Protein 2X26 (pdb70)

Solvent-accessible surface area: 28810 Å² total; per-residue (Å²): 94,20,160,28,0,86,0,0,22,38,93,40,11,5,0,0,5,0,0,79,51,50,106,25,0,60,137,103,43,115,150,11,147,22,35,42,58,89,29,111,35,4,68,79,0,4,120,11,3,80,126,39,59,6,14,0,0,7,3,31,22,4,23,0,0,72,20,4,3,85,56,10,66,3,0,1,3,0,11,22,40,44,61,36,128,3,22,0,0,0,0,51,86,144,22,128,8,167,71,14,48,59,0,128,56,69,93,0,0,1,61,128,14,12,35,0,6,11,2,0,21,29,1,0,141,106,37,65,16,154,32,129,48,12,105,40,36,104,49,69,14,56,86,0,102,38,15,26,113,125,59,89,8,52,0,2,0,2,63,10,31,68,17,0,41,19,58,92,136,38,38,23,63,52,21,40,34,1,73,104,13,109,39,9,8,34,1,2,0,0,33,60,101,33,0,63,166,18,1,56,13,0,63,23,0,13,52,0,0,27,85,0,3,56,30,13,195,85,80,85,157,89,0,25,60,36,0,19,129,50,16,22,31,81,50,87,10,0,26,15,5,13,90,27,42,42,103,26,56,29,119,79,9,85,84,125,22,2,32,33,1,20,98,2,0,32,15,0,95,120,65,220,27,3,108,133,122,12,86,1,129,90,30,19,4,124,51,39,125,116,160,76,211,150,166,137,187,191,144,98,74,126,137,125,112,214,180,182,90,28,152,32,0,86,0,0,28,0,47,7,6,5,2,0,6,0,0,77,55,42,99,34,0,60,144,127,30,107,154,9,108,22,17,41,31,68,25,81,6,0,63,80,0,4,117,13,2,82,126,40,58,4,11,0,0,5,0,11,20,4,9,3,0,72,20,16,5,89,54,10,65,7,2,3,2,0,12,13,33,48,41,34,106,14,18,0,0,0,0,49,89,145,12,114,8,133,77,10,41,61,0,130,51,55,90,0,0,0,40,122,18,4,19,0,6,5,0,0,17,37,1,2,203,96,34,66,21,150,53,114,44,8,87,46,32,100,49,72,2,51,82,0,102,50,11,22,133,147,53,89,6,55,0,2,0,2,10,9,1,18,14,0,28,16,56,96,146,44,52,25,52,49,21,34,25,1,75,91,10,97,34,4,11,20,1,7,2,0,25,66,91,36,0,122,184,23,10,89,24,1,48,11,0,2,52,1,0,24,98,0,1,33,28,7,109,87,76,90,152,81,0,24,62,53,0,15,178,63,4,62,33,82,50,88,10,0,24,16,15,13,98,28,36,43,94,6,61,26,122,69,14,85,80,125,20,2,45,22,1,24,109,0,2,44,51,0,83,130,62,216,43,3,99,133,148,9,66,1,127,114,31,24,55,192,110,42,22,38,14

InterPro domains:
  IPR001638 Solute-binding protein family 3/N-terminal domain of MltF [SM00062] (28-249)
  IPR010067 Aliphatic sulfonates-binding protein [TIGR01728] (29-309)
  IPR015168 SsuA/THI5-like [PF09084] (68-182)

B-factor: mean 13.75, std 7.33, range [2.0, 57.54]

Radius of gyration: 30.15 Å; Cα contacts (8 Å, |Δi|>4): 1138; chains: 2; bounding box: 68×86×75 Å

Structure (mmCIF, N/CA/C/O backbone):
data_2X26
#
_entry.id   2X26
#
_cell.length_a   40.891
_cell.length_b   96.026
_cell.length_c   142.401
_cell.angle_alpha   90.00
_cell.angle_beta   90.00
_cell.angle_gamma   90.00
#
_symmetry.space_group_name_H-M   'P 21 21 21'
#
loop_
_entity.id
_entity.type
_entity.pdbx_description
1 polymer 'PERIPLASMIC ALIPHATIC SULPHONATES-BINDING PROTEIN'
2 non-polymer GLYCEROL
3 water water
#
loop_
_atom_site.group_PDB
_atom_site.id
_atom_site.type_symbol
_atom_site.label_atom_id
_atom_site.label_alt_id
_atom_site.label_comp_id
_atom_site.label_asym_id
_atom_site.label_entity_id
_atom_site.label_seq_id
_atom_site.pdbx_PDB_ins_code
_atom_site.Cartn_x
_atom_site.Cartn_y
_atom_site.Cartn_z
_atom_site.occupancy
_atom_site.B_iso_or_equiv
_atom_site.auth_seq_id
_atom_site.auth_comp_id
_atom_site.auth_asym_id
_atom_site.auth_atom_id
_atom_site.pdbx_PDB_model_num
ATOM 1 N N . SER A 1 1 ? 37.792 120.600 5.533 1.00 15.03 25 SER A N 1
ATOM 2 C CA . SER A 1 1 ? 37.507 119.464 4.594 1.00 13.45 25 SER A CA 1
ATOM 3 C C . SER A 1 1 ? 38.696 119.178 3.639 1.00 12.10 25 SER A C 1
ATOM 4 O O . SER A 1 1 ? 39.438 120.086 3.233 1.00 13.05 25 SER A O 1
ATOM 7 N N . PRO A 1 2 ? 38.923 117.903 3.314 1.00 10.06 26 PRO A N 1
ATOM 8 C CA . PRO A 1 2 ? 40.067 117.549 2.480 1.00 9.62 26 PRO A CA 1
ATOM 9 C C . PRO A 1 2 ? 39.814 117.832 0.990 1.00 9.45 26 PRO A C 1
ATOM 10 O O . PRO A 1 2 ? 38.678 118.088 0.572 1.00 9.64 26 PRO A O 1
ATOM 14 N N . GLU A 1 3 ? 40.877 117.742 0.194 1.00 10.49 27 GLU A N 1
ATOM 15 C CA A GLU A 1 3 ? 40.785 117.948 -1.255 0.50 10.43 27 GLU A CA 1
ATOM 16 C CA B GLU A 1 3 ? 40.797 117.944 -1.260 0.50 10.16 27 GLU A CA 1
ATOM 17 C C . GLU A 1 3 ? 39.833 116.951 -1.926 1.00 10.24 27 GLU A C 1
ATOM 18 O O . GLU A 1 3 ? 39.125 117.290 -2.886 1.00 9.44 27 GLU A O 1
ATOM 29 N N . ALA A 1 4 ? 39.799 115.731 -1.402 1.00 9.11 28 ALA A N 1
ATOM 30 C CA . ALA A 1 4 ? 38.979 114.679 -1.988 1.00 8.63 28 ALA A CA 1
ATOM 31 C C . ALA A 1 4 ? 38.542 113.660 -0.944 1.00 7.93 28 ALA A C 1
ATOM 32 O O . ALA A 1 4 ? 39.210 113.449 0.091 1.00 7.52 28 ALA A O 1
ATOM 34 N N . LEU A 1 5 ? 37.397 113.058 -1.253 1.00 5.63 29 LEU A N 1
ATOM 35 C CA . LEU A 1 5 ? 36.846 111.993 -0.476 1.00 6.41 29 LEU A CA 1
ATOM 36 C C . LEU A 1 5 ? 36.371 110.975 -1.500 1.00 6.14 29 LEU A C 1
ATOM 37 O O . LEU A 1 5 ? 35.372 111.194 -2.206 1.00 6.78 29 LEU A O 1
ATOM 42 N N . ARG A 1 6 ? 37.062 109.844 -1.511 1.00 4.33 30 ARG A N 1
ATOM 43 C CA . ARG A 1 6 ? 36.734 108.695 -2.404 1.00 4.19 30 ARG A CA 1
ATOM 44 C C . ARG A 1 6 ? 36.076 107.610 -1.574 1.00 3.62 30 ARG A C 1
ATOM 45 O O . ARG A 1 6 ? 36.674 107.074 -0.644 1.00 4.55 30 ARG A O 1
ATOM 53 N N . ILE A 1 7 ? 34.829 107.320 -1.918 1.00 3.36 31 ILE A N 1
ATOM 54 C CA . ILE A 1 7 ? 33.979 106.492 -1.050 1.00 4.62 31 ILE A CA 1
ATOM 55 C C . ILE A 1 7 ? 33.745 105.125 -1.652 1.00 4.66 31 ILE A C 1
ATOM 56 O O . ILE A 1 7 ? 33.257 105.005 -2.792 1.00 6.01 31 ILE A O 1
ATOM 61 N N . GLY A 1 8 ? 34.085 104.087 -0.906 1.00 3.42 32 GLY A N 1
ATOM 62 C CA . GLY A 1 8 ? 33.717 102.709 -1.311 1.00 3.89 32 GLY A CA 1
ATOM 63 C C . GLY A 1 8 ? 32.379 102.329 -0.732 1.00 3.93 32 GLY A C 1
ATOM 64 O O . GLY A 1 8 ? 32.184 102.409 0.483 1.00 4.29 32 GLY A O 1
ATOM 65 N N . TYR A 1 9 ? 31.462 101.898 -1.580 1.00 3.20 33 TYR A N 1
ATOM 66 C CA . TYR A 1 9 ? 30.101 101.527 -1.066 1.00 3.71 33 TYR A CA 1
ATOM 67 C C . TYR A 1 9 ? 29.655 100.215 -1.725 1.00 4.35 33 TYR A C 1
ATOM 68 O O . TYR A 1 9 ? 30.227 99.811 -2.738 1.00 4.13 33 TYR A O 1
ATOM 77 N N . GLN A 1 10 ? 28.623 99.580 -1.150 1.00 3.37 34 GLN A N 1
ATOM 78 C CA . GLN A 1 10 ? 28.022 98.384 -1.734 1.00 3.61 34 GLN A CA 1
ATOM 79 C C . GLN A 1 10 ? 26.555 98.709 -1.981 1.00 4.57 34 GLN A C 1
ATOM 80 O O . GLN A 1 10 ? 26.022 99.696 -1.454 1.00 4.70 34 GLN A O 1
ATOM 86 N N . LYS A 1 11 ? 25.926 97.928 -2.821 1.00 5.47 35 LYS A N 1
ATOM 87 C CA . LYS A 1 11 ? 24.486 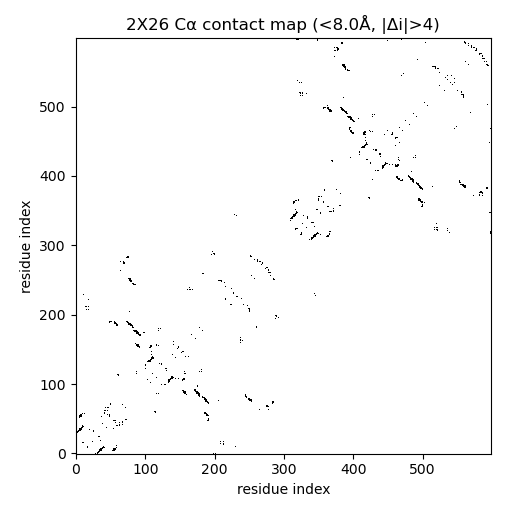98.161 -3.088 1.00 7.06 35 LYS A CA 1
ATOM 88 C C . LYS A 1 11 ? 23.632 98.278 -1.843 1.00 7.15 35 LYS A C 1
ATOM 89 O O . LYS A 1 11 ? 22.651 99.048 -1.829 1.00 8.35 35 LYS A O 1
ATOM 95 N N . GLY A 1 12 ? 23.976 97.520 -0.806 1.00 8.00 36 GLY A N 1
ATOM 96 C CA . GLY A 1 12 ? 23.249 97.516 0.472 1.00 7.93 36 GLY A CA 1
ATOM 97 C C . GLY A 1 12 ? 23.752 98.477 1.518 1.00 8.48 36 GLY A C 1
ATOM 98 O O . GLY A 1 12 ? 23.249 98.454 2.670 1.00 10.41 36 GLY A O 1
ATOM 99 N N . SER A 1 13 ? 24.685 99.373 1.141 1.00 6.58 37 SER A N 1
ATOM 100 C CA . SER A 1 13 ? 25.182 100.408 2.057 1.00 5.58 37 SER A CA 1
ATOM 101 C C . SER A 1 13 ? 24.145 101.546 1.974 1.00 5.48 37 SER A C 1
ATOM 102 O O . SER A 1 13 ? 24.353 102.519 1.260 1.00 4.75 37 SER A O 1
ATOM 105 N N . ILE A 1 14 ? 23.012 101.383 2.678 1.00 4.56 38 ILE A N 1
ATOM 106 C CA . ILE A 1 14 ? 21.836 102.259 2.436 1.00 4.50 38 ILE A CA 1
ATOM 107 C C . ILE A 1 14 ? 22.097 103.712 2.650 1.00 4.69 38 ILE A C 1
ATOM 108 O O . ILE A 1 14 ? 21.719 104.512 1.803 1.00 4.97 38 ILE A O 1
ATOM 113 N N . GLY A 1 15 ? 22.777 104.047 3.753 1.00 4.96 39 GLY A N 1
ATOM 114 C CA . GLY A 1 15 ? 23.107 105.467 4.053 1.00 5.73 39 GLY A CA 1
ATOM 115 C C . GLY A 1 15 ? 23.923 106.062 2.886 1.00 6.01 39 GLY A C 1
ATOM 116 O O . GLY A 1 15 ? 23.616 107.173 2.373 1.00 5.87 39 GLY A O 1
ATOM 117 N N . MET A 1 16 ? 24.961 105.323 2.462 1.00 5.44 40 MET A N 1
ATOM 118 C CA . MET A 1 16 ? 25.787 105.774 1.360 1.00 4.28 40 MET A CA 1
ATOM 119 C C . MET A 1 16 ? 24.992 105.924 0.063 1.00 4.23 40 MET A C 1
ATOM 120 O O . MET A 1 16 ? 25.103 106.964 -0.605 1.00 3.44 40 MET A O 1
ATOM 125 N N . VAL A 1 17 ? 24.201 104.928 -0.265 1.00 3.42 41 VAL A N 1
ATOM 126 C CA . VAL A 1 17 ? 23.486 104.909 -1.571 1.00 4.60 41 VAL A CA 1
ATOM 127 C C . VAL A 1 17 ? 22.474 106.063 -1.628 1.00 4.27 41 VAL A C 1
ATOM 128 O O . VAL A 1 17 ? 22.395 106.767 -2.656 1.00 4.72 41 VAL A O 1
ATOM 132 N N . LEU A 1 18 ? 21.718 106.262 -0.543 1.00 4.15 42 LEU A N 1
ATOM 133 C CA A LEU A 1 18 ? 20.773 107.383 -0.508 0.50 4.25 42 LEU A CA 1
ATOM 134 C CA B LEU A 1 18 ? 20.776 107.377 -0.474 0.50 4.09 42 LEU A CA 1
ATOM 135 C C . LEU A 1 18 ? 21.505 108.725 -0.495 1.00 3.99 42 LEU A C 1
ATOM 136 O O . LEU A 1 18 ? 21.101 109.635 -1.199 1.00 3.53 42 LEU A O 1
ATOM 145 N N . ALA A 1 19 ? 22.611 108.833 0.261 1.00 3.99 43 ALA A N 1
ATOM 146 C CA . ALA A 1 19 ? 23.387 110.088 0.22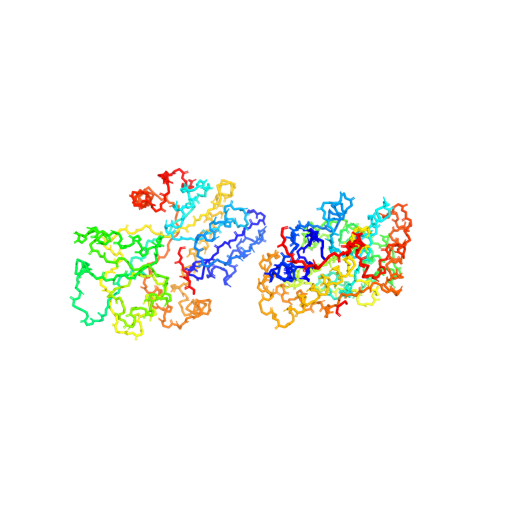2 1.00 4.38 43 ALA A CA 1
ATOM 147 C C . ALA A 1 19 ? 23.873 110.399 -1.199 1.00 5.18 43 ALA A C 1
ATOM 148 O O . ALA A 1 19 ? 23.865 111.567 -1.633 1.00 4.88 43 ALA A O 1
ATOM 150 N N . LYS A 1 20 ? 24.373 109.379 -1.868 1.00 3.97 44 LYS A N 1
ATOM 151 C CA . LYS A 1 20 ? 24.873 109.529 -3.241 1.00 3.68 44 LYS A CA 1
ATOM 152 C C . LYS A 1 20 ? 23.760 109.978 -4.190 1.00 3.99 44 LYS A C 1
ATOM 153 O O . LYS A 1 20 ? 23.905 110.959 -4.922 1.00 3.80 44 LYS A O 1
ATOM 159 N N . SER A 1 21 ? 22.620 109.310 -4.097 1.00 4.54 45 SER A N 1
ATOM 160 C CA A SER A 1 21 ? 21.500 109.591 -4.987 0.50 5.48 45 SER A CA 1
ATOM 161 C CA B SER A 1 21 ? 21.479 109.582 -4.977 0.50 5.54 45 SER A CA 1
ATOM 162 C C . SER A 1 21 ? 21.001 111.016 -4.803 1.00 5.68 45 SER A C 1
ATOM 163 O O . SER A 1 21 ? 20.636 111.708 -5.792 1.00 6.79 45 SER A O 1
ATOM 168 N N . HIS A 1 22 ? 20.970 111.474 -3.545 1.00 5.54 46 HIS A N 1
ATOM 169 C CA . HIS A 1 22 ? 20.488 112.820 -3.249 1.00 6.63 46 HIS A CA 1
ATOM 170 C C . HIS A 1 22 ? 21.552 113.890 -3.348 1.00 6.21 46 HIS A C 1
ATOM 171 O O . HIS A 1 22 ? 21.288 115.064 -3.127 1.00 7.01 46 HIS A O 1
ATOM 178 N N . GLN A 1 23 ? 22.766 113.487 -3.724 1.00 5.30 47 GLN A N 1
ATOM 179 C CA . GLN A 1 23 ? 23.897 114.402 -3.858 1.00 4.90 47 GLN A CA 1
ATOM 180 C C . GLN A 1 23 ? 24.203 115.198 -2.601 1.00 5.09 47 GLN A C 1
ATOM 181 O O . GLN A 1 23 ? 24.678 116.315 -2.662 1.00 4.54 47 GLN A O 1
ATOM 187 N N . LEU A 1 24 ? 23.927 114.617 -1.443 1.00 5.30 48 LEU A N 1
ATOM 188 C CA . LEU A 1 24 ? 24.075 115.363 -0.181 1.00 5.23 48 LEU A CA 1
ATOM 189 C C . LEU A 1 24 ? 25.506 115.800 0.109 1.00 6.57 48 LEU A C 1
ATOM 190 O O . LEU A 1 24 ? 25.716 116.936 0.531 1.00 5.13 48 LEU A O 1
ATOM 195 N N . LEU A 1 25 ? 26.486 114.933 -0.157 1.00 5.16 49 LEU A N 1
ATOM 196 C CA . LEU A 1 25 ? 27.887 115.288 0.113 1.00 5.97 49 LEU A CA 1
ATOM 197 C C . LEU A 1 25 ? 28.400 116.328 -0.858 1.00 6.49 49 LEU A C 1
ATOM 198 O O . LEU A 1 25 ? 29.127 117.227 -0.484 1.00 6.90 49 LEU A O 1
ATOM 203 N N . GLU A 1 26 ? 28.015 116.190 -2.118 1.00 6.77 50 GLU A N 1
ATOM 204 C CA . GLU A 1 26 ? 28.442 117.165 -3.109 1.00 6.90 50 GLU A CA 1
ATOM 205 C C . GLU A 1 26 ? 27.939 118.553 -2.721 1.00 8.00 50 GLU A C 1
ATOM 206 O O . GLU A 1 26 ? 28.678 119.528 -2.855 1.00 6.91 50 GLU A O 1
ATOM 212 N N . LYS A 1 27 ? 26.705 118.630 -2.235 1.00 7.74 51 LYS A N 1
ATOM 213 C CA . LYS A 1 27 ? 26.127 119.902 -1.865 1.00 9.59 51 LYS A CA 1
ATOM 214 C C . LYS A 1 27 ? 26.695 120.397 -0.535 1.00 10.62 51 LYS A C 1
ATOM 215 O O . LYS A 1 27 ? 26.954 121.599 -0.389 1.00 7.43 51 LYS A O 1
ATOM 221 N N . ARG A 1 28 ? 26.932 119.472 0.437 1.00 10.72 52 ARG A N 1
ATOM 222 C CA . ARG A 1 28 ? 27.440 119.937 1.740 1.00 11.10 52 ARG A CA 1
ATOM 223 C C . ARG A 1 28 ? 28.882 120.352 1.781 1.00 10.07 52 ARG A C 1
ATOM 224 O O . ARG A 1 28 ? 29.241 121.237 2.555 1.00 9.44 52 ARG A O 1
ATOM 232 N N . TYR A 1 29 ? 29.696 119.712 0.957 1.00 7.86 53 TYR A N 1
ATOM 233 C CA . TYR A 1 29 ? 31.111 119.943 0.876 1.00 9.47 53 TYR A CA 1
ATOM 234 C C . TYR A 1 29 ? 31.496 120.345 -0.610 1.00 9.76 53 TYR A C 1
ATOM 235 O O . TYR A 1 29 ? 32.132 119.572 -1.321 1.00 7.84 53 TYR A O 1
ATOM 244 N N . PRO A 1 30 ? 31.096 121.542 -1.048 1.00 10.65 54 PRO A N 1
ATOM 245 C CA . PRO A 1 30 ? 31.345 121.916 -2.456 1.00 10.69 54 PRO A CA 1
ATOM 246 C C . PRO A 1 30 ? 32.826 122.076 -2.786 1.00 11.48 54 PRO A C 1
ATOM 247 O O . PRO A 1 30 ? 33.204 122.183 -3.947 1.00 11.89 54 PRO A O 1
ATOM 251 N N . GLU A 1 31 ? 33.661 122.067 -1.761 1.00 12.64 55 GLU A N 1
ATOM 252 C CA . GLU A 1 31 ? 35.069 122.276 -1.906 1.00 13.79 55 GLU A CA 1
ATOM 253 C C . GLU A 1 31 ? 35.867 120.989 -1.929 1.00 13.54 55 GLU A C 1
ATOM 254 O O . GLU A 1 31 ? 37.095 121.010 -2.063 1.00 14.04 55 GLU A O 1
ATOM 260 N N . SER A 1 32 ? 35.181 119.862 -1.817 1.00 11.58 56 SER A N 1
ATOM 261 C CA . SER A 1 32 ? 35.844 118.585 -1.859 1.00 11.24 56 SER A CA 1
ATOM 262 C C . SER A 1 32 ? 35.370 117.915 -3.087 1.00 9.86 56 SER A C 1
ATOM 263 O O . SER A 1 32 ? 34.180 118.039 -3.472 1.00 12.03 56 SER A O 1
ATOM 266 N N . LYS A 1 33 ? 36.282 117.216 -3.715 1.00 9.03 57 LYS A N 1
ATOM 267 C CA A LYS A 1 33 ? 35.938 116.336 -4.816 0.50 9.59 57 LYS A CA 1
ATOM 268 C CA B LYS A 1 33 ? 35.958 116.325 -4.828 0.50 9.34 57 LYS A CA 1
ATOM 269 C C . LYS A 1 33 ? 35.419 115.014 -4.251 1.00 9.02 57 LYS A C 1
ATOM 270 O O . LYS A 1 33 ? 36.199 114.208 -3.736 1.00 8.99 57 LYS A O 1
ATOM 281 N N . ILE A 1 34 ? 34.102 114.813 -4.338 1.00 9.21 58 ILE A N 1
ATOM 282 C CA . ILE A 1 34 ? 33.474 113.613 -3.820 1.00 9.22 58 ILE A CA 1
ATOM 283 C C . ILE A 1 34 ? 33.422 112.615 -4.974 1.00 8.56 58 ILE A C 1
ATOM 284 O O . ILE A 1 34 ? 32.977 112.954 -6.088 1.00 8.15 58 ILE A O 1
ATOM 289 N N . SER A 1 35 ? 33.881 111.392 -4.739 1.00 9.64 59 SER A N 1
ATOM 290 C CA . SER A 1 35 ? 33.726 110.311 -5.734 1.00 8.37 59 SER A CA 1
ATOM 291 C C . SER A 1 35 ? 33.260 108.985 -5.093 1.00 8.49 59 SER A C 1
ATOM 292 O O . SER A 1 35 ? 33.467 108.720 -3.897 1.00 10.49 59 SER A O 1
ATOM 295 N N . TRP A 1 36 ? 32.594 108.196 -5.889 1.00 6.30 60 TRP A N 1
ATOM 296 C CA . TRP A 1 36 ? 31.859 107.033 -5.374 1.00 5.38 60 TRP A CA 1
ATOM 297 C C . TRP A 1 36 ? 32.361 105.829 -6.179 1.00 5.63 60 TRP A C 1
ATOM 298 O O . TRP A 1 36 ? 32.450 105.902 -7.400 1.00 4.63 60 TRP A O 1
ATOM 309 N N . VAL A 1 37 ? 32.709 104.747 -5.491 1.00 4.25 61 VAL A N 1
ATOM 310 C CA . VAL A 1 37 ? 33.173 103.548 -6.131 1.00 4.04 61 VAL A CA 1
ATOM 311 C C . VAL A 1 37 ? 32.385 102.387 -5.567 1.00 4.83 61 VAL A C 1
ATOM 312 O O . VAL A 1 37 ? 32.507 102.050 -4.368 1.00 4.38 61 VAL A O 1
ATOM 316 N N . GLU A 1 38 ? 31.619 101.745 -6.442 1.00 5.59 62 GLU A N 1
ATOM 317 C CA . GLU A 1 38 ? 30.821 100.599 -6.017 1.00 6.22 62 GLU A CA 1
ATOM 318 C C . GLU A 1 38 ? 31.660 99.327 -6.048 1.00 6.53 62 GLU A C 1
ATOM 319 O O . GLU A 1 38 ? 32.332 99.046 -7.049 1.00 7.51 62 GLU A O 1
ATOM 325 N N . PHE A 1 39 ? 31.634 98.588 -4.950 1.00 4.45 63 PHE A N 1
ATOM 326 C CA . PHE A 1 39 ? 32.303 97.293 -4.876 1.00 5.27 63 PHE A CA 1
ATOM 327 C C . PHE A 1 39 ? 31.315 96.124 -4.777 1.00 6.54 63 PHE A C 1
ATOM 328 O O . PHE A 1 39 ? 30.228 96.285 -4.196 1.00 8.05 63 PHE A O 1
ATOM 336 N N . PRO A 1 40 ? 31.735 94.938 -5.222 1.00 7.03 64 PRO A N 1
ATOM 337 C CA . PRO A 1 40 ? 30.796 93.798 -5.183 1.00 8.28 64 PRO A CA 1
ATOM 338 C C . PRO A 1 40 ? 30.655 93.170 -3.791 1.00 6.75 64 PRO A C 1
ATOM 339 O O . PRO A 1 40 ? 29.661 92.494 -3.552 1.00 6.32 64 PRO A O 1
ATOM 343 N N . ALA A 1 41 ? 31.615 93.437 -2.901 1.00 6.00 65 ALA A N 1
ATOM 344 C CA . ALA A 1 41 ? 31.593 92.917 -1.520 1.00 7.42 65 ALA A CA 1
ATOM 345 C C . ALA A 1 41 ? 32.637 93.643 -0.651 1.00 7.68 65 ALA A C 1
ATOM 346 O O . ALA A 1 41 ? 33.545 94.316 -1.184 1.00 7.79 65 ALA A O 1
ATOM 348 N N . GLY A 1 42 ? 32.534 93.471 0.680 1.00 8.03 66 GLY A N 1
ATOM 349 C CA . GLY A 1 42 ? 33.441 94.161 1.622 1.00 7.52 66 GLY A CA 1
ATOM 350 C C . GLY A 1 42 ? 34.945 93.870 1.395 1.00 8.45 66 GLY A C 1
ATOM 351 O O . GLY A 1 42 ? 35.798 94.806 1.488 1.00 8.04 66 GLY A O 1
ATOM 352 N N . PRO A 1 43 ? 35.315 92.585 1.183 1.00 9.58 67 PRO A N 1
ATOM 353 C CA . PRO A 1 43 ? 36.726 92.265 1.051 1.00 9.25 67 PRO A CA 1
ATOM 354 C C . PRO A 1 43 ? 37.434 93.035 -0.069 1.00 10.62 67 PRO A C 1
ATOM 355 O O . PRO A 1 43 ? 38.502 93.592 0.155 1.00 8.89 67 PRO A O 1
ATOM 359 N N . GLN A 1 44 ? 36.839 93.066 -1.255 1.00 10.98 68 GLN A N 1
ATOM 360 C CA . GLN A 1 44 ? 37.386 93.844 -2.361 1.00 10.55 68 GLN A CA 1
ATOM 361 C C . GLN A 1 44 ? 37.487 95.324 -2.001 1.00 8.25 68 GLN A C 1
ATOM 362 O O . GLN A 1 44 ? 38.494 95.993 -2.343 1.00 8.59 68 GLN A O 1
ATOM 368 N N . MET A 1 45 ? 36.491 95.857 -1.290 1.00 7.47 69 MET A N 1
ATOM 369 C CA A MET A 1 45 ? 36.538 97.270 -0.879 0.50 6.34 69 MET A CA 1
ATOM 370 C CA B MET A 1 45 ? 36.557 97.257 -0.906 0.50 6.01 69 MET A CA 1
ATOM 371 C C . MET A 1 45 ? 37.718 97.489 0.060 1.00 5.72 69 MET A C 1
ATOM 372 O O . MET A 1 45 ? 38.421 98.511 -0.015 1.00 4.23 69 MET A O 1
ATOM 381 N N . LEU A 1 46 ? 37.949 96.539 0.957 1.00 5.51 70 LEU A N 1
ATOM 382 C CA . LEU A 1 46 ? 38.978 96.783 1.975 1.00 6.61 70 LEU A CA 1
ATOM 383 C C . LEU A 1 46 ? 40.385 96.689 1.372 1.00 7.46 70 LEU A C 1
ATOM 384 O O . LEU A 1 46 ? 41.295 97.337 1.842 1.00 6.71 70 LEU A O 1
ATOM 389 N N . GLU A 1 47 ? 40.518 95.864 0.345 1.00 7.92 71 GLU A N 1
ATOM 390 C CA . GLU A 1 47 ? 41.733 95.816 -0.460 1.00 8.26 71 GLU A CA 1
ATOM 391 C C . GLU A 1 47 ? 42.044 97.204 -1.030 1.00 7.67 71 GLU A C 1
ATOM 392 O O . GLU A 1 47 ? 43.172 97.698 -0.955 1.00 6.57 71 GLU A O 1
ATOM 398 N N . ALA A 1 48 ? 41.031 97.847 -1.590 1.00 6.87 72 ALA A N 1
ATOM 399 C CA . ALA A 1 48 ? 41.188 99.185 -2.122 1.00 6.00 72 ALA A CA 1
ATOM 400 C C . ALA A 1 48 ? 41.535 100.190 -1.007 1.00 5.75 72 ALA A C 1
ATOM 401 O O . ALA A 1 48 ? 42.410 101.039 -1.178 1.00 6.28 72 ALA A O 1
ATOM 403 N N . LEU A 1 49 ? 40.861 100.075 0.132 1.00 4.27 73 LEU A N 1
ATOM 404 C CA . LEU A 1 49 ? 41.172 100.950 1.233 1.00 5.32 73 LEU A CA 1
ATOM 405 C C . LEU A 1 49 ? 42.613 100.792 1.670 1.00 5.48 73 LEU A C 1
ATOM 406 O O . LEU A 1 49 ? 43.291 101.779 2.051 1.00 6.88 73 LEU A O 1
ATOM 411 N N . ASN A 1 50 ? 43.092 99.548 1.649 1.00 4.98 74 ASN A N 1
ATOM 412 C CA . ASN A 1 50 ? 44.423 99.245 2.097 1.00 6.54 74 ASN A CA 1
ATOM 413 C C . ASN A 1 50 ? 45.572 99.638 1.146 1.00 5.53 74 ASN A C 1
ATOM 414 O O . ASN A 1 50 ? 46.700 99.786 1.585 1.00 7.38 74 ASN A O 1
ATOM 419 N N . VAL A 1 51 ? 45.272 99.745 -0.147 1.00 5.50 75 VAL A N 1
ATOM 420 C CA . VAL A 1 51 ? 46.254 100.256 -1.109 1.00 5.97 75 VAL A CA 1
ATOM 421 C C . VAL A 1 51 ? 46.094 101.755 -1.246 1.00 6.54 75 VAL A C 1
ATOM 422 O O . VAL A 1 51 ? 46.919 102.390 -1.876 1.00 6.30 75 VAL A O 1
ATOM 426 N N . GLY A 1 52 ? 45.032 102.313 -0.669 1.00 6.82 76 GLY A N 1
ATOM 427 C CA . GLY A 1 52 ? 44.859 103.767 -0.596 1.00 7.33 76 GLY A CA 1
ATOM 428 C C . GLY A 1 52 ? 44.101 104.345 -1.782 1.00 7.28 76 GLY A C 1
ATOM 429 O O . GLY A 1 52 ? 44.193 105.559 -2.010 1.00 8.18 76 GLY A O 1
ATOM 430 N N . SER A 1 53 ? 43.354 103.523 -2.526 1.00 6.39 77 SER A N 1
ATOM 431 C CA . SER A 1 53 ? 42.663 104.083 -3.696 1.00 6.79 77 SER A CA 1
ATOM 432 C C . SER A 1 53 ? 41.259 104.604 -3.337 1.00 6.95 77 SER A C 1
ATOM 433 O O . SER A 1 53 ? 40.606 105.198 -4.187 1.00 7.48 77 SER A O 1
ATOM 436 N N . ILE A 1 54 ? 40.808 104.319 -2.124 1.00 6.72 78 ILE A N 1
ATOM 437 C CA . ILE A 1 54 ? 39.592 104.983 -1.586 1.00 6.30 78 ILE A CA 1
ATOM 438 C C . ILE A 1 54 ? 39.910 105.409 -0.134 1.00 6.54 78 ILE A C 1
ATOM 439 O O . ILE A 1 54 ? 40.914 104.957 0.465 1.00 6.68 78 ILE A O 1
ATOM 444 N N . ASP A 1 55 ? 39.104 106.297 0.427 1.00 4.70 79 ASP A N 1
ATOM 445 C CA . ASP A 1 55 ? 39.396 106.840 1.737 1.00 6.33 79 ASP A CA 1
ATOM 446 C C . ASP A 1 55 ? 38.431 106.394 2.831 1.00 6.04 79 ASP A C 1
ATOM 447 O O . ASP A 1 55 ? 38.803 106.424 3.984 1.00 7.08 79 ASP A O 1
ATOM 452 N N . LEU A 1 56 ? 37.227 105.962 2.464 1.00 6.37 80 LEU A N 1
ATOM 453 C CA . LEU A 1 56 ? 36.205 105.641 3.456 1.00 4.29 80 LEU A CA 1
ATOM 454 C C . LEU A 1 56 ? 35.382 104.536 2.855 1.00 5.63 80 LEU A C 1
ATOM 455 O O . LEU A 1 56 ? 35.036 104.615 1.657 1.00 7.11 80 LEU A O 1
ATOM 460 N N . GLY A 1 57 ? 35.017 103.536 3.671 1.00 5.14 81 GLY A N 1
ATOM 461 C CA . GLY A 1 57 ? 34.223 102.424 3.157 1.00 5.65 81 GLY A CA 1
ATOM 462 C C . GLY A 1 57 ? 33.224 101.868 4.157 1.00 5.61 81 GLY A C 1
ATOM 463 O O . GLY A 1 57 ? 33.378 102.060 5.362 1.00 4.75 81 GLY A O 1
ATOM 464 N N . SER A 1 58 ? 32.163 101.253 3.621 1.00 4.93 82 SER A N 1
ATOM 465 C CA . SER A 1 58 ? 31.127 100.620 4.417 1.00 4.55 82 SER A CA 1
ATOM 466 C C . SER A 1 58 ? 31.195 99.087 4.222 1.00 5.52 82 SER A C 1
ATOM 467 O O . SER A 1 58 ? 31.242 98.594 3.083 1.00 5.36 82 SER A O 1
ATOM 470 N N . THR A 1 59 ? 31.206 98.330 5.309 1.00 5.60 83 THR A N 1
ATOM 471 C CA A THR A 1 59 ? 31.190 96.854 5.235 0.50 5.58 83 THR A CA 1
ATOM 472 C CA B THR A 1 59 ? 31.185 96.883 5.233 0.50 6.24 83 THR A CA 1
ATOM 473 C C . THR A 1 59 ? 30.525 96.327 6.501 1.00 7.37 83 THR A C 1
ATOM 474 O O . THR A 1 59 ? 30.287 97.074 7.445 1.00 7.57 83 THR A O 1
ATOM 481 N N . GLY A 1 60 ? 30.211 95.042 6.488 1.00 6.29 84 GLY A N 1
ATOM 482 C CA . GLY A 1 60 ? 29.677 94.358 7.658 1.00 8.27 84 GLY A CA 1
ATOM 483 C C . GLY A 1 60 ? 30.755 94.123 8.688 1.00 9.15 84 GLY A C 1
ATOM 484 O O . GLY A 1 60 ? 31.885 94.585 8.531 1.00 9.10 84 GLY A O 1
ATOM 485 N N . ASP A 1 61 ? 30.420 93.364 9.726 1.00 8.35 85 ASP A N 1
ATOM 486 C CA . ASP A 1 61 ? 31.378 93.130 10.807 1.00 9.03 85 ASP A CA 1
ATOM 487 C C . ASP A 1 61 ? 32.494 92.115 10.452 1.00 9.52 85 ASP A C 1
ATOM 488 O O . ASP A 1 61 ? 33.599 92.134 11.057 1.00 9.20 85 ASP A O 1
ATOM 493 N N . ILE A 1 62 ? 32.266 91.294 9.433 1.00 8.11 86 ILE A N 1
ATOM 494 C CA . ILE A 1 62 ? 33.224 90.239 9.146 1.00 8.60 86 ILE A CA 1
ATOM 495 C C . ILE A 1 62 ? 34.443 90.649 8.300 1.00 7.94 86 ILE A C 1
ATOM 496 O O . ILE A 1 62 ? 35.585 90.387 8.733 1.00 8.09 86 ILE A O 1
ATOM 501 N N . PRO A 1 63 ? 34.230 91.308 7.133 1.00 7.24 87 PRO A N 1
ATOM 502 C CA . PRO A 1 63 ? 35.406 91.623 6.304 1.00 7.00 87 PRO A CA 1
ATOM 503 C C . PRO A 1 63 ? 36.559 92.319 7.028 1.00 7.25 87 PRO A C 1
ATOM 504 O O . PRO A 1 63 ? 37.706 91.990 6.749 1.00 8.45 87 PRO A O 1
ATOM 508 N N . PRO A 1 64 ? 36.298 93.281 7.943 1.00 6.36 88 PRO A N 1
ATOM 509 C CA . PRO A 1 64 ? 37.417 93.950 8.581 1.00 7.14 88 PRO A CA 1
ATOM 510 C C . PRO A 1 64 ? 38.283 93.033 9.409 1.00 8.05 88 PRO A C 1
ATOM 511 O O . PRO A 1 64 ? 39.476 93.323 9.588 1.00 9.34 88 PRO A O 1
ATOM 515 N N . ILE A 1 65 ? 37.689 91.971 9.963 1.00 6.70 89 ILE A N 1
ATOM 516 C CA . ILE A 1 65 ? 38.487 91.042 10.783 1.00 6.51 89 ILE A CA 1
ATOM 517 C C . ILE A 1 65 ? 39.540 90.383 9.884 1.00 6.18 89 ILE A C 1
ATOM 518 O O . ILE A 1 65 ? 40.732 90.295 10.259 1.00 6.89 89 ILE A O 1
ATOM 523 N N . PHE A 1 66 ? 39.129 89.923 8.709 1.00 7.59 90 PHE A N 1
ATOM 524 C CA . PHE A 1 66 ? 40.126 89.370 7.743 1.00 8.33 90 PHE A CA 1
ATOM 525 C C . PHE A 1 66 ? 41.247 90.354 7.386 1.00 9.07 90 PHE A C 1
ATOM 526 O O . PHE A 1 66 ? 42.420 89.987 7.406 1.00 8.77 90 PHE A O 1
ATOM 534 N N . ALA A 1 67 ? 40.892 91.593 7.088 1.00 8.55 91 ALA A N 1
ATOM 535 C CA . ALA A 1 67 ? 41.922 92.583 6.699 1.00 8.10 91 ALA A CA 1
ATOM 536 C C . ALA A 1 67 ? 42.861 92.904 7.883 1.00 8.08 91 ALA A C 1
ATOM 537 O O . ALA A 1 67 ? 44.080 92.982 7.744 1.00 7.44 91 ALA A O 1
ATOM 539 N N . GLN A 1 68 ? 42.290 93.046 9.076 1.00 7.64 92 GLN A N 1
ATOM 540 C CA . GLN A 1 68 ? 43.095 93.469 10.196 1.00 7.86 92 GLN A CA 1
ATOM 541 C C . GLN A 1 68 ? 43.971 92.318 10.632 1.00 8.19 92 GLN A C 1
ATOM 542 O O . GLN A 1 68 ? 45.115 92.510 11.066 1.00 7.30 92 GLN A O 1
ATOM 548 N N . ALA A 1 69 ? 43.455 91.097 10.507 1.00 7.80 93 ALA A N 1
ATOM 549 C CA . ALA A 1 69 ? 44.236 89.940 10.922 1.00 9.18 93 ALA A CA 1
ATOM 550 C C . ALA A 1 69 ? 45.482 89.816 10.053 1.00 9.16 93 ALA A C 1
ATOM 551 O O . ALA A 1 69 ? 46.501 89.220 10.461 1.00 10.10 93 ALA A O 1
ATOM 553 N N . ALA A 1 70 ? 45.376 90.335 8.847 1.00 7.77 94 ALA A N 1
ATOM 554 C CA . ALA A 1 70 ? 46.535 90.407 7.893 1.00 7.49 94 ALA A CA 1
ATOM 555 C C . ALA A 1 70 ? 47.436 91.636 8.050 1.00 7.19 94 ALA A C 1
ATOM 556 O O . ALA A 1 70 ? 48.290 91.916 7.176 1.00 7.65 94 ALA A O 1
ATOM 558 N N . GLY A 1 71 ? 47.223 92.391 9.108 1.00 7.78 95 GLY A N 1
ATOM 559 C CA . GLY A 1 71 ? 48.071 93.545 9.365 1.00 8.75 95 GLY A CA 1
ATOM 560 C C . GLY A 1 71 ? 47.563 94.875 8.808 1.00 9.30 95 GLY A C 1
ATOM 561 O O . GLY A 1 71 ? 48.219 95.882 9.040 1.00 10.38 95 GLY A O 1
ATOM 562 N N . ALA A 1 72 ? 46.398 94.942 8.156 1.00 10.19 96 ALA A N 1
ATOM 563 C CA . ALA A 1 72 ? 45.935 96.241 7.683 1.00 10.32 96 ALA A CA 1
ATOM 564 C C . ALA A 1 72 ? 45.642 97.148 8.872 1.00 11.28 96 ALA A C 1
ATOM 565 O O . ALA A 1 72 ? 45.115 96.695 9.915 1.00 13.00 96 ALA A O 1
ATOM 567 N N . ASP A 1 73 ? 46.041 98.408 8.767 1.00 11.41 97 ASP A N 1
ATOM 568 C CA . ASP A 1 73 ? 45.883 99.338 9.899 1.00 12.55 97 ASP A CA 1
ATOM 569 C C . ASP A 1 73 ? 44.562 100.121 9.772 1.00 13.28 97 ASP A C 1
ATOM 570 O O . ASP A 1 73 ? 44.427 101.233 10.285 1.00 17.21 97 ASP A O 1
ATOM 575 N N . LEU A 1 74 ? 43.566 99.511 9.169 1.00 10.96 98 LEU A N 1
ATOM 576 C CA . LEU A 1 74 ? 42.290 100.214 8.924 1.00 8.99 98 LEU A CA 1
ATOM 577 C C . LEU A 1 74 ? 41.495 100.366 10.196 1.00 8.46 98 LEU A C 1
ATOM 578 O O . LEU A 1 74 ? 41.387 99.412 10.962 1.00 10.37 98 LEU A O 1
ATOM 583 N N . VAL A 1 75 ? 40.944 101.546 10.442 1.00 5.86 99 VAL A N 1
ATOM 584 C CA . VAL A 1 75 ? 40.315 101.834 11.733 1.00 4.60 99 VAL A CA 1
ATOM 585 C C . VAL A 1 75 ? 38.816 101.883 11.564 1.00 5.61 99 VAL A C 1
ATOM 586 O O . VAL A 1 75 ? 38.317 102.317 10.492 1.00 5.40 99 VAL A O 1
ATOM 590 N N . TYR A 1 76 ? 38.100 101.462 12.620 1.00 4.23 100 TYR A N 1
ATOM 591 C CA . TYR A 1 76 ? 36.648 101.588 12.659 1.00 4.45 100 TYR A CA 1
ATOM 592 C C . TYR A 1 76 ? 36.312 103.022 13.059 1.00 5.84 100 TYR A C 1
ATOM 593 O O . TYR A 1 76 ? 36.623 103.451 14.182 1.00 6.96 100 TYR A O 1
ATOM 602 N N . VAL A 1 77 ? 35.711 103.761 12.148 1.00 4.61 101 VAL A N 1
ATOM 603 C CA . VAL A 1 77 ? 35.344 105.137 12.420 1.00 6.19 101 VAL A CA 1
ATOM 604 C C . VAL A 1 77 ? 33.884 105.285 12.898 1.00 6.23 101 VAL A C 1
ATOM 605 O O . VAL A 1 77 ? 33.549 106.295 13.520 1.00 8.08 101 VAL A O 1
ATOM 609 N N . GLY A 1 78 ? 33.026 104.311 12.603 1.00 6.71 102 GLY A N 1
ATOM 610 C CA . GLY A 1 78 ? 31.600 104.428 12.951 1.00 5.85 102 GLY A CA 1
ATOM 611 C C . GLY A 1 78 ? 30.952 103.070 12.910 1.00 5.75 102 GLY A C 1
ATOM 612 O O . GLY A 1 78 ? 31.388 102.185 12.177 1.00 5.24 102 GLY A O 1
ATOM 613 N N . VAL A 1 79 ? 29.850 102.925 13.637 1.00 5.75 103 VAL A N 1
ATOM 614 C CA . VAL A 1 79 ? 29.097 101.639 13.631 1.00 5.95 103 VAL A CA 1
ATOM 615 C C . VAL A 1 79 ? 27.585 101.923 13.552 1.00 7.22 103 VAL A C 1
ATOM 616 O O . VAL A 1 79 ? 27.072 102.941 14.065 1.00 7.24 103 VAL A O 1
ATOM 620 N N . GLU A 1 80 ? 26.884 101.058 12.834 1.00 6.82 104 GLU A N 1
ATOM 621 C CA . GLU A 1 80 ? 25.398 101.096 12.722 1.00 8.88 104 GLU A CA 1
ATOM 622 C C . GLU A 1 80 ? 24.844 99.908 13.507 1.00 9.57 104 GLU A C 1
ATOM 623 O O . GLU A 1 80 ? 25.543 98.895 13.663 1.00 8.49 104 GLU A O 1
ATOM 629 N N . PRO A 1 81 ? 23.563 99.971 13.908 1.00 8.58 105 PRO A N 1
ATOM 630 C CA . PRO A 1 81 ? 23.011 98.857 14.706 1.00 8.84 105 PRO A CA 1
ATOM 631 C C . PRO A 1 81 ? 22.954 97.577 13.905 1.00 9.20 105 PRO A C 1
ATOM 632 O O . PRO A 1 81 ? 22.849 97.625 12.708 1.00 9.36 105 PRO A O 1
ATOM 636 N N . PRO A 1 82 ? 22.988 96.440 14.579 1.00 10.55 106 PRO A N 1
ATOM 637 C CA . PRO A 1 82 ? 22.803 95.191 13.882 1.00 10.63 106 PRO A CA 1
ATOM 638 C C . PRO A 1 82 ? 21.375 95.048 13.303 1.00 9.27 106 PRO A C 1
ATOM 639 O O . PRO A 1 82 ? 20.459 95.733 13.748 1.00 8.56 106 PRO A O 1
ATOM 643 N N . LYS A 1 83 ? 21.243 94.146 12.332 1.00 8.07 107 LYS A N 1
ATOM 644 C CA . LYS A 1 83 ? 19.949 93.896 11.682 1.00 7.87 107 LYS A CA 1
ATOM 645 C C . LYS A 1 83 ? 19.597 92.445 11.902 1.00 6.80 107 LYS A C 1
ATOM 646 O O . LYS A 1 83 ? 19.662 91.650 10.965 1.00 6.92 107 LYS A O 1
ATOM 652 N N . PRO A 1 84 ? 19.161 92.091 13.125 1.00 6.30 108 PRO A N 1
ATOM 653 C CA . PRO A 1 84 ? 18.941 90.634 13.375 1.00 7.16 108 PRO A CA 1
ATOM 654 C C . PRO A 1 84 ? 17.834 90.001 12.543 1.00 6.59 108 PRO A C 1
ATOM 655 O O . PRO A 1 84 ? 17.939 88.819 12.217 1.00 7.16 108 PRO A O 1
ATOM 659 N N . LYS A 1 85 ? 16.854 90.799 12.131 1.00 5.34 109 LYS A N 1
ATOM 660 C CA . LYS A 1 85 ? 15.727 90.319 11.325 1.00 6.02 109 LYS A CA 1
ATOM 661 C C . LYS A 1 85 ? 16.045 90.163 9.841 1.00 7.13 109 LYS A C 1
ATOM 662 O O . LYS A 1 85 ? 15.229 89.645 9.098 1.00 7.68 109 LYS A O 1
ATOM 668 N N . ALA A 1 86 ? 17.247 90.593 9.453 1.00 5.63 110 ALA A N 1
ATOM 669 C CA . ALA A 1 86 ? 17.703 90.581 8.077 1.00 7.42 110 ALA A CA 1
ATOM 670 C C . ALA A 1 86 ? 18.704 89.437 7.801 1.00 7.68 110 ALA A C 1
ATOM 671 O O . ALA A 1 86 ? 19.142 89.236 6.678 1.00 7.97 110 ALA A O 1
ATOM 673 N N . GLU A 1 87 ? 19.102 88.696 8.830 1.00 7.46 111 GLU A N 1
ATOM 674 C CA . GLU A 1 87 ? 20.126 87.644 8.677 1.00 8.27 111 GLU A CA 1
ATOM 675 C C . GLU A 1 87 ? 19.476 86.337 9.181 1.00 7.55 111 GLU A C 1
ATOM 676 O O . GLU A 1 87 ? 19.140 86.249 10.324 1.00 5.51 111 GLU A O 1
ATOM 682 N N . VAL A 1 88 ? 19.286 85.339 8.313 1.00 6.01 112 VAL A N 1
ATOM 683 C CA . VAL A 1 88 ? 18.415 84.179 8.623 1.00 4.74 112 VAL A CA 1
ATOM 684 C C . VAL A 1 88 ? 18.934 82.796 8.223 1.00 3.71 112 VAL A C 1
ATOM 685 O O . VAL A 1 88 ? 19.818 82.673 7.370 1.00 4.13 112 VAL A O 1
ATOM 689 N N . ILE A 1 89 ? 18.376 81.756 8.856 1.00 3.67 113 ILE A N 1
ATOM 690 C CA . ILE A 1 89 ? 18.422 80.398 8.333 1.00 4.36 113 ILE A CA 1
ATOM 691 C C . ILE A 1 89 ? 17.020 80.048 7.825 1.00 4.41 113 ILE A C 1
ATOM 692 O O . ILE A 1 89 ? 16.031 80.142 8.594 1.00 5.67 113 ILE A O 1
ATOM 697 N N . LEU A 1 90 ? 16.930 79.705 6.545 1.00 4.44 114 LEU A N 1
ATOM 698 C CA . LEU A 1 90 ? 15.668 79.347 5.933 1.00 4.47 114 LEU A CA 1
ATOM 699 C C . LEU A 1 90 ? 15.537 77.872 5.749 1.00 5.02 114 LEU A C 1
ATOM 700 O O . LEU A 1 90 ? 16.496 77.193 5.377 1.00 6.22 114 LEU A O 1
ATOM 705 N N . VAL A 1 91 ? 14.319 77.392 5.938 1.00 5.09 115 VAL A N 1
ATOM 706 C CA . VAL A 1 91 ? 13.975 76.011 5.573 1.00 5.01 115 VAL A CA 1
ATOM 707 C C . VAL A 1 91 ? 12.708 76.086 4.795 1.00 6.42 115 VAL A C 1
ATOM 708 O O . VAL A 1 91 ? 12.093 77.146 4.764 1.00 7.20 115 VAL A O 1
ATOM 712 N N . ALA A 1 92 ? 12.298 74.981 4.167 1.00 6.66 116 ALA A N 1
ATOM 713 C CA . ALA A 1 92 ? 10.991 74.958 3.484 1.00 8.01 116 ALA A CA 1
ATOM 714 C C . ALA A 1 92 ? 9.867 75.050 4.513 1.00 9.22 116 ALA A C 1
ATOM 715 O O . ALA A 1 92 ? 10.022 74.498 5.618 1.00 9.88 116 ALA A O 1
ATOM 717 N N . GLU A 1 93 ? 8.747 75.731 4.207 1.00 10.39 117 GLU A N 1
ATOM 718 C CA A GLU A 1 93 ? 7.638 75.904 5.181 0.50 11.26 117 GLU A CA 1
ATOM 719 C CA B GLU A 1 93 ? 7.665 75.918 5.217 0.50 11.17 117 GLU A CA 1
ATOM 720 C C . GLU A 1 93 ? 7.257 74.656 5.980 1.00 11.55 117 GLU A C 1
ATOM 721 O O . GLU A 1 93 ? 7.179 74.684 7.242 1.00 11.81 117 GLU A O 1
ATOM 732 N N . ASN A 1 94 ? 6.971 73.572 5.247 1.00 10.40 118 ASN A N 1
ATOM 733 C CA . ASN A 1 94 ? 6.465 72.355 5.840 1.00 10.28 118 ASN A CA 1
ATOM 734 C C . ASN A 1 94 ? 7.574 71.361 6.194 1.00 9.28 118 ASN A C 1
ATOM 735 O O . ASN A 1 94 ? 7.312 70.192 6.484 1.00 9.17 118 ASN A O 1
ATOM 740 N N . SER A 1 95 ? 8.809 71.864 6.227 1.00 9.38 119 SER A N 1
ATOM 741 C CA . SER A 1 95 ? 9.937 71.065 6.688 1.00 9.71 119 SER A CA 1
ATOM 742 C C . SER A 1 95 ? 9.656 70.535 8.097 1.00 9.67 119 SER A C 1
ATOM 743 O O . SER A 1 95 ? 9.165 71.291 8.937 1.00 9.66 119 SER A O 1
ATOM 746 N N . PRO A 1 96 ? 10.002 69.261 8.365 1.00 9.94 120 PRO A N 1
ATOM 747 C CA . PRO A 1 96 ? 9.960 68.727 9.738 1.00 9.65 120 PRO A CA 1
ATOM 748 C C . PRO A 1 96 ? 10.997 69.366 10.649 1.00 10.38 120 PRO A C 1
ATOM 749 O O . PRO A 1 96 ? 10.925 69.188 11.862 1.00 11.14 120 PRO A O 1
ATOM 753 N N . ILE A 1 97 ? 11.958 70.104 10.090 1.00 10.08 121 ILE A N 1
ATOM 754 C CA . ILE A 1 97 ? 12.917 70.885 10.906 1.00 8.78 121 ILE A CA 1
ATOM 755 C C . ILE A 1 97 ? 12.212 72.102 11.546 1.00 10.18 121 ILE A C 1
ATOM 756 O O . ILE A 1 97 ? 11.789 73.049 10.844 1.00 9.61 121 ILE A O 1
ATOM 761 N N . LYS A 1 98 ? 12.095 72.082 12.883 1.00 10.01 122 LYS A N 1
ATOM 762 C CA A LYS A 1 98 ? 11.349 73.123 13.584 0.50 10.56 122 LYS A CA 1
ATOM 763 C CA B LYS A 1 98 ? 11.350 73.100 13.603 0.50 10.36 122 LYS A CA 1
ATOM 764 C C . LYS A 1 98 ? 12.250 73.996 14.443 1.00 10.51 122 LYS A C 1
ATOM 765 O O . LYS A 1 98 ? 11.883 75.129 14.772 1.00 10.18 122 LYS A O 1
ATOM 776 N N . THR A 1 99 ? 13.440 73.489 14.781 1.00 9.85 123 THR A N 1
ATOM 777 C CA . THR A 1 99 ? 14.391 74.247 15.606 1.00 9.47 123 THR A CA 1
ATOM 778 C C . THR A 1 99 ? 15.783 74.121 15.032 1.00 7.36 123 THR A C 1
ATOM 779 O O . THR A 1 99 ? 16.042 73.253 14.216 1.00 7.09 123 THR A O 1
ATOM 783 N N . VAL A 1 100 ? 16.714 74.945 15.490 1.00 6.60 124 VAL A N 1
ATOM 784 C CA . VAL A 1 100 ? 18.100 74.814 14.996 1.00 6.89 124 VAL A CA 1
ATOM 785 C C . VAL A 1 100 ? 18.714 73.450 15.355 1.00 6.71 124 VAL A C 1
ATOM 786 O O . VAL A 1 100 ? 19.483 72.858 14.610 1.00 7.37 124 VAL A O 1
ATOM 790 N N . ALA A 1 101 ? 18.361 72.971 16.527 1.00 6.88 125 ALA A N 1
ATOM 791 C CA . ALA A 1 101 ? 18.750 71.628 16.933 1.00 6.15 125 ALA A CA 1
ATOM 792 C C . ALA A 1 101 ? 18.356 70.577 15.903 1.00 6.82 125 ALA A C 1
ATOM 793 O O . ALA A 1 101 ? 19.078 69.598 15.727 1.00 6.83 125 ALA A O 1
ATOM 795 N N . ASP A 1 102 ? 17.234 70.777 15.218 1.00 7.02 126 ASP A N 1
ATOM 796 C CA . ASP A 1 102 ? 16.797 69.790 14.242 1.00 7.95 126 ASP A CA 1
ATOM 797 C C . ASP A 1 102 ? 17.691 69.726 13.006 1.00 8.20 126 ASP A C 1
ATOM 798 O O . ASP A 1 102 ? 17.584 68.785 12.220 1.00 6.46 126 ASP A O 1
ATOM 803 N N . LEU A 1 103 ? 18.589 70.694 12.844 1.00 8.04 127 LEU A N 1
ATOM 804 C CA . LEU A 1 103 ? 19.550 70.628 11.734 1.00 7.75 127 LEU A CA 1
ATOM 805 C C . LEU A 1 103 ? 20.615 69.545 11.873 1.00 8.48 127 LEU A C 1
ATOM 806 O O . LEU A 1 103 ? 21.292 69.243 10.911 1.00 7.33 127 LEU A O 1
ATOM 811 N N . LYS A 1 104 ? 20.794 68.994 13.071 1.00 7.24 128 LYS A N 1
ATOM 812 C CA . LYS A 1 104 ? 21.785 67.914 13.275 1.00 8.07 128 LYS A CA 1
ATOM 813 C C . LYS A 1 104 ? 21.711 66.892 12.145 1.00 8.70 128 LYS A C 1
ATOM 814 O O . LYS A 1 104 ? 20.641 66.380 11.865 1.00 9.65 128 LYS A O 1
ATOM 820 N N . GLY A 1 105 ? 22.841 66.614 11.500 1.00 8.38 129 GLY A N 1
ATOM 821 C CA . GLY A 1 105 ? 22.886 65.579 10.466 1.00 9.14 129 GLY A CA 1
ATOM 822 C C . GLY A 1 105 ? 22.471 66.037 9.070 1.00 10.06 129 GLY A C 1
ATOM 823 O O . GLY A 1 105 ? 22.586 65.271 8.103 1.00 9.59 129 GLY A O 1
ATOM 824 N N . HIS A 1 106 ? 21.989 67.269 8.950 1.00 8.95 130 HIS A N 1
ATOM 825 C CA . HIS A 1 106 ? 21.476 67.783 7.661 1.00 9.66 130 HIS A CA 1
ATOM 826 C C . HIS A 1 106 ? 22.454 68.666 6.901 1.00 9.78 130 HIS A C 1
ATOM 827 O O . HIS A 1 106 ? 23.470 69.106 7.456 1.00 9.03 130 HIS A O 1
ATOM 834 N N . LYS A 1 107 ? 22.148 68.923 5.614 1.00 7.98 131 LYS A N 1
ATOM 835 C CA . LYS A 1 107 ? 22.992 69.757 4.768 1.00 7.96 131 LYS A CA 1
ATOM 836 C C . LYS A 1 107 ? 22.534 71.218 4.853 1.00 8.26 131 LYS A C 1
ATOM 837 O O . LYS A 1 107 ? 21.356 71.526 4.643 1.00 8.33 131 LYS A O 1
ATOM 843 N N . VAL A 1 108 ? 23.470 72.102 5.179 1.00 7.64 132 VAL A N 1
ATOM 844 C CA . VAL A 1 108 ? 23.140 73.506 5.266 1.00 6.78 132 VAL A CA 1
ATOM 845 C C . VAL A 1 108 ? 24.031 74.301 4.305 1.00 6.97 132 VAL A C 1
ATOM 846 O O . VAL A 1 108 ? 25.266 74.278 4.454 1.00 7.55 132 VAL A O 1
ATOM 850 N N . ALA A 1 109 ? 23.431 75.066 3.385 1.00 5.70 133 ALA A N 1
ATOM 851 C CA . ALA A 1 109 ? 24.207 75.868 2.458 1.00 6.20 133 ALA A CA 1
ATOM 852 C C . ALA A 1 109 ? 24.442 77.261 3.033 1.00 6.22 133 ALA A C 1
ATOM 853 O O . ALA A 1 109 ? 23.536 77.819 3.656 1.00 6.01 133 ALA A O 1
ATOM 855 N N . PHE A 1 110 ? 25.634 77.809 2.792 1.00 5.65 134 PHE A N 1
ATOM 856 C CA . PHE A 1 110 ? 25.995 79.213 3.133 1.00 5.41 134 PHE A CA 1
ATOM 857 C C . PHE A 1 110 ? 27.358 79.531 2.541 1.00 4.49 134 PHE A C 1
ATOM 858 O O . PHE A 1 110 ? 28.110 78.605 2.230 1.00 4.93 134 PHE A O 1
ATOM 866 N N . GLN A 1 111 ? 27.731 80.811 2.496 1.00 4.75 135 GLN A N 1
ATOM 867 C CA . GLN A 1 111 ? 29.036 81.213 1.968 1.00 4.19 135 GLN A CA 1
ATOM 868 C C . GLN A 1 111 ? 30.125 81.142 3.035 1.00 4.68 135 GLN A C 1
ATOM 869 O O . GLN A 1 111 ? 29.988 81.704 4.123 1.00 3.57 135 GLN A O 1
ATOM 875 N N . LYS A 1 112 ? 31.218 80.429 2.741 1.00 5.33 136 LYS A N 1
ATOM 876 C CA . LYS A 1 112 ? 32.291 80.298 3.729 1.00 4.63 136 LYS A CA 1
ATOM 877 C C . LYS A 1 112 ? 32.833 81.680 4.081 1.00 4.11 136 LYS A C 1
ATOM 878 O O . LYS A 1 112 ? 33.079 82.513 3.189 1.00 3.46 136 LYS A O 1
ATOM 884 N N . GLY A 1 113 ? 33.025 81.920 5.380 1.00 2.54 137 GLY A N 1
ATOM 885 C CA . GLY A 1 113 ? 33.681 83.138 5.817 1.00 4.37 137 GLY A CA 1
ATOM 886 C C . GLY A 1 113 ? 32.759 84.334 5.880 1.00 4.78 137 GLY A C 1
ATOM 887 O O . GLY A 1 113 ? 33.198 85.413 6.262 1.00 6.16 137 GLY A O 1
ATOM 888 N N . SER A 1 114 ? 31.489 84.143 5.517 1.00 4.67 138 SER A N 1
ATOM 889 C CA . SER A 1 114 ? 30.517 85.264 5.425 1.00 4.24 138 SER A CA 1
ATOM 890 C C . SER A 1 114 ? 29.782 85.534 6.763 1.00 4.48 138 SER A C 1
ATOM 891 O O . SER A 1 114 ? 29.936 84.796 7.751 1.00 3.36 138 SER A O 1
ATOM 894 N N . SER A 1 115 ? 28.936 86.554 6.770 1.00 3.93 139 SER A N 1
ATOM 895 C CA . SER A 1 115 ? 28.060 86.817 7.936 1.00 4.29 139 SER A CA 1
ATOM 896 C C . SER A 1 115 ? 27.168 85.584 8.233 1.00 3.83 139 SER A C 1
ATOM 897 O O . SER A 1 115 ? 26.816 85.348 9.398 1.00 4.78 139 SER A O 1
ATOM 900 N N . SER A 1 116 ? 26.774 84.815 7.200 1.00 3.88 140 SER A N 1
ATOM 901 C CA . SER A 1 116 ? 25.969 83.600 7.430 1.00 4.27 140 SER A CA 1
ATOM 902 C C . SER A 1 116 ? 26.776 82.474 8.132 1.00 4.28 140 SER A C 1
ATOM 903 O O . SER A 1 116 ? 26.208 81.723 8.923 1.00 3.41 140 SER A O 1
ATOM 906 N N . HIS A 1 117 ? 28.082 82.365 7.815 1.00 3.26 141 HIS A N 1
ATOM 907 C CA . HIS A 1 117 ? 28.982 81.395 8.486 1.00 3.72 141 HIS A CA 1
ATOM 908 C C . HIS A 1 117 ? 29.005 81.775 9.977 1.00 3.53 141 HIS A C 1
ATOM 909 O O . HIS A 1 117 ? 28.910 80.889 10.839 1.00 3.94 141 HIS A O 1
ATOM 916 N N . ASN A 1 118 ? 29.081 83.074 10.293 1.00 3.79 142 ASN A N 1
ATOM 917 C CA . ASN A 1 118 ? 29.140 83.514 11.685 1.00 4.96 142 ASN A CA 1
ATOM 918 C C . ASN A 1 118 ? 27.806 83.180 12.366 1.00 4.74 142 ASN A C 1
ATOM 919 O O . ASN A 1 118 ? 27.784 82.630 13.479 1.00 3.60 142 ASN A O 1
ATOM 924 N N . LEU A 1 119 ? 26.696 83.490 11.690 1.00 5.61 143 LEU A N 1
ATOM 925 C CA . LEU A 1 119 ? 25.356 83.266 12.282 1.00 6.58 143 LEU A CA 1
ATOM 926 C C . LEU A 1 119 ? 25.208 81.790 12.559 1.00 6.62 143 LEU A C 1
ATOM 927 O O . LEU A 1 119 ? 24.763 81.401 13.637 1.00 5.72 143 LEU A O 1
ATOM 932 N N . LEU A 1 120 ? 25.633 80.970 11.605 1.00 5.67 144 LEU A N 1
ATOM 933 C CA . LEU A 1 120 ? 25.441 79.525 11.722 1.00 6.31 144 LEU A CA 1
ATOM 934 C C . LEU A 1 120 ? 26.280 78.920 12.825 1.00 7.07 144 LEU A C 1
ATOM 935 O O . LEU A 1 120 ? 25.750 78.100 13.602 1.00 6.20 144 LEU A O 1
ATOM 940 N N . LEU A 1 121 ? 27.566 79.292 12.927 1.00 7.41 145 LEU A N 1
ATOM 941 C CA . LEU A 1 121 ? 28.401 78.828 14.070 1.00 6.40 145 LEU A CA 1
ATOM 942 C C . LEU A 1 121 ? 27.734 79.165 15.403 1.00 6.49 145 LEU A C 1
ATOM 943 O O . LEU A 1 121 ? 27.679 78.313 16.289 1.00 6.61 145 LEU A O 1
ATOM 948 N N . ARG A 1 122 ? 27.236 80.406 15.537 1.00 6.60 146 ARG A N 1
ATOM 949 C CA . ARG A 1 122 ? 26.604 80.845 16.791 1.00 6.90 146 ARG A CA 1
ATOM 950 C C . ARG A 1 122 ? 25.264 80.199 17.087 1.00 5.69 146 ARG A C 1
ATOM 951 O O . ARG A 1 122 ? 25.008 79.810 18.233 1.00 6.07 146 ARG A O 1
ATOM 959 N N . ALA A 1 123 ? 24.430 80.060 16.057 1.00 5.03 147 ALA A N 1
ATOM 960 C CA . ALA A 1 123 ? 23.142 79.380 16.202 1.00 4.56 147 ALA A CA 1
ATOM 961 C C . ALA A 1 123 ? 23.337 77.915 16.604 1.00 4.78 147 ALA A C 1
ATOM 962 O O . ALA A 1 123 ? 22.621 77.398 17.486 1.00 2.98 147 ALA A O 1
ATOM 964 N N . LEU A 1 124 ? 24.257 77.229 15.913 1.00 4.26 148 LEU A N 1
ATOM 965 C CA . LEU A 1 124 ? 24.508 75.825 16.224 1.00 5.59 148 LEU A CA 1
ATOM 966 C C . LEU A 1 124 ? 25.022 75.685 17.643 1.00 5.20 148 LEU A C 1
ATOM 967 O O . LEU A 1 124 ? 24.609 74.770 18.387 1.00 6.75 148 LEU A O 1
ATOM 972 N N . ARG A 1 125 ? 25.902 76.603 18.041 1.00 6.14 149 ARG A N 1
ATOM 973 C CA . ARG A 1 125 ? 26.487 76.556 19.388 1.00 6.71 149 ARG A CA 1
ATOM 974 C C . ARG A 1 125 ? 25.416 76.664 20.477 1.00 6.94 149 ARG A C 1
ATOM 975 O O . ARG A 1 125 ? 25.500 75.953 21.496 1.00 5.99 149 ARG A O 1
ATOM 983 N N . GLN A 1 126 ? 24.424 77.517 20.257 1.00 6.97 150 GLN A N 1
ATOM 984 C CA . GLN A 1 126 ? 23.297 77.617 21.199 1.00 7.24 150 GLN A CA 1
ATOM 985 C C . GLN A 1 126 ? 22.600 76.286 21.386 1.00 7.37 150 GLN A C 1
ATOM 986 O O . GLN A 1 126 ? 22.184 75.968 22.504 1.00 6.04 150 GLN A O 1
ATOM 992 N N . ALA A 1 127 ? 22.440 75.536 20.277 1.00 7.57 151 ALA A N 1
ATOM 993 C CA . ALA A 1 127 ? 21.716 74.274 20.270 1.00 8.10 151 ALA A CA 1
ATOM 994 C C . ALA A 1 127 ? 22.645 73.090 20.613 1.00 8.01 151 ALA A C 1
ATOM 995 O O . ALA A 1 127 ? 22.272 71.894 20.511 1.00 9.48 151 ALA A O 1
ATOM 997 N N . GLY A 1 128 ? 23.855 73.418 21.060 1.00 7.64 152 GLY A N 1
ATOM 998 C CA . GLY A 1 128 ? 24.821 72.420 21.540 1.00 7.09 152 GLY A CA 1
ATOM 999 C C . GLY A 1 128 ? 25.414 71.638 20.386 1.00 7.52 152 GLY A C 1
ATOM 1000 O O . GLY A 1 128 ? 25.674 70.441 20.544 1.00 6.26 152 GLY A O 1
ATOM 1001 N N . LEU A 1 129 ? 25.623 72.306 19.242 1.00 8.62 153 LEU A N 1
ATOM 1002 C CA . LEU A 1 129 ? 26.160 71.657 18.042 1.00 9.32 153 LEU A CA 1
ATOM 1003 C C . LEU A 1 129 ? 27.393 72.356 17.492 1.00 9.99 153 LEU A C 1
ATOM 1004 O O . LEU A 1 129 ? 27.622 73.540 17.774 1.00 9.93 153 LEU A O 1
ATOM 1009 N N . LYS A 1 130 ? 28.192 71.615 16.720 1.00 10.36 154 LYS A N 1
ATOM 1010 C CA . LYS A 1 130 ? 29.334 72.196 16.018 1.00 10.17 154 LYS A CA 1
ATOM 1011 C C . LYS A 1 130 ? 29.208 71.901 14.504 1.00 9.03 154 LYS A C 1
ATOM 1012 O O . LYS A 1 130 ? 28.306 71.170 14.096 1.00 9.05 154 LYS A O 1
ATOM 1018 N N . PHE A 1 131 ? 30.104 72.444 13.678 1.00 8.10 155 PHE A N 1
ATOM 1019 C CA . PHE A 1 131 ? 30.061 72.154 12.234 1.00 7.96 155 PHE A CA 1
ATOM 1020 C C . PHE A 1 131 ? 30.250 70.679 11.916 1.00 8.64 155 PHE A C 1
ATOM 1021 O O . PHE A 1 131 ? 29.896 70.222 10.819 1.00 8.54 155 PHE A O 1
ATOM 1029 N N . THR A 1 132 ? 30.843 69.941 12.853 1.00 8.02 156 THR A N 1
ATOM 1030 C CA . THR A 1 132 ? 31.055 68.503 12.636 1.00 9.42 156 THR A CA 1
ATOM 1031 C C . THR A 1 132 ? 29.751 67.753 12.886 1.00 10.09 156 THR A C 1
ATOM 1032 O O . THR A 1 132 ? 29.678 66.552 12.670 1.00 10.70 156 THR A O 1
ATOM 1036 N N . ASP A 1 133 ? 28.713 68.475 13.328 1.00 10.70 157 ASP A N 1
ATOM 1037 C CA . ASP A 1 133 ? 27.422 67.852 13.659 1.00 10.49 157 ASP A CA 1
ATOM 1038 C C . ASP A 1 133 ? 26.420 68.021 12.501 1.00 10.11 157 ASP A C 1
ATOM 1039 O O . ASP A 1 133 ? 25.342 67.441 12.534 1.00 9.71 157 ASP A O 1
ATOM 1044 N N . ILE A 1 134 ? 26.778 68.830 11.499 1.00 9.34 158 ILE A N 1
ATOM 1045 C CA . ILE A 1 134 ? 25.998 68.937 10.248 1.00 9.20 158 ILE A CA 1
ATOM 1046 C C . ILE A 1 134 ? 26.911 68.688 9.036 1.00 8.73 158 ILE A C 1
ATOM 1047 O O . ILE A 1 134 ? 28.086 68.341 9.196 1.00 8.36 158 ILE A O 1
ATOM 1052 N N . GLN A 1 135 ? 26.371 68.876 7.842 1.00 7.48 159 GLN A N 1
ATOM 1053 C CA A GLN A 1 135 ? 27.162 68.833 6.616 0.50 8.60 159 GLN A CA 1
ATOM 1054 C CA B GLN A 1 135 ? 27.195 68.847 6.636 0.50 8.65 159 GLN A CA 1
ATOM 1055 C C . GLN A 1 135 ? 27.269 70.240 6.001 1.00 8.39 159 GLN A C 1
ATOM 1056 O O . GLN A 1 135 ? 26.383 70.643 5.225 1.00 8.59 159 GLN A O 1
ATOM 1067 N N . PRO A 1 136 ? 28.331 71.009 6.360 1.00 9.20 160 PRO A N 1
ATOM 1068 C CA . PRO A 1 136 ? 28.393 72.396 5.872 1.00 9.34 160 PRO A CA 1
ATOM 1069 C C . PRO A 1 136 ? 28.634 72.374 4.419 1.00 8.48 160 PRO A C 1
ATOM 1070 O O . PRO A 1 136 ? 29.491 71.590 3.939 1.00 9.21 160 PRO A O 1
ATOM 1074 N N . THR A 1 137 ? 27.880 73.196 3.696 1.00 8.57 161 THR A N 1
ATOM 1075 C CA . THR A 1 137 ? 27.859 73.114 2.250 1.00 7.44 161 THR A CA 1
ATOM 1076 C C . THR A 1 137 ? 28.206 74.509 1.720 1.00 8.14 161 THR A C 1
ATOM 1077 O O . THR A 1 137 ? 27.342 75.397 1.694 1.00 6.98 161 THR A O 1
ATOM 1081 N N . TYR A 1 138 ? 29.477 74.688 1.366 1.00 6.57 162 TYR A N 1
ATOM 1082 C CA . TYR A 1 138 ? 30.017 76.036 1.158 1.00 6.63 162 TYR A CA 1
ATOM 1083 C C . TYR A 1 138 ? 29.691 76.519 -0.244 1.00 7.35 162 TYR A C 1
ATOM 1084 O O . TYR A 1 138 ? 30.223 75.987 -1.205 1.00 8.47 162 TYR A O 1
ATOM 1093 N N . LEU A 1 139 ? 28.791 77.506 -0.360 1.00 6.74 163 LEU A N 1
ATOM 1094 C CA . LEU A 1 139 ? 28.307 77.953 -1.678 1.00 7.01 163 LEU A CA 1
ATOM 1095 C C . LEU A 1 139 ? 28.020 79.441 -1.674 1.00 6.83 163 LEU A C 1
ATOM 1096 O O . LEU A 1 139 ? 27.475 79.939 -0.720 1.00 5.54 163 LEU A O 1
ATOM 1101 N N . THR A 1 140 ? 28.264 80.118 -2.795 1.00 8.06 164 THR A N 1
ATOM 1102 C CA . THR A 1 140 ? 27.899 81.537 -2.875 1.00 9.20 164 THR A CA 1
ATOM 1103 C C . THR A 1 140 ? 26.379 81.644 -3.092 1.00 7.83 164 THR A C 1
ATOM 1104 O O . THR A 1 140 ? 25.735 80.631 -3.344 1.00 8.52 164 THR A O 1
ATOM 1108 N N . PRO A 1 141 ? 25.785 82.827 -2.905 1.00 7.80 165 PRO A N 1
ATOM 1109 C CA . PRO A 1 141 ? 24.332 82.870 -2.825 1.00 7.45 165 PRO A CA 1
ATOM 1110 C C . PRO A 1 141 ? 23.627 82.317 -4.073 1.00 7.93 165 PRO A C 1
ATOM 1111 O O . PRO A 1 141 ? 22.667 81.572 -3.902 1.00 7.98 165 PRO A O 1
ATOM 1115 N N . ALA A 1 142 ? 24.104 82.627 -5.289 1.00 8.17 166 ALA A N 1
ATOM 1116 C CA . ALA A 1 142 ? 23.425 82.108 -6.495 1.00 9.26 166 ALA A CA 1
ATOM 1117 C C . ALA A 1 142 ? 23.441 80.590 -6.538 1.00 9.27 166 ALA A C 1
ATOM 1118 O O . ALA A 1 142 ? 22.415 79.976 -6.848 1.00 8.97 166 ALA A O 1
ATOM 1120 N N . ASP A 1 143 ? 24.598 79.994 -6.213 1.00 9.27 167 ASP A N 1
ATOM 1121 C CA . ASP A 1 143 ? 24.726 78.530 -6.194 1.00 8.93 167 ASP A CA 1
ATOM 1122 C C . ASP A 1 143 ? 23.906 77.887 -5.073 1.00 8.49 167 ASP A C 1
ATOM 1123 O O . ASP A 1 143 ? 23.356 76.770 -5.239 1.00 9.28 167 ASP A O 1
ATOM 1128 N N . ALA A 1 144 ? 23.856 78.566 -3.905 1.00 6.48 168 ALA A N 1
ATOM 1129 C CA . ALA A 1 144 ? 23.093 78.081 -2.797 1.00 6.08 168 ALA A CA 1
ATOM 1130 C C . ALA A 1 144 ? 21.582 78.144 -3.045 1.00 5.75 168 ALA A C 1
ATOM 1131 O O . ALA A 1 144 ? 20.861 77.225 -2.642 1.00 6.54 168 ALA A O 1
ATOM 1133 N N . ARG A 1 145 ? 21.122 79.237 -3.656 1.00 7.12 169 ARG A N 1
ATOM 1134 C CA . ARG A 1 145 ? 19.706 79.455 -3.980 1.00 6.79 169 ARG A CA 1
ATOM 1135 C C . ARG A 1 145 ? 19.201 78.293 -4.840 1.00 6.82 169 ARG A C 1
ATOM 1136 O O . ARG A 1 145 ? 18.131 77.710 -4.559 1.00 6.20 169 ARG A O 1
ATOM 1144 N N . ALA A 1 146 ? 20.001 77.909 -5.834 1.00 6.52 170 ALA A N 1
ATOM 1145 C CA . ALA A 1 146 ? 19.637 76.797 -6.715 1.00 7.16 170 ALA A CA 1
ATOM 1146 C C . ALA A 1 146 ? 19.546 75.478 -5.967 1.00 8.25 170 ALA A C 1
ATOM 1147 O O . ALA A 1 146 ? 18.574 74.738 -6.124 1.00 8.24 170 ALA A O 1
ATOM 1149 N N . ALA A 1 147 ? 20.568 75.177 -5.161 1.00 7.89 171 ALA A N 1
ATOM 1150 C CA . ALA A 1 147 ? 20.616 73.936 -4.438 1.00 7.58 171 ALA A CA 1
ATOM 1151 C C . ALA A 1 147 ? 19.417 73.781 -3.507 1.00 7.76 171 ALA A C 1
ATOM 1152 O O . ALA A 1 147 ? 18.839 72.691 -3.409 1.00 7.06 171 ALA A O 1
ATOM 1154 N N . PHE A 1 148 ? 19.057 74.874 -2.836 1.00 8.07 172 PHE A N 1
ATOM 1155 C CA . PHE A 1 148 ? 17.931 74.918 -1.904 1.00 8.14 172 PHE A CA 1
ATOM 1156 C C . PHE A 1 148 ? 16.612 74.681 -2.668 1.00 8.79 172 PHE A C 1
ATOM 1157 O O . PHE A 1 148 ? 15.791 73.858 -2.240 1.00 8.37 172 PHE A O 1
ATOM 1165 N N . GLN A 1 149 ? 16.437 75.356 -3.809 1.00 8.51 173 GLN A N 1
ATOM 1166 C CA A GLN A 1 149 ? 15.229 75.154 -4.641 0.50 9.40 173 GLN A CA 1
ATOM 1167 C CA B GLN A 1 149 ? 15.245 75.172 -4.669 0.50 9.20 173 GLN A CA 1
ATOM 1168 C C . GLN A 1 149 ? 15.100 73.730 -5.171 1.00 9.66 173 GLN A C 1
ATOM 1169 O O . GLN A 1 149 ? 13.985 73.206 -5.323 1.00 9.94 173 GLN A O 1
ATOM 1180 N N . GLN A 1 150 ? 16.231 73.086 -5.416 1.00 9.41 174 GLN A N 1
ATOM 1181 C CA . GLN A 1 150 ? 16.251 71.723 -5.963 1.00 9.32 174 GLN A CA 1
ATOM 1182 C C . GLN A 1 150 ? 16.238 70.603 -4.898 1.00 9.36 174 GLN A C 1
ATOM 1183 O O . GLN A 1 150 ? 16.366 69.393 -5.235 1.00 8.41 174 GLN A O 1
ATOM 1189 N N . GLY A 1 151 ? 16.095 71.030 -3.638 1.00 8.56 175 GLY A N 1
ATOM 1190 C CA . GLY A 1 151 ? 16.028 70.138 -2.458 1.00 10.53 175 GLY A CA 1
ATOM 1191 C C . GLY A 1 151 ? 17.342 69.426 -2.213 1.00 9.75 175 GLY A C 1
ATOM 1192 O O . GLY A 1 151 ? 17.349 68.356 -1.621 1.00 10.28 175 GLY A O 1
ATOM 1193 N N . ASN A 1 152 ? 18.449 70.029 -2.673 1.00 8.23 176 ASN A N 1
ATOM 1194 C CA . ASN A 1 152 ? 19.774 69.446 -2.478 1.00 7.36 176 ASN A CA 1
ATOM 1195 C C . ASN A 1 152 ? 20.419 69.792 -1.124 1.00 6.54 176 ASN A C 1
ATOM 1196 O O . ASN A 1 152 ? 21.272 69.046 -0.618 1.00 7.37 176 ASN A O 1
ATOM 1201 N N . VAL A 1 153 ? 19.910 70.841 -0.459 1.00 5.55 177 VAL A N 1
ATOM 1202 C CA . VAL A 1 153 ? 20.240 71.094 0.942 1.00 6.08 177 VAL A CA 1
ATOM 1203 C C . VAL A 1 153 ? 18.931 71.301 1.703 1.00 6.40 177 VAL A C 1
ATOM 1204 O O . VAL A 1 153 ? 17.885 71.564 1.092 1.00 7.30 177 VAL A O 1
ATOM 1208 N N . ASP A 1 154 ? 18.971 71.152 3.014 1.00 6.43 178 ASP A N 1
ATOM 1209 C CA . ASP A 1 154 ? 17.741 71.314 3.784 1.00 8.59 178 ASP A CA 1
ATOM 1210 C C . ASP A 1 154 ? 17.516 72.690 4.344 1.00 7.57 178 ASP A C 1
ATOM 1211 O O . ASP A 1 154 ? 16.406 73.018 4.745 1.00 10.07 178 ASP A O 1
ATOM 1216 N N . ALA A 1 155 ? 18.574 73.487 4.397 1.00 6.71 179 ALA A N 1
ATOM 1217 C CA . ALA A 1 155 ? 18.488 74.818 4.960 1.00 5.03 179 ALA A CA 1
ATOM 1218 C C . ALA A 1 155 ? 19.515 75.713 4.272 1.00 4.69 179 ALA A C 1
ATOM 1219 O O . ALA A 1 155 ? 20.533 75.210 3.778 1.00 5.15 179 ALA A O 1
ATOM 1221 N N . TRP A 1 156 ? 19.247 77.020 4.258 1.00 3.14 180 TRP A N 1
ATOM 1222 C CA . TRP A 1 156 ? 20.091 78.011 3.597 1.00 3.81 180 TRP A CA 1
ATOM 1223 C C . TRP A 1 156 ? 20.256 79.187 4.564 1.00 3.34 180 TRP A C 1
ATOM 1224 O O . TRP A 1 156 ? 19.278 79.841 4.984 1.00 5.57 180 TRP A O 1
ATOM 1235 N N . ALA A 1 157 ? 21.491 79.427 4.958 1.00 3.37 181 ALA A N 1
ATOM 1236 C CA . ALA A 1 157 ? 21.759 80.571 5.836 1.00 3.14 181 ALA A CA 1
ATOM 1237 C C . ALA A 1 157 ? 22.219 81.694 4.930 1.00 4.14 181 ALA A C 1
ATOM 1238 O O . ALA A 1 157 ? 23.171 81.527 4.153 1.00 4.50 181 ALA A O 1
ATOM 1240 N N . ILE A 1 158 ? 21.490 82.810 4.968 1.00 3.27 182 ILE A N 1
ATOM 1241 C CA . ILE A 1 158 ? 21.666 83.903 3.998 1.00 4.07 182 ILE A CA 1
ATOM 1242 C C . ILE A 1 158 ? 21.194 85.248 4.533 1.00 3.37 182 ILE A C 1
ATOM 1243 O O . ILE A 1 158 ? 20.439 85.319 5.513 1.00 3.77 182 ILE A O 1
ATOM 1248 N N . TRP A 1 159 ? 21.692 86.330 3.913 1.00 2.41 183 TRP A N 1
ATOM 1249 C CA . TRP A 1 159 ? 21.348 87.693 4.272 1.00 2.36 183 TRP A CA 1
ATOM 1250 C C . TRP A 1 159 ? 20.349 88.327 3.287 1.00 3.26 183 TRP A C 1
ATOM 1251 O O . TRP A 1 159 ? 20.057 87.776 2.218 1.00 2.19 183 TRP A O 1
ATOM 1262 N N . ASP A 1 160 ? 19.800 89.464 3.680 1.00 3.35 184 ASP A N 1
ATOM 1263 C CA . ASP A 1 160 ? 18.936 90.258 2.788 1.00 3.40 184 ASP A CA 1
ATOM 1264 C C . ASP A 1 160 ? 19.819 90.977 1.758 1.00 3.69 184 ASP A C 1
ATOM 1265 O O . ASP A 1 160 ? 20.907 91.491 2.099 1.00 3.69 184 ASP A O 1
ATOM 1270 N N . PRO A 1 161 ? 19.328 91.140 0.530 1.00 2.91 185 PRO A N 1
ATOM 1271 C CA . PRO A 1 161 ? 17.930 90.929 0.076 1.00 3.10 185 PRO A CA 1
ATOM 1272 C C . PRO A 1 161 ? 17.596 89.535 -0.485 1.00 3.01 185 PRO A C 1
ATOM 1273 O O . PRO A 1 161 ? 16.454 89.304 -0.898 1.00 2.89 185 PRO A O 1
ATOM 1277 N N . TYR A 1 162 ? 18.549 88.609 -0.485 1.00 2.79 186 TYR A N 1
ATOM 1278 C CA . TYR A 1 162 ? 18.263 87.252 -0.937 1.00 2.84 186 TYR A CA 1
ATOM 1279 C C . TYR A 1 162 ? 17.136 86.654 -0.102 1.00 2.53 186 TYR A C 1
ATOM 1280 O O . TYR A 1 162 ? 16.291 85.929 -0.621 1.00 3.08 186 TYR A O 1
ATOM 1289 N N . TYR A 1 163 ? 17.207 86.927 1.196 1.00 2.10 187 TYR A N 1
ATOM 1290 C CA . TYR A 1 163 ? 16.233 86.436 2.144 1.00 3.53 187 TYR A CA 1
ATOM 1291 C C . TYR A 1 163 ? 14.851 86.926 1.689 1.00 3.26 187 TYR A C 1
ATOM 1292 O O . TYR A 1 163 ? 13.955 86.092 1.480 1.00 3.05 187 TYR A O 1
ATOM 1301 N N . SER A 1 164 ? 14.702 88.230 1.487 1.00 2.00 188 SER A N 1
ATOM 1302 C CA . SER A 1 164 ? 13.388 88.777 1.170 1.00 2.82 188 SER A CA 1
ATOM 1303 C C . SER A 1 164 ? 12.938 88.242 -0.174 1.00 3.15 188 SER A C 1
ATOM 1304 O O . SER A 1 164 ? 11.744 87.957 -0.355 1.00 2.89 188 SER A O 1
ATOM 1307 N N . ALA A 1 165 ? 13.874 88.087 -1.111 1.00 3.01 189 ALA A N 1
ATOM 1308 C CA . ALA A 1 165 ? 13.482 87.571 -2.438 1.00 4.02 189 ALA A CA 1
ATOM 1309 C C . ALA A 1 165 ? 12.922 86.139 -2.338 1.00 4.25 189 ALA A C 1
ATOM 1310 O O . ALA A 1 165 ? 11.904 85.820 -2.985 1.00 5.72 189 ALA A O 1
ATOM 1312 N N . ALA A 1 166 ? 13.580 85.288 -1.539 1.00 4.20 190 ALA A N 1
ATOM 1313 C CA . ALA A 1 166 ? 13.159 83.896 -1.342 1.00 4.67 190 ALA A CA 1
ATOM 1314 C C . ALA A 1 166 ? 11.819 83.861 -0.613 1.00 4.89 190 ALA A C 1
ATOM 1315 O O . ALA A 1 166 ? 10.923 83.064 -0.947 1.00 4.85 190 ALA A O 1
ATOM 1317 N N . LEU A 1 167 ? 11.690 84.705 0.395 1.00 3.46 191 LEU A N 1
ATOM 1318 C CA . LEU A 1 167 ? 10.478 84.771 1.187 1.00 4.65 191 LEU A CA 1
ATOM 1319 C C . LEU A 1 167 ? 9.239 85.068 0.341 1.00 5.38 191 LEU A C 1
ATOM 1320 O O . LEU A 1 167 ? 8.188 84.420 0.514 1.00 4.94 191 LEU A O 1
ATOM 1325 N N . LEU A 1 168 ? 9.367 86.020 -0.573 1.00 5.23 192 LEU A N 1
ATOM 1326 C CA . LEU A 1 168 ? 8.210 86.470 -1.351 1.00 6.66 192 LEU A CA 1
ATOM 1327 C C . LEU A 1 168 ? 7.815 85.497 -2.438 1.00 7.86 192 LEU A C 1
ATOM 1328 O O . LEU A 1 168 ? 6.658 85.528 -2.888 1.00 6.93 192 LEU A O 1
ATOM 1333 N N . GLN A 1 169 ? 8.758 84.642 -2.837 1.00 8.74 193 GLN A N 1
ATOM 1334 C CA A GLN A 1 169 ? 8.508 83.566 -3.809 0.50 10.20 193 GLN A CA 1
ATOM 1335 C CA B GLN A 1 169 ? 8.440 83.620 -3.818 0.50 10.18 193 GLN A CA 1
ATOM 1336 C C . GLN A 1 169 ? 7.665 82.478 -3.166 1.00 10.24 193 GLN A C 1
ATOM 1337 O O . GLN A 1 169 ? 7.037 81.658 -3.857 1.00 10.40 193 GLN A O 1
ATOM 1348 N N . GLY A 1 170 ? 7.670 82.464 -1.834 1.00 10.06 194 GLY A N 1
ATOM 1349 C CA . GLY A 1 170 ? 6.831 81.579 -1.063 1.00 10.35 194 GLY A CA 1
ATOM 1350 C C . GLY A 1 170 ? 7.477 80.231 -0.811 1.00 9.75 194 GLY A C 1
ATOM 1351 O O . GLY A 1 170 ? 8.498 79.896 -1.397 1.00 9.45 194 GLY A O 1
ATOM 1352 N N . GLY A 1 171 ? 6.881 79.479 0.094 1.00 9.74 195 GLY A N 1
ATOM 1353 C CA . GLY A 1 171 ? 7.339 78.121 0.333 1.00 10.89 195 GLY A CA 1
ATOM 1354 C C . GLY A 1 171 ? 8.406 77.999 1.392 1.00 10.28 195 GLY A C 1
ATOM 1355 O O . GLY A 1 171 ? 8.729 76.878 1.801 1.00 11.58 195 GLY A O 1
ATOM 1356 N N . VAL A 1 172 ? 8.927 79.138 1.859 1.00 9.68 196 VAL A N 1
ATOM 1357 C CA . VAL A 1 172 ? 10.005 79.122 2.857 1.00 8.95 196 VAL A CA 1
ATOM 1358 C C . VAL A 1 172 ? 9.640 79.788 4.170 1.00 8.39 196 VAL A C 1
ATOM 1359 O O . VAL A 1 172 ? 8.709 80.602 4.262 1.00 8.25 196 VAL A O 1
ATOM 1363 N N . ARG A 1 173 ? 10.407 79.437 5.192 1.00 7.43 197 ARG A N 1
ATOM 1364 C CA . ARG A 1 173 ? 10.156 79.849 6.551 1.00 7.17 197 ARG A CA 1
ATOM 1365 C C . ARG A 1 173 ? 11.508 80.135 7.231 1.00 6.20 197 ARG A C 1
ATOM 1366 O O . ARG A 1 173 ? 12.539 79.451 7.005 1.00 6.03 197 ARG A O 1
ATOM 1374 N N . VAL A 1 174 ? 11.523 81.194 8.002 1.00 4.31 198 VAL A N 1
ATOM 1375 C CA . VAL A 1 174 ? 12.700 81.502 8.830 1.00 4.26 198 VAL A CA 1
ATOM 1376 C C . VAL A 1 174 ? 12.749 80.509 10.012 1.00 4.41 198 VAL A C 1
ATOM 1377 O O . VAL A 1 174 ? 11.861 80.515 10.870 1.00 6.08 198 VAL A O 1
ATOM 1381 N N . LEU A 1 175 ? 13.768 79.655 10.049 1.00 4.13 199 LEU A N 1
ATOM 1382 C CA . LEU A 1 175 ? 14.001 78.768 11.200 1.00 4.01 199 LEU A CA 1
ATOM 1383 C C . LEU A 1 175 ? 14.615 79.539 12.366 1.00 3.57 199 LEU A C 1
ATOM 1384 O O . LEU A 1 175 ? 14.335 79.263 13.542 1.00 4.32 199 LEU A O 1
ATOM 1389 N N . LYS A 1 176 ? 15.467 80.499 12.040 1.00 4.60 200 LYS A N 1
ATOM 1390 C CA . LYS A 1 176 ? 16.237 81.213 13.062 1.00 4.19 200 LYS A CA 1
ATOM 1391 C C . LYS A 1 176 ? 16.695 82.525 12.462 1.00 5.20 200 LYS A C 1
ATOM 1392 O O . LYS A 1 176 ? 17.135 82.531 11.342 1.00 3.76 200 LYS A O 1
ATOM 1398 N N . ASP A 1 177 ? 16.556 83.631 13.196 1.00 4.07 201 ASP A N 1
ATOM 1399 C CA . ASP A 1 177 ? 17.213 84.881 12.748 1.00 5.75 201 ASP A CA 1
ATOM 1400 C C . ASP A 1 177 ? 18.238 85.298 13.796 1.00 7.44 201 ASP A C 1
ATOM 1401 O O . ASP A 1 177 ? 18.519 84.542 14.744 1.00 7.26 201 ASP A O 1
ATOM 1406 N N . GLY A 1 178 ? 18.799 86.489 13.650 1.00 7.52 202 GLY A N 1
ATOM 1407 C CA . GLY A 1 178 ? 19.931 86.850 14.515 1.00 10.05 202 GLY A CA 1
ATOM 1408 C C . GLY A 1 178 ? 19.547 87.420 15.858 1.00 11.07 202 GLY A C 1
ATOM 1409 O O . GLY A 1 178 ? 20.430 87.924 16.604 1.00 10.05 202 GLY A O 1
ATOM 1410 N N . THR A 1 179 ? 18.256 87.348 16.182 1.00 12.86 203 THR A N 1
ATOM 1411 C CA . THR A 1 179 ? 17.675 88.134 17.269 1.00 16.31 203 THR A CA 1
ATOM 1412 C C . THR A 1 179 ? 18.301 87.906 18.627 1.00 18.67 203 THR A C 1
ATOM 1413 O O . THR A 1 179 ? 18.610 88.863 19.364 1.00 18.58 203 THR A O 1
ATOM 1417 N N . ASP A 1 180 ? 18.474 86.656 18.998 1.00 20.26 204 ASP A N 1
ATOM 1418 C CA A ASP A 1 180 ? 18.975 86.386 20.326 0.50 21.64 204 ASP A CA 1
ATOM 1419 C CA B ASP A 1 180 ? 19.006 86.407 20.332 0.50 21.64 204 ASP A CA 1
ATOM 1420 C C . ASP A 1 180 ? 20.479 86.024 20.226 1.00 22.23 204 ASP A C 1
ATOM 1421 O O . ASP A 1 180 ? 21.063 85.461 21.160 1.00 23.36 204 ASP A O 1
ATOM 1430 N N . LEU A 1 181 ? 21.087 86.381 19.076 1.00 22.01 205 LEU A N 1
ATOM 1431 C CA . LEU A 1 181 ? 22.488 86.067 18.783 1.00 20.00 205 LEU A CA 1
ATOM 1432 C C . LEU A 1 181 ? 23.467 87.203 19.044 1.00 20.13 205 LEU A C 1
ATOM 1433 O O . LEU A 1 181 ? 24.635 87.093 18.642 1.00 20.31 205 LEU A O 1
ATOM 1438 N N . ASN A 1 182 ? 22.985 88.249 19.737 1.00 19.10 206 ASN A N 1
ATOM 1439 C CA A ASN A 1 182 ? 23.776 89.447 20.112 0.50 19.02 206 ASN A CA 1
ATOM 1440 C CA B ASN A 1 182 ? 23.802 89.414 20.142 0.50 18.52 206 ASN A CA 1
ATOM 1441 C C . ASN A 1 182 ? 24.764 89.841 19.026 1.00 18.27 206 ASN A C 1
ATOM 1442 O O . ASN A 1 182 ? 25.988 89.747 19.167 1.00 17.83 206 ASN A O 1
ATOM 1451 N N . GLN A 1 183 ? 24.201 90.295 17.920 1.00 16.60 207 GLN A N 1
ATOM 1452 C CA . GLN A 1 183 ? 24.993 90.762 16.821 1.00 14.02 207 GLN A CA 1
ATOM 1453 C C . GLN A 1 183 ? 25.673 92.132 17.041 1.00 13.01 207 GLN A C 1
ATOM 1454 O O . GLN A 1 183 ? 25.305 92.919 17.904 1.00 11.72 207 GLN A O 1
ATOM 1460 N N . THR A 1 184 ? 26.681 92.426 16.226 1.00 9.39 208 THR A N 1
ATOM 1461 C CA . THR A 1 184 ? 27.559 93.591 16.462 1.00 8.12 208 THR A CA 1
ATOM 1462 C C . THR A 1 184 ? 27.152 94.896 15.754 1.00 7.62 208 THR A C 1
ATOM 1463 O O . THR A 1 184 ? 27.181 95.989 16.343 1.00 9.86 208 THR A O 1
ATOM 1467 N N . GLY A 1 185 ? 26.783 94.774 14.489 1.00 6.65 209 GLY A N 1
ATOM 1468 C CA . GLY A 1 185 ? 26.441 95.969 13.706 1.00 5.45 209 GLY A CA 1
ATOM 1469 C C . GLY A 1 185 ? 27.309 96.020 12.434 1.00 5.71 209 GLY A C 1
ATOM 1470 O O . GLY A 1 185 ? 28.116 95.134 12.215 1.00 6.45 209 GLY A O 1
ATOM 1471 N N . SER A 1 186 ? 27.102 97.022 11.577 1.00 5.78 210 SER A N 1
ATOM 1472 C CA A SER A 1 186 ? 27.982 97.157 10.403 0.50 5.00 210 SER A CA 1
ATOM 1473 C CA B SER A 1 186 ? 27.938 97.178 10.369 0.50 6.59 210 SER A CA 1
ATOM 1474 C C . SER A 1 186 ? 28.831 98.377 10.593 1.00 5.74 210 SER A C 1
ATOM 1475 O O . SER A 1 186 ? 28.552 99.237 11.456 1.00 7.45 210 SER A O 1
ATOM 1480 N N . PHE A 1 187 ? 29.892 98.470 9.816 1.00 5.82 211 PHE A N 1
ATOM 1481 C CA . PHE A 1 187 ? 30.926 99.479 10.118 1.00 6.00 211 PHE A CA 1
ATOM 1482 C C . PHE A 1 187 ? 31.294 100.412 8.983 1.00 6.52 211 PHE A C 1
ATOM 1483 O O . PHE A 1 187 ? 31.028 100.126 7.797 1.00 6.32 211 PHE A O 1
ATOM 1491 N N . TYR A 1 188 ? 31.861 101.558 9.363 1.00 5.63 212 TYR A N 1
ATOM 1492 C CA . TYR A 1 188 ? 32.517 102.454 8.419 1.00 4.67 212 TYR A CA 1
ATOM 1493 C C . TYR A 1 188 ? 33.969 102.410 8.805 1.00 4.95 212 TYR A C 1
ATOM 1494 O O . TYR A 1 188 ? 34.272 102.451 9.994 1.00 3.79 212 TYR A O 1
ATOM 1503 N N . LEU A 1 189 ? 34.832 102.240 7.795 1.00 4.22 213 LEU A N 1
ATOM 1504 C CA . LEU A 1 189 ? 36.275 102.193 8.010 1.00 5.59 213 LEU A CA 1
ATOM 1505 C C . LEU A 1 189 ? 37.033 103.216 7.177 1.00 5.36 213 LEU A C 1
ATOM 1506 O O . LEU A 1 189 ? 36.604 103.614 6.081 1.00 4.97 213 LEU A O 1
ATOM 1511 N N . ALA A 1 190 ? 38.191 103.622 7.699 1.00 5.31 214 ALA A N 1
ATOM 1512 C CA . ALA A 1 190 ? 39.105 104.498 6.977 1.00 4.67 214 ALA A CA 1
ATOM 1513 C C . ALA A 1 190 ? 40.517 104.136 7.322 1.00 5.85 214 ALA A C 1
ATOM 1514 O O . ALA A 1 190 ? 40.735 103.457 8.284 1.00 5.31 214 ALA A O 1
ATOM 1516 N N . ALA A 1 191 ? 41.489 104.620 6.543 1.00 6.67 215 ALA A N 1
ATOM 1517 C CA . ALA A 1 191 ? 42.873 104.566 6.993 1.00 7.57 215 ALA A CA 1
ATOM 1518 C C . ALA A 1 191 ? 43.102 105.531 8.159 1.00 8.50 215 ALA A C 1
ATOM 1519 O O . ALA A 1 191 ? 42.520 106.635 8.210 1.00 7.59 215 ALA A O 1
ATOM 1521 N N . ARG A 1 192 ? 43.916 105.102 9.131 1.00 7.71 216 ARG A N 1
ATOM 1522 C CA . ARG A 1 192 ? 44.106 105.931 10.301 1.00 8.50 216 ARG A CA 1
ATOM 1523 C C . ARG A 1 192 ? 44.603 107.357 10.015 1.00 7.80 216 ARG A C 1
ATOM 1524 O O . ARG A 1 192 ? 44.095 108.318 10.598 1.00 6.68 216 ARG A O 1
ATOM 1532 N N . PRO A 1 193 ? 45.548 107.527 9.084 1.00 7.80 217 PRO A N 1
ATOM 1533 C CA . PRO A 1 193 ? 46.034 108.888 8.882 1.00 7.97 217 PRO A CA 1
ATOM 1534 C C . PRO A 1 193 ? 44.946 109.787 8.324 1.00 7.97 217 PRO A C 1
ATOM 1535 O O . PRO A 1 193 ? 44.892 110.979 8.680 1.00 8.78 217 PRO A O 1
ATOM 1539 N N . TYR A 1 194 ? 44.051 109.239 7.492 1.00 7.43 218 TYR A N 1
ATOM 1540 C CA . TYR A 1 194 ? 42.980 110.060 6.918 1.00 7.24 218 TYR A CA 1
ATOM 1541 C C . TYR A 1 194 ? 41.977 110.445 7.975 1.00 6.76 218 TYR A C 1
ATOM 1542 O O . TYR A 1 194 ? 41.488 111.560 7.956 1.00 6.49 218 TYR A O 1
ATOM 1551 N N . ALA A 1 195 ? 41.666 109.512 8.871 1.00 6.59 219 ALA A N 1
ATOM 1552 C CA . ALA A 1 195 ? 40.711 109.790 9.935 1.00 8.19 219 ALA A CA 1
ATOM 1553 C C .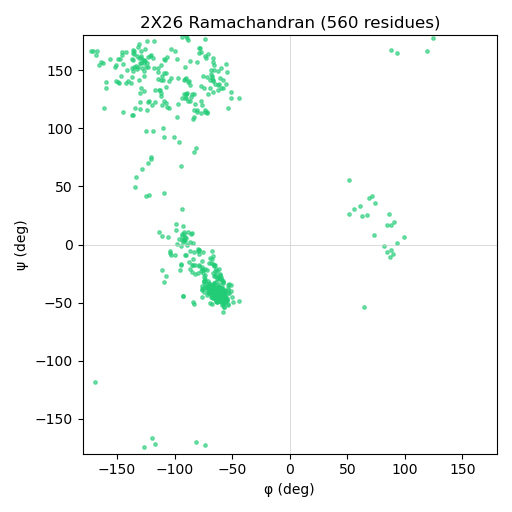 ALA A 1 195 ? 41.310 110.859 10.889 1.00 9.19 219 ALA A C 1
ATOM 1554 O O . ALA A 1 195 ? 40.588 111.779 11.304 1.00 8.49 219 ALA A O 1
ATOM 1556 N N . GLU A 1 196 ? 42.603 110.718 11.215 1.00 10.24 220 GLU A N 1
ATOM 1557 C CA A GLU A 1 196 ? 43.235 111.651 12.154 0.50 11.14 220 GLU A CA 1
ATOM 1558 C CA B GLU A 1 196 ? 43.353 111.637 12.125 0.50 11.16 220 GLU A CA 1
ATOM 1559 C C . GLU A 1 196 ? 43.392 113.059 11.582 1.00 11.38 220 GLU A C 1
ATOM 1560 O O . GLU A 1 196 ? 43.225 114.051 12.319 1.00 12.70 220 GLU A O 1
ATOM 1571 N N . LYS A 1 197 ? 43.667 113.147 10.284 1.00 11.03 221 LYS A N 1
ATOM 1572 C CA . LYS A 1 197 ? 43.822 114.406 9.579 1.00 10.33 221 LYS A CA 1
ATOM 1573 C C . LYS A 1 197 ? 42.484 115.085 9.343 1.00 9.97 221 LYS A C 1
ATOM 1574 O O . LYS A 1 197 ? 42.428 116.316 9.241 1.00 9.25 221 LYS A O 1
ATOM 1580 N N . ASN A 1 198 ? 41.417 114.287 9.183 1.00 7.59 222 ASN A N 1
ATOM 1581 C CA . ASN A 1 198 ? 40.132 114.838 8.744 1.00 7.36 222 ASN A CA 1
ATOM 1582 C C . ASN A 1 198 ? 38.983 114.511 9.705 1.00 7.59 222 ASN A C 1
ATOM 1583 O O . ASN A 1 198 ? 37.858 114.244 9.281 1.00 7.54 222 ASN A O 1
ATOM 1588 N N . GLY A 1 199 ? 39.259 114.610 11.001 1.00 8.11 223 GLY A N 1
ATOM 1589 C CA . GLY A 1 199 ? 38.303 114.156 12.035 1.00 7.38 223 GLY A CA 1
ATOM 1590 C C . GLY A 1 199 ? 36.935 114.793 11.978 1.00 8.44 223 GLY A C 1
ATOM 1591 O O . GLY A 1 199 ? 35.928 114.083 11.986 1.00 8.75 223 GLY A O 1
ATOM 1592 N N . ALA A 1 200 ? 36.887 116.126 11.991 1.00 9.42 224 ALA A N 1
ATOM 1593 C CA . ALA A 1 200 ? 35.612 116.856 11.951 1.00 9.35 224 ALA A CA 1
ATOM 1594 C C . ALA A 1 200 ? 34.846 116.504 10.690 1.00 9.08 224 ALA A C 1
ATOM 1595 O O . ALA A 1 200 ? 33.650 116.252 10.770 1.00 9.38 224 ALA A O 1
ATOM 1597 N N . PHE A 1 201 ? 35.563 116.448 9.558 1.00 7.99 225 PHE A N 1
ATOM 1598 C CA . PHE A 1 201 ? 34.997 116.131 8.239 1.00 8.55 225 PHE A CA 1
ATOM 1599 C C . PHE A 1 201 ? 34.328 114.777 8.228 1.00 8.24 225 PHE A C 1
ATOM 1600 O O . PHE A 1 201 ? 33.187 114.651 7.791 1.00 8.36 225 PHE A O 1
ATOM 1608 N N . ILE A 1 202 ? 35.020 113.768 8.742 1.00 7.64 226 ILE A N 1
ATOM 1609 C CA . ILE A 1 202 ? 34.494 112.408 8.747 1.00 8.02 226 ILE A CA 1
ATOM 1610 C C . ILE A 1 202 ? 33.217 112.337 9.600 1.00 7.35 226 ILE A C 1
ATOM 1611 O O . ILE A 1 202 ? 32.234 111.669 9.257 1.00 7.08 226 ILE A O 1
ATOM 1616 N N . GLN A 1 203 ? 33.233 113.053 10.711 1.00 7.42 227 GLN A N 1
ATOM 1617 C CA . GLN A 1 203 ? 32.072 113.015 11.572 1.00 7.50 227 GLN A CA 1
ATOM 1618 C C . GLN A 1 203 ? 30.850 113.578 10.859 1.00 6.59 227 GLN A C 1
ATOM 1619 O O . GLN A 1 203 ? 29.738 113.018 10.978 1.00 7.48 227 GLN A O 1
ATOM 1625 N N . GLY A 1 204 ? 31.075 114.615 10.071 1.00 6.89 228 GLY A N 1
ATOM 1626 C CA . GLY A 1 204 ? 30.007 115.286 9.358 1.00 6.90 228 GLY A CA 1
ATOM 1627 C C . GLY A 1 204 ? 29.565 114.385 8.227 1.00 7.20 228 GLY A C 1
ATOM 1628 O O . GLY A 1 204 ? 28.357 114.331 7.906 1.00 8.22 228 GLY A O 1
ATOM 1629 N N . VAL A 1 205 ? 30.535 113.690 7.618 1.00 6.49 229 VAL A N 1
ATOM 1630 C CA . VAL A 1 205 ? 30.190 112.776 6.503 1.00 6.03 229 VAL A CA 1
ATOM 1631 C C . VAL A 1 205 ? 29.285 111.657 7.034 1.00 6.77 229 VAL A C 1
ATOM 1632 O O . VAL A 1 205 ? 28.223 111.313 6.440 1.00 5.54 229 VAL A O 1
ATOM 1636 N N . LEU A 1 206 ? 29.708 111.038 8.126 1.00 5.23 230 LEU A N 1
ATOM 1637 C CA . LEU A 1 206 ? 28.929 109.942 8.711 1.00 4.99 230 LEU A CA 1
ATOM 1638 C C . LEU A 1 206 ? 27.541 110.430 9.139 1.00 5.24 230 LEU A C 1
ATOM 1639 O O . LEU A 1 206 ? 26.544 109.734 8.897 1.00 5.27 230 LEU A O 1
ATOM 1644 N N . ALA A 1 207 ? 27.474 111.629 9.675 1.00 5.77 231 ALA A N 1
ATOM 1645 C CA . ALA A 1 207 ? 26.202 112.186 10.115 1.00 4.38 231 ALA A CA 1
ATOM 1646 C C . ALA A 1 207 ? 25.279 112.363 8.918 1.00 5.35 231 ALA A C 1
ATOM 1647 O O . ALA A 1 207 ? 24.063 112.075 9.021 1.00 5.73 231 ALA A O 1
ATOM 1649 N N . THR A 1 208 ? 25.869 112.755 7.765 1.00 6.10 232 THR A N 1
ATOM 1650 C CA . THR A 1 208 ? 25.157 112.855 6.496 1.00 5.27 232 THR A CA 1
ATOM 1651 C C . THR A 1 208 ? 24.618 111.492 6.036 1.00 4.63 232 THR A C 1
ATOM 1652 O O . THR A 1 208 ? 23.487 111.409 5.589 1.00 4.71 232 THR A O 1
ATOM 1656 N N . PHE A 1 209 ? 25.411 110.421 6.144 1.00 4.13 233 PHE A N 1
ATOM 1657 C CA . PHE A 1 209 ? 24.891 109.080 5.772 1.00 4.80 233 PHE A CA 1
ATOM 1658 C C . PHE A 1 209 ? 23.739 108.681 6.677 1.00 5.28 233 PHE A C 1
ATOM 1659 O O . PHE A 1 209 ? 22.799 108.015 6.249 1.00 4.68 233 PHE A O 1
ATOM 1667 N N . SER A 1 210 ? 23.838 109.033 7.946 1.00 5.09 234 SER A N 1
ATOM 1668 C CA . SER A 1 210 ? 22.723 108.678 8.872 1.00 6.64 234 SER A CA 1
ATOM 1669 C C . SER A 1 210 ? 21.436 109.469 8.504 1.00 7.73 234 SER A C 1
ATOM 1670 O O . SER A 1 210 ? 20.330 108.900 8.564 1.00 8.94 234 SER A O 1
ATOM 1673 N N . GLU A 1 211 ? 21.560 110.746 8.149 1.00 8.43 235 GLU A N 1
ATOM 1674 C CA . GLU A 1 211 ? 20.404 111.541 7.659 1.00 8.22 235 GLU A CA 1
ATOM 1675 C C . GLU A 1 211 ? 19.824 110.915 6.385 1.00 8.22 235 GLU A C 1
ATOM 1676 O O . GLU A 1 211 ? 18.607 110.875 6.171 1.00 8.31 235 GLU A O 1
ATOM 1682 N N . ALA A 1 212 ? 20.717 110.466 5.519 1.00 5.67 236 ALA A N 1
ATOM 1683 C CA . ALA A 1 212 ? 20.302 109.867 4.269 1.00 5.79 236 ALA A CA 1
ATOM 1684 C C . ALA A 1 212 ? 19.581 108.547 4.510 1.00 5.53 236 ALA A C 1
ATOM 1685 O O . ALA A 1 212 ? 18.545 108.288 3.869 1.00 6.22 236 ALA A O 1
ATOM 1687 N N . ASP A 1 213 ? 20.057 107.733 5.460 1.00 4.94 237 ASP A N 1
ATOM 1688 C CA . ASP A 1 213 ? 19.389 106.467 5.775 1.00 5.81 237 ASP A CA 1
ATOM 1689 C C . ASP A 1 213 ? 17.959 106.757 6.270 1.00 6.09 237 ASP A C 1
ATOM 1690 O O . ASP A 1 213 ? 17.027 106.050 5.876 1.00 6.33 237 ASP A O 1
ATOM 1695 N N . ALA A 1 214 ? 17.787 107.840 7.014 1.00 5.73 238 ALA A N 1
ATOM 1696 C CA . ALA A 1 214 ? 16.453 108.196 7.559 1.00 6.42 238 ALA A CA 1
ATOM 1697 C C . ALA A 1 214 ? 15.403 108.513 6.467 1.00 6.92 238 ALA A C 1
ATOM 1698 O O . ALA A 1 214 ? 14.169 108.441 6.713 1.00 6.10 238 ALA A O 1
ATOM 1700 N N . LEU A 1 215 ? 15.886 108.889 5.281 1.00 6.48 239 LEU A N 1
ATOM 1701 C CA . LEU A 1 215 ? 14.986 109.089 4.139 1.00 6.09 239 LEU A CA 1
ATOM 1702 C C . LEU A 1 215 ? 14.233 107.828 3.816 1.00 6.74 239 LEU A C 1
ATOM 1703 O O . LEU A 1 215 ? 13.146 107.918 3.246 1.00 5.83 239 LEU A O 1
ATOM 1708 N N . THR A 1 216 ? 14.798 106.642 4.119 1.00 6.51 240 THR A N 1
ATOM 1709 C CA . THR A 1 216 ? 14.068 105.400 3.860 1.00 9.04 240 THR A CA 1
ATOM 1710 C C . THR A 1 216 ? 12.798 105.322 4.708 1.00 10.63 240 THR A C 1
ATOM 1711 O O . THR A 1 216 ? 11.882 104.570 4.363 1.00 10.40 240 THR A O 1
ATOM 1715 N N . ARG A 1 217 ? 12.728 106.081 5.810 1.00 11.60 241 ARG A N 1
ATOM 1716 C CA A ARG A 1 217 ? 11.485 106.151 6.595 0.50 12.14 241 ARG A CA 1
ATOM 1717 C CA B ARG A 1 217 ? 11.481 106.131 6.575 0.50 11.88 241 ARG A CA 1
ATOM 1718 C C . ARG A 1 217 ? 10.652 107.373 6.228 1.00 12.07 241 ARG A C 1
ATOM 1719 O O . ARG A 1 217 ? 9.420 107.286 6.068 1.00 12.42 241 ARG A O 1
ATOM 1734 N N . SER A 1 218 ? 11.291 108.532 6.084 1.00 10.42 242 SER A N 1
ATOM 1735 C CA . SER A 1 218 ? 10.501 109.772 5.865 1.00 9.72 242 SER A CA 1
ATOM 1736 C C . SER A 1 218 ? 10.029 109.921 4.422 1.00 8.99 242 SER A C 1
ATOM 1737 O O . SER A 1 218 ? 9.016 110.556 4.172 1.00 8.90 242 SER A O 1
ATOM 1740 N N . GLN A 1 219 ? 10.746 109.284 3.500 1.00 8.11 243 GLN A N 1
ATOM 1741 C CA A GLN A 1 219 ? 10.406 109.298 2.079 0.50 8.28 243 GLN A CA 1
ATOM 1742 C CA B GLN A 1 219 ? 10.404 109.293 2.088 0.50 8.12 243 GLN A CA 1
ATOM 1743 C C . GLN A 1 219 ? 10.460 107.843 1.590 1.00 7.72 243 GLN A C 1
ATOM 1744 O O . GLN A 1 219 ? 11.221 107.477 0.665 1.00 7.37 243 GLN A O 1
ATOM 1755 N N . ARG A 1 220 ? 9.641 106.992 2.206 1.00 6.31 244 ARG A N 1
ATOM 1756 C CA . ARG A 1 220 ? 9.698 105.546 1.897 1.00 5.67 244 ARG A CA 1
ATOM 1757 C C . ARG A 1 220 ? 9.361 105.233 0.433 1.00 5.81 244 ARG A C 1
ATOM 1758 O O . ARG A 1 220 ? 10.034 104.438 -0.199 1.00 4.76 244 ARG A O 1
ATOM 1766 N N . GLU A 1 221 ? 8.311 105.845 -0.120 1.00 3.63 245 GLU A N 1
ATOM 1767 C CA . GLU A 1 221 ? 7.966 105.565 -1.507 1.00 5.08 245 GLU A CA 1
ATOM 1768 C C . GLU A 1 221 ? 9.119 105.866 -2.479 1.00 5.52 245 GLU A C 1
ATOM 1769 O O . GLU A 1 221 ? 9.451 105.036 -3.347 1.00 5.30 245 GLU A O 1
ATOM 1775 N N . GLN A 1 222 ? 9.704 107.050 -2.318 1.00 5.13 246 GLN A N 1
ATOM 1776 C CA . GLN A 1 222 ? 10.791 107.499 -3.191 1.00 6.22 246 GLN A CA 1
ATOM 1777 C C . GLN A 1 222 ? 12.005 106.604 -2.984 1.00 5.90 246 GLN A C 1
ATOM 1778 O O . GLN A 1 222 ? 12.676 106.219 -3.963 1.00 4.43 246 GLN A O 1
ATOM 1784 N N . SER A 1 223 ? 12.271 106.254 -1.726 1.00 3.96 247 SER A N 1
ATOM 1785 C CA . SER A 1 223 ? 13.479 105.466 -1.424 1.00 4.05 247 SER A CA 1
ATOM 1786 C C . SER A 1 223 ? 13.318 104.008 -1.967 1.00 4.64 247 SER A C 1
ATOM 1787 O O . SER A 1 223 ? 14.262 103.381 -2.478 1.00 5.04 247 SER A O 1
ATOM 1790 N N . ILE A 1 224 ? 12.093 103.488 -1.929 1.00 3.63 248 ILE A N 1
ATOM 1791 C CA . ILE A 1 224 ? 11.869 102.142 -2.459 1.00 5.64 248 ILE A CA 1
ATOM 1792 C C . ILE A 1 224 ? 12.100 102.135 -3.972 1.00 6.38 248 ILE A C 1
ATOM 1793 O O . ILE A 1 224 ? 12.750 101.208 -4.510 1.00 6.99 248 ILE A O 1
ATOM 1798 N N . ALA A 1 225 ? 11.625 103.168 -4.650 1.00 6.41 249 ALA A N 1
ATOM 1799 C CA . ALA A 1 225 ? 11.818 103.265 -6.083 1.00 7.45 249 ALA A CA 1
ATOM 1800 C C . ALA A 1 225 ? 13.317 103.353 -6.429 1.00 9.03 249 ALA A C 1
ATOM 1801 O O . ALA A 1 225 ? 13.819 102.644 -7.333 1.00 9.52 249 ALA A O 1
ATOM 1803 N N . LEU A 1 226 ? 14.047 104.171 -5.663 1.00 7.17 250 LEU A N 1
ATOM 1804 C CA . LEU A 1 226 ? 15.493 104.318 -5.855 1.00 9.33 250 LEU A CA 1
ATOM 1805 C C . LEU A 1 226 ? 16.225 102.998 -5.701 1.00 8.97 250 LEU A C 1
ATOM 1806 O O . LEU A 1 226 ? 16.976 102.592 -6.589 1.00 10.90 250 LEU A O 1
ATOM 1811 N N . LEU A 1 227 ? 15.991 102.298 -4.591 1.00 8.96 251 LEU A N 1
ATOM 1812 C CA . LEU A 1 227 ? 16.741 101.087 -4.270 1.00 8.39 251 LEU A CA 1
ATOM 1813 C C . LEU A 1 227 ? 16.280 99.918 -5.163 1.00 8.77 251 LEU A C 1
ATOM 1814 O O . LEU A 1 227 ? 17.082 99.040 -5.496 1.00 8.38 251 LEU A O 1
ATOM 1819 N N . ALA A 1 228 ? 15.017 99.927 -5.636 1.00 8.26 252 ALA A N 1
ATOM 1820 C CA . ALA A 1 228 ? 14.597 98.896 -6.575 1.00 8.30 252 ALA A CA 1
ATOM 1821 C C . ALA A 1 228 ? 15.458 99.050 -7.827 1.00 8.51 252 ALA A C 1
ATOM 1822 O O . ALA A 1 228 ? 15.897 98.053 -8.391 1.00 8.41 252 ALA A O 1
ATOM 1824 N N . LYS A 1 229 ? 15.699 100.292 -8.251 1.00 8.87 253 LYS A N 1
ATOM 1825 C CA . LYS A 1 229 ? 16.496 100.560 -9.445 1.00 10.50 253 LYS A CA 1
ATOM 1826 C C . LYS A 1 229 ? 17.964 100.164 -9.253 1.00 10.97 253 LYS A C 1
ATOM 1827 O O . LYS A 1 229 ? 18.523 99.457 -10.085 1.00 11.22 253 LYS A O 1
ATOM 1833 N N . THR A 1 230 ? 18.559 100.634 -8.160 1.00 11.27 254 THR A N 1
ATOM 1834 C CA . THR A 1 230 ? 20.027 100.472 -7.894 1.00 12.73 254 THR A CA 1
ATOM 1835 C C . THR A 1 230 ? 20.348 99.011 -7.571 1.00 12.45 254 THR A C 1
ATOM 1836 O O . THR A 1 230 ? 21.370 98.444 -8.029 1.00 12.46 254 THR A O 1
ATOM 1840 N N . MET A 1 231 ? 19.457 98.339 -6.856 1.00 12.35 255 MET A N 1
ATOM 1841 C CA . MET A 1 231 ? 19.685 96.942 -6.563 1.00 13.47 255 MET A CA 1
ATOM 1842 C C . MET A 1 231 ? 19.246 96.025 -7.662 1.00 13.86 255 MET A C 1
ATOM 1843 O O . MET A 1 231 ? 19.650 94.870 -7.674 1.00 14.61 255 MET A O 1
ATOM 1848 N N . GLY A 1 232 ? 18.393 96.529 -8.566 1.00 11.85 256 GLY A N 1
ATOM 1849 C CA . GLY A 1 232 ? 17.817 95.711 -9.613 1.00 12.52 256 GLY A CA 1
ATOM 1850 C C . GLY A 1 232 ? 16.833 94.673 -9.122 1.00 12.24 256 GLY A C 1
ATOM 1851 O O . GLY A 1 232 ? 16.834 93.524 -9.606 1.00 13.35 256 GLY A O 1
ATOM 1852 N N . LEU A 1 233 ? 15.993 95.038 -8.145 1.00 9.19 257 LEU A N 1
ATOM 1853 C CA . LEU A 1 233 ? 15.046 94.091 -7.541 1.00 9.87 257 LEU A CA 1
ATOM 1854 C C . LEU A 1 233 ? 13.622 94.633 -7.588 1.00 10.01 257 LEU A C 1
ATOM 1855 O O . LEU A 1 233 ? 13.457 95.858 -7.615 1.00 8.05 257 LEU A O 1
ATOM 1860 N N . PRO A 1 234 ? 12.586 93.753 -7.536 1.00 10.87 258 PRO A N 1
ATOM 1861 C CA . PRO A 1 234 ? 11.208 94.266 -7.495 1.00 9.22 258 PRO A CA 1
ATOM 1862 C C . PRO A 1 234 ? 10.924 95.138 -6.277 1.00 9.31 258 PRO A C 1
ATOM 1863 O O . PRO A 1 234 ? 11.448 94.873 -5.180 1.00 7.78 258 PRO A O 1
ATOM 1867 N N . ALA A 1 235 ? 10.123 96.182 -6.469 1.00 8.29 259 ALA A N 1
ATOM 1868 C CA . ALA A 1 235 ? 9.658 97.015 -5.345 1.00 8.65 259 ALA A CA 1
ATOM 1869 C C . ALA A 1 235 ? 9.181 96.243 -4.104 1.00 8.40 259 ALA A C 1
ATOM 1870 O O . ALA A 1 235 ? 9.583 96.599 -2.994 1.00 9.89 259 ALA A O 1
ATOM 1872 N N . PRO A 1 236 ? 8.293 95.209 -4.258 1.00 8.40 260 PRO A N 1
ATOM 1873 C CA . PRO A 1 236 ? 7.934 94.500 -3.004 1.00 7.21 260 PRO A CA 1
ATOM 1874 C C . PRO A 1 236 ? 9.101 93.834 -2.281 1.00 7.62 260 PRO A C 1
ATOM 1875 O O . PRO A 1 236 ? 9.049 93.667 -1.044 1.00 8.87 260 PRO A O 1
ATOM 1879 N N . VAL A 1 237 ? 10.125 93.395 -3.003 1.00 7.50 261 VAL A N 1
ATOM 1880 C CA . VAL A 1 237 ? 11.330 92.840 -2.350 1.00 7.20 261 VAL A CA 1
ATOM 1881 C C . VAL A 1 237 ? 12.053 93.908 -1.516 1.00 8.08 261 VAL A C 1
ATOM 1882 O O . VAL A 1 237 ? 12.457 93.663 -0.359 1.00 7.07 261 VAL A O 1
ATOM 1886 N N . ILE A 1 238 ? 12.152 95.121 -2.079 1.00 6.60 262 ILE A N 1
ATOM 1887 C CA . ILE A 1 238 ? 12.769 96.292 -1.394 1.00 7.24 262 ILE A CA 1
ATOM 1888 C C . ILE A 1 238 ? 11.927 96.672 -0.170 1.00 5.59 262 ILE A C 1
ATOM 1889 O O . ILE A 1 238 ? 12.503 97.037 0.880 1.00 4.99 262 ILE A O 1
ATOM 1894 N N . ALA A 1 239 ? 10.603 96.636 -0.311 1.00 5.34 263 ALA A N 1
ATOM 1895 C CA . ALA A 1 239 ? 9.722 96.959 0.823 1.00 5.21 263 ALA A CA 1
ATOM 1896 C C . ALA A 1 239 ? 10.012 96.030 2.024 1.00 6.44 263 ALA A C 1
ATOM 1897 O O . ALA A 1 239 ? 10.161 96.493 3.156 1.00 7.47 263 ALA A O 1
ATOM 1899 N N . SER A 1 240 ? 10.048 94.715 1.756 1.00 6.71 264 SER A N 1
ATOM 1900 C CA . SER A 1 240 ? 10.382 93.680 2.750 1.00 6.73 264 SER A CA 1
ATOM 1901 C C . SER A 1 240 ? 11.777 93.932 3.311 1.00 5.65 264 SER A C 1
ATOM 1902 O O . SER A 1 240 ? 11.988 93.891 4.535 1.00 6.72 264 SER A O 1
ATOM 1905 N N . TYR A 1 241 ? 12.734 94.198 2.423 1.00 5.14 265 TYR A N 1
ATOM 1906 C CA . TYR A 1 241 ? 14.087 94.500 2.837 1.00 5.35 265 TYR A CA 1
ATOM 1907 C C . TYR A 1 241 ? 14.174 95.664 3.849 1.00 6.81 265 TYR A C 1
ATOM 1908 O O . TYR A 1 241 ? 14.845 95.540 4.909 1.00 7.43 265 TYR A O 1
ATOM 1917 N N . LEU A 1 242 ? 13.485 96.770 3.568 1.00 6.06 266 LEU A N 1
ATOM 1918 C CA . LEU A 1 242 ? 13.490 97.920 4.501 1.00 5.13 266 LEU A CA 1
ATOM 1919 C C . LEU A 1 242 ? 12.777 97.582 5.806 1.00 5.94 266 LEU A C 1
ATOM 1920 O O . LEU A 1 242 ? 13.216 98.012 6.899 1.00 7.55 266 LEU A O 1
ATOM 1925 N N . ASP A 1 243 ? 11.713 96.773 5.725 1.00 5.78 267 ASP A N 1
ATOM 1926 C CA . ASP A 1 243 ? 10.978 96.368 6.916 1.00 5.85 267 ASP A CA 1
ATOM 1927 C C . ASP A 1 243 ? 11.821 95.476 7.893 1.00 7.32 267 ASP A C 1
ATOM 1928 O O . ASP A 1 243 ? 11.442 95.318 9.053 1.00 9.18 267 ASP A O 1
ATOM 1933 N N . HIS A 1 244 ? 12.914 94.882 7.429 1.00 5.03 268 HIS A N 1
ATOM 1934 C CA . HIS A 1 244 ? 13.746 94.059 8.320 1.00 6.48 268 HIS A CA 1
ATOM 1935 C C . HIS A 1 244 ? 14.860 94.873 8.977 1.00 6.92 268 HIS A C 1
ATOM 1936 O O . HIS A 1 244 ? 15.698 94.295 9.670 1.00 8.48 268 HIS A O 1
ATOM 1943 N N . ARG A 1 245 ? 14.889 96.192 8.747 1.00 6.72 269 ARG A N 1
ATOM 1944 C CA . ARG A 1 245 ? 15.970 97.039 9.297 1.00 8.03 269 ARG A CA 1
ATOM 1945 C C . ARG A 1 245 ? 15.487 97.858 10.460 1.00 8.65 269 ARG A C 1
ATOM 1946 O O . ARG A 1 245 ? 14.318 98.336 10.456 1.00 9.04 269 ARG A O 1
ATOM 1954 N N . PRO A 1 246 ? 16.328 97.992 11.484 1.00 9.71 270 PRO A N 1
ATOM 1955 C CA . PRO A 1 246 ? 15.956 98.890 12.568 1.00 10.29 270 PRO A CA 1
ATOM 1956 C C . PRO A 1 246 ? 16.218 100.346 12.147 1.00 9.37 270 PRO A C 1
ATOM 1957 O O . PRO A 1 246 ? 16.875 100.584 11.131 1.00 7.42 270 PRO A O 1
ATOM 1961 N N . PRO A 1 247 ? 15.732 101.332 12.930 1.00 9.83 271 PRO A N 1
ATOM 1962 C CA . PRO A 1 247 ? 16.163 102.699 12.611 1.00 10.77 271 PRO A CA 1
ATOM 1963 C C . PRO A 1 247 ? 17.694 102.787 12.679 1.00 10.73 271 PRO A C 1
ATOM 1964 O O . PRO A 1 247 ? 18.308 102.216 13.598 1.00 10.86 271 PRO A O 1
ATOM 1968 N N . THR A 1 248 ? 18.314 103.425 11.695 1.00 12.19 272 THR A N 1
ATOM 1969 C CA . THR A 1 248 ? 19.756 103.454 11.640 1.00 14.79 272 THR A CA 1
ATOM 1970 C C . THR A 1 248 ? 20.280 104.629 12.425 1.00 14.44 272 THR A C 1
ATOM 1971 O O . THR A 1 248 ? 19.666 105.708 12.434 1.00 16.50 272 THR A O 1
ATOM 1975 N N . THR A 1 249 ? 21.368 104.401 13.150 1.00 12.92 273 THR A N 1
ATOM 1976 C CA . THR A 1 249 ? 22.154 105.466 13.739 1.00 13.05 273 THR A CA 1
ATOM 1977 C C . THR A 1 249 ? 23.587 105.162 13.278 1.00 10.72 273 THR A C 1
ATOM 1978 O O . THR A 1 249 ? 23.903 104.037 12.989 1.00 9.29 273 THR A O 1
ATOM 1982 N N . ILE A 1 250 ? 24.418 106.176 13.144 1.00 9.98 274 ILE A N 1
ATOM 1983 C CA . ILE A 1 250 ? 25.865 105.949 13.001 1.00 8.68 274 ILE A CA 1
ATOM 1984 C C . ILE A 1 250 ? 26.558 106.650 14.184 1.00 7.73 274 ILE A C 1
ATOM 1985 O O . ILE A 1 250 ? 26.382 107.869 14.406 1.00 8.10 274 ILE A O 1
ATOM 1990 N N . LYS A 1 251 ? 27.265 105.854 14.972 1.00 7.27 275 LYS A N 1
ATOM 1991 C CA . LYS A 1 251 ? 27.876 106.320 16.208 1.00 7.53 275 LYS A CA 1
ATOM 1992 C C . LYS A 1 251 ? 29.343 105.943 16.304 1.00 8.29 275 LYS A C 1
ATOM 1993 O O . LYS A 1 251 ? 29.804 104.988 15.698 1.00 5.71 275 LYS A O 1
ATOM 1999 N N . PRO A 1 252 ? 30.104 106.703 17.113 1.00 8.15 276 PRO A N 1
ATOM 2000 C CA . PRO A 1 252 ? 31.430 106.204 17.457 1.00 8.49 276 PRO A CA 1
ATOM 2001 C C . PRO A 1 252 ? 31.293 104.816 18.039 1.00 9.09 276 PRO A C 1
ATOM 2002 O O . PRO A 1 252 ? 30.261 104.498 18.653 1.00 8.47 276 PRO A O 1
ATOM 2006 N N . VAL A 1 253 ? 32.299 103.983 17.807 1.00 9.04 277 VAL A N 1
ATOM 2007 C CA . VAL A 1 253 ? 32.332 102.632 18.298 1.00 9.55 277 VAL A CA 1
ATOM 2008 C C . VAL A 1 253 ? 32.612 102.631 19.795 1.00 10.92 277 VAL A C 1
ATOM 2009 O O . VAL A 1 253 ? 33.685 103.045 20.233 1.00 9.95 277 VAL A O 1
ATOM 2013 N N . ASN A 1 254 ? 31.650 102.167 20.581 1.00 10.66 278 ASN A N 1
ATOM 2014 C CA . ASN A 1 254 ? 31.803 102.151 22.045 1.00 12.60 278 ASN A CA 1
ATOM 2015 C C . ASN A 1 254 ? 32.464 100.863 22.569 1.00 12.28 278 ASN A C 1
ATOM 2016 O O . ASN A 1 254 ? 32.761 99.950 21.787 1.00 11.36 278 ASN A O 1
ATOM 2021 N N . ALA A 1 255 ? 32.710 100.803 23.875 1.00 11.50 279 ALA A N 1
ATOM 2022 C CA . ALA A 1 255 ? 33.373 99.649 24.510 1.00 12.21 279 ALA A CA 1
ATOM 2023 C C . ALA A 1 255 ? 32.616 98.336 24.333 1.00 12.20 279 ALA A C 1
ATOM 2024 O O . ALA A 1 255 ? 33.236 97.274 24.160 1.00 12.39 279 ALA A O 1
ATOM 2026 N N . GLU A 1 256 ? 31.287 98.421 24.412 1.00 11.43 280 GLU A N 1
ATOM 2027 C CA A GLU A 1 256 ? 30.408 97.260 24.255 0.50 11.85 280 GLU A CA 1
ATOM 2028 C CA B GLU A 1 256 ? 30.393 97.278 24.258 0.50 11.68 280 GLU A CA 1
ATOM 2029 C C . GLU A 1 256 ? 30.518 96.665 22.840 1.00 11.73 280 GLU A C 1
ATOM 2030 O O . GLU A 1 256 ? 30.663 95.437 22.652 1.00 10.68 280 GLU A O 1
ATOM 2041 N N . VAL A 1 257 ? 30.462 97.528 21.849 1.00 10.65 281 VAL A N 1
ATOM 2042 C CA . VAL A 1 257 ? 30.522 97.046 20.453 1.00 9.99 281 VAL A CA 1
ATOM 2043 C C . VAL A 1 257 ? 31.918 96.454 20.218 1.00 9.71 281 VAL A C 1
ATOM 2044 O O . VAL A 1 257 ? 32.088 95.397 19.589 1.00 7.77 281 VAL A O 1
ATOM 2048 N N . ALA A 1 258 ? 32.939 97.134 20.749 1.00 9.67 282 ALA A N 1
ATOM 2049 C CA . ALA A 1 258 ? 34.298 96.634 20.580 1.00 10.43 282 ALA A CA 1
ATOM 2050 C C . ALA A 1 258 ? 34.429 95.223 21.104 1.00 10.59 282 ALA A C 1
ATOM 2051 O O . ALA A 1 258 ? 35.090 94.407 20.473 1.00 10.41 282 ALA A O 1
ATOM 2053 N N . ALA A 1 259 ? 33.875 94.978 22.301 1.00 10.55 283 ALA A N 1
ATOM 2054 C CA . ALA A 1 259 ? 33.919 93.670 22.923 1.00 10.05 283 ALA A CA 1
ATOM 2055 C C . ALA A 1 259 ? 33.193 92.642 22.083 1.00 10.11 283 ALA A C 1
ATOM 2056 O O . ALA A 1 259 ? 33.650 91.485 21.995 1.00 8.86 283 ALA A O 1
ATOM 2058 N N . LEU A 1 260 ? 32.047 93.019 21.492 1.00 9.76 284 LEU A N 1
ATOM 2059 C CA . LEU A 1 260 ? 31.329 92.039 20.610 1.00 9.18 284 LEU A CA 1
ATOM 2060 C C . LEU A 1 260 ? 32.158 91.732 19.384 1.00 9.54 284 LEU A C 1
ATOM 2061 O O . LEU A 1 260 ? 32.221 90.579 18.937 1.00 8.92 284 LEU A O 1
ATOM 2066 N N . GLN A 1 261 ? 32.790 92.768 18.825 1.00 8.50 285 GLN A N 1
ATOM 2067 C CA . GLN A 1 261 ? 33.614 92.549 17.603 1.00 9.57 285 GLN A CA 1
ATOM 2068 C C . GLN A 1 261 ? 34.821 91.693 17.993 1.00 10.27 285 GLN A C 1
ATOM 2069 O O . GLN A 1 261 ? 35.256 90.832 17.204 1.00 8.69 285 GLN A O 1
ATOM 2075 N N . GLN A 1 262 ? 35.342 91.894 19.214 1.00 9.72 286 GLN A N 1
ATOM 2076 C CA . GLN A 1 262 ? 36.508 91.080 19.645 1.00 9.84 286 GLN A CA 1
ATOM 2077 C C . GLN A 1 262 ? 36.114 89.616 19.740 1.00 10.21 286 GLN A C 1
ATOM 2078 O O . GLN A 1 262 ? 36.887 88.733 19.293 1.00 9.17 286 GLN A O 1
ATOM 2084 N N . GLN A 1 263 ? 34.917 89.354 20.291 1.00 9.42 287 GLN A N 1
ATOM 2085 C CA A GLN A 1 263 ? 34.396 87.988 20.407 0.50 10.02 287 GLN A CA 1
ATOM 2086 C CA B GLN A 1 263 ? 34.440 87.975 20.400 0.50 10.13 287 GLN A CA 1
ATOM 2087 C C . GLN A 1 263 ? 34.379 87.310 19.022 1.00 9.62 287 GLN A C 1
ATOM 2088 O O . GLN A 1 263 ? 34.804 86.151 18.855 1.00 9.58 287 GLN A O 1
ATOM 2099 N N . THR A 1 264 ? 33.862 88.022 18.018 1.00 9.45 288 THR A N 1
ATOM 2100 C CA . THR A 1 264 ? 33.783 87.444 16.672 1.00 8.89 288 THR A CA 1
ATOM 2101 C C . THR A 1 264 ? 35.187 87.198 16.084 1.00 9.53 288 THR A C 1
ATOM 2102 O O . THR A 1 264 ? 35.454 86.172 15.419 1.00 8.48 288 THR A O 1
ATOM 2106 N N . ALA A 1 265 ? 36.091 88.148 16.310 1.00 9.11 289 ALA A N 1
ATOM 2107 C CA . ALA A 1 265 ? 37.475 87.949 15.846 1.00 9.36 289 ALA A CA 1
ATOM 2108 C C . ALA A 1 265 ? 38.069 86.713 16.502 1.00 10.75 289 ALA A C 1
ATOM 2109 O O . ALA A 1 265 ? 38.693 85.888 15.821 1.00 9.88 289 ALA A O 1
ATOM 2111 N N . ASP A 1 266 ? 37.818 86.549 17.801 1.00 10.86 290 ASP A N 1
ATOM 2112 C CA . ASP A 1 266 ? 38.298 85.340 18.486 1.00 13.04 290 ASP A CA 1
ATOM 2113 C C . ASP A 1 266 ? 37.695 84.073 17.902 1.00 11.95 290 ASP A C 1
ATOM 2114 O O . ASP A 1 266 ? 38.435 83.119 17.620 1.00 11.58 290 ASP A O 1
ATOM 2119 N N . LEU A 1 267 ? 36.379 84.072 17.681 1.00 11.15 291 LEU A N 1
ATOM 2120 C CA . LEU A 1 267 ? 35.694 82.931 17.068 1.00 11.10 291 LEU A CA 1
ATOM 2121 C C . LEU A 1 267 ? 36.306 82.562 15.707 1.00 11.53 291 LEU A C 1
ATOM 2122 O O . LEU A 1 267 ? 36.574 81.380 15.419 1.00 13.41 291 LEU A O 1
ATOM 2127 N N . PHE A 1 268 ? 36.525 83.571 14.867 1.00 10.75 292 PHE A N 1
ATOM 2128 C CA . PHE A 1 268 ? 37.130 83.342 13.566 1.00 10.44 292 PHE A CA 1
ATOM 2129 C C . PHE A 1 268 ? 38.564 82.809 13.655 1.00 10.74 292 PHE A C 1
ATOM 2130 O O . PHE A 1 268 ? 38.900 81.852 12.950 1.00 11.84 292 PHE A O 1
ATOM 2138 N N . TYR A 1 269 ? 39.377 83.356 14.566 1.00 10.23 293 TYR A N 1
ATOM 2139 C CA . TYR A 1 269 ? 40.733 82.827 14.765 1.00 10.67 293 TYR A CA 1
ATOM 2140 C C . TYR A 1 269 ? 40.683 81.380 15.284 1.00 12.29 293 TYR A C 1
ATOM 2141 O O . TYR A 1 269 ? 41.503 80.527 14.875 1.00 12.12 293 TYR A O 1
ATOM 2150 N N . GLU A 1 270 ? 39.775 81.124 16.232 1.00 12.33 294 GLU A N 1
ATOM 2151 C CA . GLU A 1 270 ? 39.668 79.780 16.862 1.00 15.72 294 GLU A CA 1
ATOM 2152 C C . GLU A 1 270 ? 39.308 78.726 15.836 1.00 16.12 294 GLU A C 1
ATOM 2153 O O . GLU A 1 270 ? 39.704 77.566 15.955 1.00 16.30 294 GLU A O 1
ATOM 2159 N N . ASN A 1 271 ? 38.600 79.142 14.802 1.00 15.75 295 ASN A N 1
ATOM 2160 C CA . ASN A 1 271 ? 38.205 78.216 13.745 1.00 16.36 295 ASN A CA 1
ATOM 2161 C C . ASN A 1 271 ? 39.120 78.295 12.535 1.00 14.90 295 ASN A C 1
ATOM 2162 O O . ASN A 1 271 ? 38.763 77.832 11.458 1.00 15.27 295 ASN A O 1
ATOM 2167 N N . ARG A 1 272 ? 40.302 78.871 12.740 1.00 13.75 296 ARG A N 1
ATOM 2168 C CA . ARG A 1 272 ? 41.331 79.043 11.685 1.00 14.48 296 ARG A CA 1
ATOM 2169 C C . ARG A 1 272 ? 40.830 79.713 10.381 1.00 13.59 296 ARG A C 1
ATOM 2170 O O . ARG A 1 272 ? 41.407 79.529 9.288 1.00 13.03 296 ARG A O 1
ATOM 2178 N N . LEU A 1 273 ? 39.778 80.531 10.512 1.00 12.09 297 LEU A N 1
ATOM 2179 C CA . LEU A 1 273 ? 39.286 81.351 9.401 1.00 12.16 297 LEU A CA 1
ATOM 2180 C C . LEU A 1 273 ? 40.210 82.542 9.131 1.00 13.34 297 LEU A C 1
ATOM 2181 O O . LEU A 1 273 ? 40.317 82.991 7.993 1.00 14.35 297 LEU A O 1
ATOM 2186 N N . VAL A 1 274 ? 40.845 83.080 10.175 1.00 12.19 298 VAL A N 1
ATOM 2187 C CA . VAL A 1 274 ? 41.930 84.050 10.007 1.00 13.15 298 VAL A CA 1
ATOM 2188 C C . VAL A 1 274 ? 43.152 83.528 10.718 1.00 13.52 298 VAL A C 1
ATOM 2189 O O . VAL A 1 274 ? 43.014 82.748 11.665 1.00 13.89 298 VAL A O 1
ATOM 2193 N N . PRO A 1 275 ? 44.363 83.973 10.298 1.00 14.20 299 PRO A N 1
ATOM 2194 C CA . PRO A 1 275 ? 45.582 83.361 10.798 1.00 14.37 299 PRO A CA 1
ATOM 2195 C C . PRO A 1 275 ? 46.058 83.912 12.145 1.00 14.96 299 PRO A C 1
ATOM 2196 O O . PRO A 1 275 ? 46.974 83.332 12.757 1.00 15.98 299 PRO A O 1
ATOM 2200 N N . LYS A 1 276 ? 45.484 85.036 12.577 1.00 15.84 300 LYS A N 1
ATOM 2201 C CA . LYS A 1 276 ? 45.969 85.768 13.760 1.00 17.75 300 LYS A CA 1
ATOM 2202 C C . LYS A 1 276 ? 44.829 86.223 14.643 1.00 17.03 300 LYS A C 1
ATOM 2203 O O . LYS A 1 276 ? 43.734 86.506 14.170 1.00 16.77 300 LYS A O 1
ATOM 2209 N N . LYS A 1 277 ? 45.094 86.293 15.941 1.00 18.22 301 LYS A N 1
ATOM 2210 C CA . LYS A 1 277 ? 44.197 86.982 16.855 1.00 19.98 301 LYS A CA 1
ATOM 2211 C C . LYS A 1 277 ? 44.386 88.465 16.546 1.00 20.13 301 LYS A C 1
ATOM 2212 O O . LYS A 1 277 ? 45.470 88.881 16.135 1.00 21.66 301 LYS A O 1
ATOM 2218 N N . VAL A 1 278 ? 43.338 89.257 16.625 1.00 19.21 302 VAL A N 1
ATOM 2219 C CA . VAL A 1 278 ? 43.489 90.691 16.353 1.00 19.52 302 VAL A CA 1
ATOM 2220 C C . VAL A 1 278 ? 43.201 91.445 17.664 1.00 18.33 302 VAL A C 1
ATOM 2221 O O . VAL A 1 278 ? 42.445 90.964 18.493 1.00 19.49 302 VAL A O 1
ATOM 2225 N N . ASP A 1 279 ? 43.791 92.614 17.844 1.00 16.80 303 ASP A N 1
ATOM 2226 C CA . ASP A 1 279 ? 43.427 93.465 18.964 1.00 15.13 303 ASP A CA 1
ATOM 2227 C C . ASP A 1 279 ? 42.399 94.481 18.438 1.00 12.53 303 ASP A C 1
ATOM 2228 O O . ASP A 1 279 ? 42.783 95.564 17.987 1.00 11.48 303 ASP A O 1
ATOM 2233 N N . ILE A 1 280 ? 41.104 94.152 18.471 1.00 10.94 304 ILE A N 1
ATOM 2234 C CA . ILE A 1 280 ? 40.122 95.032 17.831 1.00 10.34 304 ILE A CA 1
ATOM 2235 C C . ILE A 1 280 ? 40.151 96.455 18.405 1.00 11.10 304 ILE A C 1
ATOM 2236 O O . ILE A 1 280 ? 40.013 97.429 17.650 1.00 10.82 304 ILE A O 1
ATOM 2241 N N . ARG A 1 281 ? 40.342 96.571 19.725 1.00 9.16 305 ARG A N 1
ATOM 2242 C CA . ARG A 1 281 ? 40.321 97.885 20.331 1.00 10.69 305 ARG A CA 1
ATOM 2243 C C . ARG A 1 281 ? 41.408 98.823 19.804 1.00 11.21 305 ARG A C 1
ATOM 2244 O O . ARG A 1 281 ? 41.183 100.016 19.766 1.00 12.69 305 ARG A O 1
ATOM 2252 N N . GLN A 1 282 ? 42.548 98.284 19.370 1.00 11.47 306 GLN A N 1
ATOM 2253 C CA . GLN A 1 282 ? 43.641 99.097 18.798 1.00 11.91 306 GLN A CA 1
ATOM 2254 C C . GLN A 1 282 ? 43.208 99.765 17.470 1.00 12.32 306 GLN A C 1
ATOM 2255 O O . GLN A 1 282 ? 43.769 100.804 17.068 1.00 12.04 306 GLN A O 1
ATOM 2261 N N . ARG A 1 283 ? 42.198 99.171 16.815 1.00 10.55 307 ARG A N 1
ATOM 2262 C CA . ARG A 1 283 ? 41.696 99.630 15.524 1.00 10.44 307 ARG A CA 1
ATOM 2263 C C . ARG A 1 283 ? 40.469 100.536 15.646 1.00 9.69 307 ARG A C 1
ATOM 2264 O O . ARG A 1 283 ? 39.897 100.897 14.628 1.00 9.50 307 ARG A O 1
ATOM 2272 N N . ILE A 1 284 ? 40.054 100.880 16.871 1.00 9.37 308 ILE A N 1
ATOM 2273 C CA . ILE A 1 284 ? 38.915 101.767 17.071 1.00 10.15 308 ILE A CA 1
ATOM 2274 C C . ILE A 1 284 ? 39.383 103.231 17.033 1.00 10.93 308 ILE A C 1
ATOM 2275 O O . ILE A 1 284 ? 40.321 103.599 17.743 1.00 9.13 308 ILE A O 1
ATOM 2280 N N . TRP A 1 285 ? 38.797 104.031 16.136 1.00 10.53 309 TRP A N 1
ATOM 2281 C CA . TRP A 1 285 ? 39.105 105.453 16.068 1.00 11.48 309 TRP A CA 1
ATOM 2282 C C . TRP A 1 285 ? 38.297 106.194 17.116 1.00 13.50 309 TRP A C 1
ATOM 2283 O O . TRP A 1 285 ? 37.049 106.072 17.162 1.00 12.96 309 TRP A O 1
ATOM 2294 N N . GLN A 1 286 ? 39.024 106.873 18.012 1.00 14.77 310 GLN A N 1
ATOM 2295 C CA A GLN A 1 286 ? 38.413 107.828 18.935 0.50 16.29 310 GLN A CA 1
ATOM 2296 C CA B GLN A 1 286 ? 38.421 107.849 18.946 0.50 16.56 310 GLN A CA 1
ATOM 2297 C C . GLN A 1 286 ? 38.198 109.140 18.174 1.00 17.77 310 GLN A C 1
ATOM 2298 O O . GLN A 1 286 ? 39.163 109.750 17.677 1.00 16.83 310 GLN A O 1
ATOM 2309 N N . PRO A 1 287 ? 36.932 109.572 18.054 1.00 21.64 311 PRO A N 1
ATOM 2310 C CA . PRO A 1 287 ? 36.675 110.724 17.217 1.00 22.94 311 PRO A CA 1
ATOM 2311 C C . PRO A 1 287 ? 37.413 111.967 17.744 1.00 26.85 311 PRO A C 1
ATOM 2312 O O . PRO A 1 287 ? 37.485 112.185 18.969 1.00 26.38 311 PRO A O 1
ATOM 2316 N N . THR A 1 288 ? 37.984 112.720 16.811 1.00 28.13 312 THR A N 1
ATOM 2317 C CA . THR A 1 288 ? 38.703 113.950 17.101 1.00 30.20 312 THR A CA 1
ATOM 2318 C C . THR A 1 288 ? 38.245 114.959 16.096 1.00 31.55 312 THR A C 1
ATOM 2319 O O . THR A 1 288 ? 37.611 114.627 15.078 1.00 28.91 312 THR A O 1
ATOM 2323 N N . GLN A 1 289 ? 38.569 116.216 16.368 1.00 32.79 313 GLN A N 1
ATOM 2324 C CA . GLN A 1 289 ? 38.322 117.289 15.431 1.00 35.73 313 GLN A CA 1
ATOM 2325 C C . GLN A 1 289 ? 39.566 118.174 15.352 1.00 37.40 313 GLN A C 1
ATOM 2326 O O . GLN A 1 289 ? 39.459 119.397 15.460 1.00 37.80 313 GLN A O 1
ATOM 2332 N N . LEU A 1 290 ? 40.722 117.530 15.156 1.00 39.92 314 LEU A N 1
ATOM 2333 C CA . LEU A 1 290 ? 42.021 118.218 15.046 1.00 42.08 314 LEU A CA 1
ATOM 2334 C C . LEU A 1 290 ? 42.019 119.315 13.986 1.00 42.55 314 LEU A C 1
ATOM 2335 O O . LEU A 1 290 ? 41.804 119.044 12.806 1.00 43.39 314 LEU A O 1
ATOM 2340 N N . GLU A 1 291 ? 42.230 120.558 14.425 1.00 43.09 315 GLU A N 1
ATOM 2341 C CA . GLU A 1 291 ? 42.478 121.702 13.524 1.00 43.23 315 GLU A CA 1
ATOM 2342 C C . GLU A 1 291 ? 43.866 121.606 12.879 1.00 41.20 315 GLU A C 1
ATOM 2343 O O . GLU A 1 291 ? 44.878 121.371 13.561 1.00 40.94 315 GLU A O 1
ATOM 2349 N N . GLY A 1 292 ? 43.907 121.747 11.555 1.00 39.38 316 GLY A N 1
ATOM 2350 C CA . GLY A 1 292 ? 45.168 121.691 10.827 1.00 37.25 316 GLY A CA 1
ATOM 2351 C C . GLY A 1 292 ? 46.056 122.847 11.291 1.00 35.75 316 GLY A C 1
ATOM 2352 O O . GLY A 1 292 ? 45.549 123.897 11.681 1.00 35.58 316 GLY A O 1
ATOM 2353 N N . LYS A 1 293 ? 47.367 122.654 11.257 1.00 33.70 317 LYS A N 1
ATOM 2354 C CA . LYS A 1 293 ? 48.279 123.688 11.758 1.00 32.62 317 LYS A CA 1
ATOM 2355 C C . LYS A 1 293 ? 48.680 124.605 10.608 1.00 29.65 317 LYS A C 1
ATOM 2356 O O . LYS A 1 293 ? 48.833 124.139 9.455 1.00 29.19 317 LYS A O 1
ATOM 2362 N N . GLN A 1 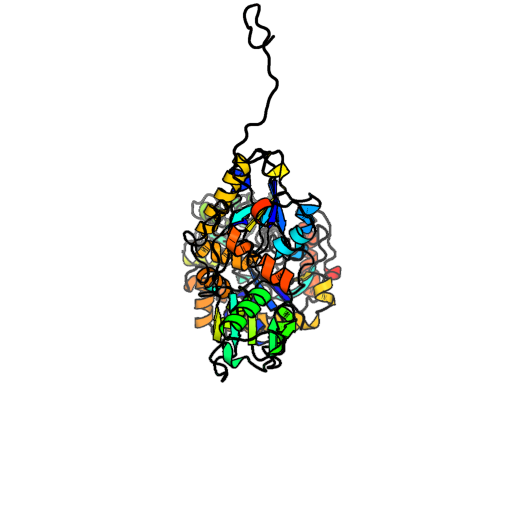294 ? 48.791 125.902 10.892 1.00 26.15 318 GLN A N 1
ATOM 2363 C CA . GLN A 1 294 ? 49.259 126.831 9.868 1.00 24.03 318 GLN A CA 1
ATOM 2364 C C . GLN A 1 294 ? 50.370 127.706 10.468 1.00 22.86 318 GLN A C 1
ATOM 2365 O O . GLN A 1 294 ? 50.295 128.097 11.644 1.00 22.76 318 GLN A O 1
ATOM 2371 N N . LEU A 1 295 ? 51.378 127.988 9.646 1.00 20.90 319 LEU A N 1
ATOM 2372 C CA . LEU A 1 295 ? 52.493 128.857 10.018 1.00 21.24 319 LEU A CA 1
ATOM 2373 C C . LEU A 1 295 ? 52.157 130.244 9.443 1.00 20.04 319 LEU A C 1
ATOM 2374 O O . LEU A 1 295 ? 52.108 130.433 8.220 1.00 18.52 319 LEU A O 1
ATOM 2379 N N . GLU A 1 296 ? 51.856 131.169 10.330 1.00 19.56 320 GLU A N 1
ATOM 2380 C CA . GLU A 1 296 ? 51.414 132.492 9.910 1.00 19.78 320 GLU A CA 1
ATOM 2381 C C . GLU A 1 296 ? 52.074 133.569 10.758 1.00 18.14 320 GLU A C 1
ATOM 2382 O O . GLU A 1 296 ? 52.176 133.459 12.025 1.00 17.60 320 GLU A O 1
ATOM 2388 N N . PHE A 1 297 ? 52.470 134.640 10.074 1.00 15.67 321 PHE A N 1
ATOM 2389 C CA . PHE A 1 297 ? 53.187 135.758 10.700 1.00 16.33 321 PHE A CA 1
ATOM 2390 C C . PHE A 1 297 ? 52.698 137.052 10.086 1.00 16.44 321 PHE A C 1
ATOM 2391 O O . PHE A 1 297 ? 52.051 137.032 9.035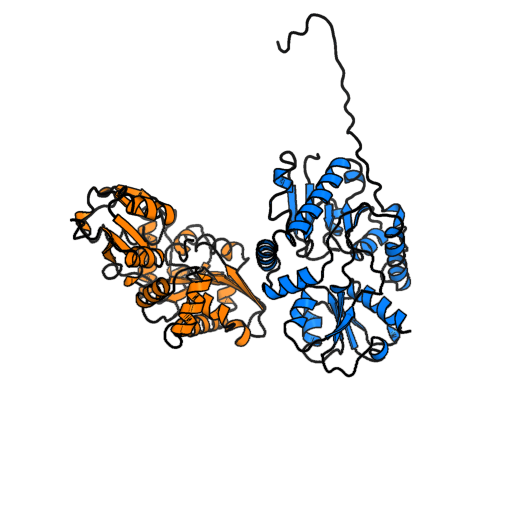 1.00 15.64 321 PHE A O 1
ATOM 2399 N N . ARG A 1 298 ? 53.005 138.166 10.724 1.00 17.39 322 ARG A N 1
ATOM 2400 C CA . ARG A 1 298 ? 52.639 139.477 10.231 1.00 19.75 322 ARG A CA 1
ATOM 2401 C C . ARG A 1 298 ? 53.796 140.437 10.482 1.00 21.35 322 ARG A C 1
ATOM 2402 O O . ARG A 1 298 ? 54.420 140.372 11.506 1.00 20.68 322 ARG A O 1
ATOM 2410 N N . VAL A 1 299 ? 54.052 141.325 9.532 1.00 20.64 323 VAL A N 1
ATOM 2411 C CA . VAL A 1 299 ? 55.083 142.330 9.677 1.00 23.90 323 VAL A CA 1
ATOM 2412 C C . VAL A 1 299 ? 54.313 143.629 9.816 1.00 26.26 323 VAL A C 1
ATOM 2413 O O . VAL A 1 299 ? 53.833 144.195 8.820 1.00 29.02 323 VAL A O 1
ATOM 2417 N N . PRO A 1 300 ? 54.149 144.114 11.032 1.00 27.63 324 PRO A N 1
ATOM 2418 C CA . PRO A 1 300 ? 53.480 145.407 11.098 1.00 29.31 324 PRO A CA 1
ATOM 2419 C C . PRO A 1 300 ? 54.523 146.501 10.788 1.00 31.88 324 PRO A C 1
ATOM 2420 O O . PRO A 1 300 ? 55.737 146.282 10.914 1.00 32.72 324 PRO A O 1
ATOM 2424 N N . GLY A 1 301 ? 54.071 147.657 10.353 1.00 32.86 325 GLY A N 1
ATOM 2425 C CA . GLY A 1 301 ? 54.985 148.776 10.237 1.00 34.70 325 GLY A CA 1
ATOM 2426 C C . GLY A 1 301 ? 54.151 149.996 9.975 1.00 34.93 325 GLY A C 1
ATOM 2427 O O . GLY A 1 301 ? 53.303 150.395 10.795 1.00 35.79 325 GLY A O 1
ATOM 2428 N N . ASN A 1 302 ? 54.400 150.592 8.820 1.00 35.11 326 ASN A N 1
ATOM 2429 C CA A ASN A 1 302 ? 53.622 151.718 8.347 0.50 34.43 326 ASN A CA 1
ATOM 2430 C CA B ASN A 1 302 ? 53.619 151.728 8.388 0.50 34.72 326 ASN A CA 1
ATOM 2431 C C . ASN A 1 302 ? 52.161 151.315 8.201 1.00 33.68 326 ASN A C 1
ATOM 2432 O O . ASN A 1 302 ? 51.844 150.113 8.199 1.00 35.67 326 ASN A O 1
ATOM 2441 N N . GLU A 1 303 ? 51.281 152.310 8.083 1.00 31.12 327 GLU A N 1
ATOM 2442 C CA A GLU A 1 303 ? 49.861 152.089 7.872 0.50 29.37 327 GLU A CA 1
ATOM 2443 C CA B GLU A 1 303 ? 49.866 152.148 7.779 0.50 28.15 327 GLU A CA 1
ATOM 2444 C C . GLU A 1 303 ? 49.595 150.949 6.868 1.00 27.73 327 GLU A C 1
ATOM 2445 O O . GLU A 1 303 ? 50.264 150.800 5.842 1.00 26.91 327 GLU A O 1
ATOM 2456 N N . ASN A 1 304 ? 48.597 150.127 7.192 1.00 25.69 328 ASN A N 1
ATOM 2457 C CA . ASN A 1 304 ? 48.275 149.003 6.310 1.00 23.30 328 ASN A CA 1
ATOM 2458 C C . ASN A 1 304 ? 47.376 149.574 5.218 1.00 21.74 328 ASN A C 1
ATOM 2459 O O . ASN A 1 304 ? 46.419 150.270 5.514 1.00 22.10 328 ASN A O 1
ATOM 2464 N N . LEU A 1 305 ? 47.717 149.304 3.963 1.00 19.03 329 LEU A N 1
ATOM 2465 C CA . LEU A 1 305 ? 47.134 149.989 2.827 1.00 16.38 329 LEU A CA 1
ATOM 2466 C C . LEU A 1 305 ? 46.137 149.053 2.110 1.00 15.00 329 LEU A C 1
ATOM 2467 O O . LEU A 1 305 ? 45.590 149.407 1.051 1.00 14.44 329 LEU A O 1
ATOM 2472 N N . TYR A 1 306 ? 45.911 147.897 2.746 1.00 13.96 330 TYR A N 1
ATOM 2473 C CA . TYR A 1 306 ? 45.122 146.765 2.178 1.00 13.95 330 TYR A CA 1
ATOM 2474 C C . TYR A 1 306 ? 45.739 146.134 0.955 1.00 13.40 330 TYR A C 1
ATOM 2475 O O . TYR A 1 306 ? 45.908 144.906 0.896 1.00 11.74 330 TYR A O 1
ATOM 2484 N N . PHE A 1 307 ? 46.041 146.939 -0.057 1.00 13.34 331 PHE A N 1
ATOM 2485 C CA . PHE A 1 307 ? 46.694 146.359 -1.239 1.00 13.74 331 PHE A CA 1
ATOM 2486 C C . PHE A 1 307 ? 47.361 147.462 -2.059 1.00 16.07 331 PHE A C 1
ATOM 2487 O O . PHE A 1 307 ? 46.673 148.355 -2.592 1.00 16.34 331 PHE A O 1
ATOM 2495 N N . GLN A 1 308 ? 48.684 147.370 -2.179 1.00 16.14 332 GLN A N 1
ATOM 2496 C CA . GLN A 1 308 ? 49.417 148.138 -3.224 1.00 18.13 332 GLN A CA 1
ATOM 2497 C C . GLN A 1 308 ? 50.461 147.263 -3.979 1.00 16.99 332 GLN A C 1
ATOM 2498 O O . GLN A 1 308 ? 51.060 146.401 -3.273 1.00 17.56 332 GLN A O 1
ATOM 2504 N N . SER B 1 1 ? 17.433 79.967 -22.322 1.00 23.11 25 SER B N 1
ATOM 2505 C CA . SER B 1 1 ? 17.263 81.438 -22.012 1.00 22.74 25 SER B CA 1
ATOM 2506 C C . SER B 1 1 ? 18.434 81.956 -21.158 1.00 22.21 25 SER B C 1
ATOM 2507 O O . SER B 1 1 ? 18.896 81.230 -20.282 1.00 22.26 25 SER B O 1
ATOM 2510 N N . PRO B 1 2 ? 18.916 83.203 -21.407 1.00 21.42 26 PRO B N 1
ATOM 2511 C CA . PRO B 1 2 ? 20.112 83.698 -20.706 1.00 20.65 26 PRO B CA 1
ATOM 2512 C C . PRO B 1 2 ? 19.900 84.080 -19.233 1.00 20.27 26 PRO B C 1
ATOM 2513 O O . PRO B 1 2 ? 18.790 84.024 -18.715 1.00 19.66 26 PRO B O 1
ATOM 2517 N N . GLU B 1 3 ? 20.988 84.457 -18.576 1.00 20.12 27 GLU B N 1
ATOM 2518 C CA . GLU B 1 3 ? 21.011 84.632 -17.124 1.00 19.55 27 GLU B CA 1
ATOM 2519 C C . GLU B 1 3 ? 20.161 85.816 -16.661 1.00 18.10 27 GLU B C 1
ATOM 2520 O O . GLU B 1 3 ? 19.447 85.714 -15.669 1.00 16.30 27 GLU B O 1
ATOM 2526 N N . ALA B 1 4 ? 20.277 86.941 -17.373 1.00 17.38 28 ALA B N 1
ATOM 2527 C CA . ALA B 1 4 ? 19.482 88.144 -17.104 1.00 15.85 28 ALA B CA 1
ATOM 2528 C C . ALA B 1 4 ? 18.965 88.788 -18.386 1.00 15.09 28 ALA B C 1
ATOM 2529 O O . ALA B 1 4 ? 19.558 88.645 -19.475 1.00 14.49 28 ALA B O 1
ATOM 2531 N N . LEU B 1 5 ? 17.830 89.461 -18.223 1.00 13.17 29 LEU B N 1
ATOM 2532 C CA . LEU B 1 5 ? 17.262 90.326 -19.216 1.00 12.25 29 LEU B CA 1
ATOM 2533 C C . LEU B 1 5 ? 16.794 91.599 -18.474 1.00 11.84 29 LEU B C 1
ATOM 2534 O O . LEU B 1 5 ? 15.843 91.550 -17.661 1.00 11.37 29 LEU B O 1
ATOM 2539 N N . ARG B 1 6 ? 17.472 92.708 -18.749 1.00 10.91 30 ARG B N 1
ATOM 2540 C CA . ARG B 1 6 ? 17.190 94.012 -18.140 1.00 10.17 30 ARG B CA 1
ATOM 2541 C C . ARG B 1 6 ? 16.511 94.841 -19.235 1.00 10.44 30 ARG B C 1
ATOM 2542 O O . ARG B 1 6 ? 17.077 95.050 -20.310 1.00 11.07 30 ARG B O 1
ATOM 2550 N N . ILE B 1 7 ? 15.269 95.239 -18.970 1.00 10.27 31 ILE B N 1
ATOM 2551 C CA . ILE B 1 7 ? 14.425 95.866 -19.991 1.00 8.93 31 ILE B CA 1
ATOM 2552 C C . ILE B 1 7 ? 14.195 97.324 -19.655 1.00 8.37 31 ILE B C 1
ATOM 2553 O O . ILE B 1 7 ? 13.744 97.652 -18.555 1.00 8.99 31 ILE B O 1
ATOM 2558 N N . GLY B 1 8 ? 14.466 98.201 -20.615 1.00 7.94 32 GLY B N 1
ATOM 2559 C CA . GLY B 1 8 ? 14.118 99.598 -20.496 1.00 8.78 32 GLY B CA 1
ATOM 2560 C C . GLY B 1 8 ? 12.768 99.825 -21.137 1.00 9.09 32 GLY B C 1
ATOM 2561 O O . GLY B 1 8 ? 12.555 99.461 -22.264 1.00 10.60 32 GLY B O 1
ATOM 2562 N N . TYR B 1 9 ? 11.859 100.401 -20.392 1.00 9.83 33 TYR B N 1
ATOM 2563 C CA . TYR B 1 9 ? 10.525 100.727 -20.925 1.00 9.75 33 TYR B CA 1
ATOM 2564 C C . TYR B 1 9 ? 10.143 102.178 -20.656 1.00 10.23 33 TYR B C 1
ATOM 2565 O O . TYR B 1 9 ? 10.768 102.867 -19.850 1.00 9.95 33 TYR B O 1
ATOM 2574 N N . GLN B 1 10 ? 9.090 102.624 -21.341 1.00 8.28 34 GLN B N 1
ATOM 2575 C CA . GLN B 1 10 ? 8.537 103.972 -21.112 1.00 10.06 34 GLN B CA 1
ATOM 2576 C C . GLN B 1 10 ? 7.079 103.713 -20.755 1.00 9.79 34 GLN B C 1
ATOM 2577 O O . GLN B 1 10 ? 6.511 102.652 -21.075 1.00 10.77 34 GLN B O 1
ATOM 2583 N N . LYS B 1 11 ? 6.455 104.699 -20.144 1.00 11.74 35 LYS B N 1
ATOM 2584 C CA . LYS B 1 11 ? 5.073 104.561 -19.688 1.00 13.61 35 LYS B CA 1
ATOM 2585 C C . LYS B 1 11 ? 4.120 104.208 -20.821 1.00 14.12 35 LYS B C 1
ATOM 2586 O O . LYS B 1 11 ? 3.183 103.492 -20.577 1.00 15.53 35 LYS B O 1
ATOM 2592 N N . GLY B 1 12 ? 4.376 104.685 -22.045 1.00 13.98 36 GLY B N 1
ATOM 2593 C CA . GLY B 1 12 ? 3.567 104.361 -23.241 1.00 14.93 36 GLY B CA 1
ATOM 2594 C C . GLY B 1 12 ? 4.046 103.160 -24.030 1.00 14.77 36 GLY B C 1
ATOM 2595 O O . GLY B 1 12 ? 3.599 102.925 -25.175 1.00 17.08 36 GLY B O 1
ATOM 2596 N N . SER B 1 13 ? 4.984 102.382 -23.475 1.00 12.22 37 SER B N 1
ATOM 2597 C CA . SER B 1 13 ? 5.433 101.147 -24.154 1.00 11.15 37 SER B CA 1
ATOM 2598 C C . SER B 1 13 ? 4.384 100.077 -23.814 1.00 11.55 37 SER B C 1
ATOM 2599 O O . SER B 1 13 ? 4.568 99.298 -22.883 1.00 10.91 37 SER B O 1
ATOM 2602 N N . ILE B 1 14 ? 3.274 100.056 -24.566 1.00 10.99 38 ILE B N 1
ATOM 2603 C CA . ILE B 1 14 ? 2.083 99.307 -24.141 1.00 11.41 38 ILE B CA 1
ATOM 2604 C C . ILE B 1 14 ? 2.348 97.813 -23.926 1.00 10.92 38 ILE B C 1
ATOM 2605 O O . ILE B 1 14 ? 2.008 97.249 -22.861 1.00 10.71 38 ILE B O 1
ATOM 2610 N N . GLY B 1 15 ? 2.955 97.171 -24.913 1.00 10.42 39 GLY B N 1
ATOM 2611 C CA . GLY B 1 15 ? 3.259 95.748 -24.848 1.00 9.84 39 GLY B CA 1
ATOM 2612 C C . GLY B 1 15 ? 4.165 95.434 -23.673 1.00 11.39 39 GLY B C 1
ATOM 2613 O O . GLY B 1 15 ? 3.934 94.482 -22.928 1.00 9.76 39 GLY B O 1
ATOM 2614 N N . MET B 1 16 ? 5.189 96.263 -23.446 1.00 10.46 40 MET B N 1
ATOM 2615 C CA . MET B 1 16 ? 6.056 96.042 -22.294 1.00 10.16 40 MET B CA 1
ATOM 2616 C C . MET B 1 16 ? 5.338 96.247 -20.949 1.00 8.77 40 MET B C 1
ATOM 2617 O O . MET B 1 16 ? 5.513 95.442 -20.042 1.00 8.81 40 MET B O 1
ATOM 2622 N N . VAL B 1 17 ? 4.551 97.316 -20.832 1.00 8.97 41 VAL B N 1
ATOM 2623 C CA . VAL B 1 17 ? 3.882 97.661 -19.552 1.00 9.14 41 VAL B CA 1
ATOM 2624 C C . VAL B 1 17 ? 2.908 96.530 -19.180 1.00 7.51 41 VAL B C 1
ATOM 2625 O O . VAL B 1 17 ? 2.846 96.063 -18.037 1.00 9.28 41 VAL B O 1
ATOM 2629 N N . LEU B 1 18 ? 2.138 96.078 -20.174 1.00 8.31 42 LEU B N 1
ATOM 2630 C CA . LEU B 1 18 ? 1.183 94.985 -19.903 1.00 8.78 42 LEU B CA 1
ATOM 2631 C C . LEU B 1 18 ? 1.916 93.659 -19.634 1.00 8.78 42 LEU B C 1
ATOM 2632 O O . LEU B 1 18 ? 1.495 92.883 -18.773 1.00 8.74 42 LEU B O 1
ATOM 2637 N N . ALA B 1 19 ? 3.014 93.405 -20.344 1.00 8.21 43 ALA B N 1
ATOM 2638 C CA . ALA B 1 19 ? 3.797 92.174 -20.064 1.00 8.83 43 ALA B CA 1
ATOM 2639 C C . ALA B 1 19 ? 4.365 92.234 -18.649 1.00 8.81 43 ALA B C 1
ATOM 2640 O O . ALA B 1 19 ? 4.361 91.248 -17.960 1.00 7.91 43 ALA B O 1
ATOM 2642 N N . LYS B 1 20 ? 4.864 93.405 -18.244 1.00 8.20 44 LYS B N 1
ATOM 2643 C CA . LYS B 1 20 ? 5.351 93.610 -16.890 1.00 8.40 44 LYS B CA 1
ATOM 2644 C C . LYS B 1 20 ? 4.254 93.386 -15.844 1.00 8.78 44 LYS B C 1
ATOM 2645 O O . LYS B 1 20 ? 4.477 92.644 -14.879 1.00 8.00 44 LYS B O 1
ATOM 2651 N N . SER B 1 21 ? 3.086 93.997 -16.047 1.00 9.06 45 SER B N 1
ATOM 2652 C CA . SER B 1 21 ? 1.971 93.915 -15.079 1.00 10.14 45 SER B CA 1
ATOM 2653 C C . SER B 1 21 ? 1.554 92.451 -14.859 1.00 10.83 45 SER B C 1
ATOM 2654 O O . SER B 1 21 ? 1.333 91.960 -13.716 1.00 10.21 45 SER B O 1
ATOM 2657 N N . HIS B 1 22 ? 1.479 91.726 -15.969 1.00 10.56 46 HIS B N 1
ATOM 2658 C CA . HIS B 1 22 ? 0.973 90.362 -15.951 1.00 11.08 46 HIS B CA 1
ATOM 2659 C C . HIS B 1 22 ? 2.066 89.318 -15.710 1.00 11.11 46 HIS B C 1
ATOM 2660 O O . HIS B 1 22 ? 1.767 88.119 -15.689 1.00 11.05 46 HIS B O 1
ATOM 2667 N N . GLN B 1 23 ? 3.320 89.768 -15.559 1.00 10.21 47 GLN B N 1
ATOM 2668 C CA . GLN B 1 23 ? 4.495 88.923 -15.256 1.00 11.05 47 GLN B CA 1
ATOM 2669 C C . GLN B 1 23 ? 4.750 87.884 -16.328 1.00 10.64 47 GLN B C 1
ATOM 2670 O O . GLN B 1 23 ? 5.202 86.790 -16.029 1.00 10.41 47 GLN B O 1
ATOM 2676 N N . LEU B 1 24 ? 4.449 88.216 -17.585 1.00 10.72 48 LEU B N 1
ATOM 2677 C CA . LEU B 1 24 ? 4.443 87.196 -18.619 1.00 9.96 48 LEU B CA 1
ATOM 2678 C C . LEU B 1 24 ? 5.831 86.651 -18.844 1.00 10.77 48 LEU B C 1
ATOM 2679 O O . LEU B 1 24 ? 5.994 85.447 -18.988 1.00 11.50 48 LEU B O 1
ATOM 2684 N N . LEU B 1 25 ? 6.849 87.513 -18.825 1.00 11.26 49 LEU B N 1
ATOM 2685 C CA . LEU B 1 25 ? 8.204 87.036 -19.048 1.00 11.46 49 LEU B CA 1
ATOM 2686 C C . LEU B 1 25 ? 8.762 86.234 -17.894 1.00 12.77 49 LEU B C 1
ATOM 2687 O O . LEU B 1 25 ? 9.532 85.278 -18.105 1.00 13.06 49 LEU B O 1
ATOM 2692 N N . GLU B 1 26 ? 8.394 86.634 -16.684 1.00 12.68 50 GLU B N 1
ATOM 2693 C CA . GLU B 1 26 ? 8.828 85.952 -15.470 1.00 14.41 50 GLU B CA 1
ATOM 2694 C C . GLU B 1 26 ? 8.226 84.519 -15.444 1.00 15.07 50 GLU B C 1
ATOM 2695 O O . GLU B 1 26 ? 8.880 83.568 -15.018 1.00 16.25 50 GLU B O 1
ATOM 2701 N N . LYS B 1 27 ? 6.986 84.396 -15.924 1.00 15.66 51 LYS B N 1
ATOM 2702 C CA . L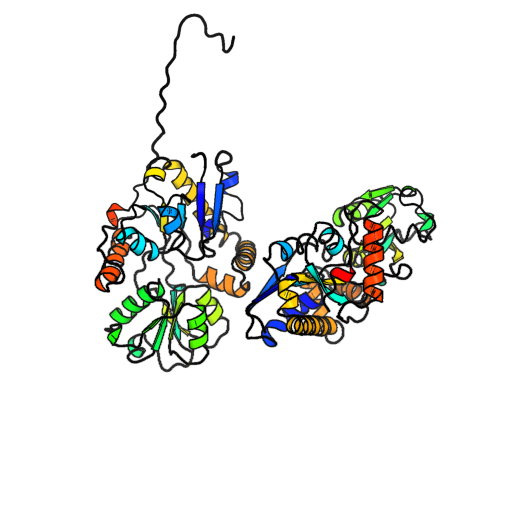YS B 1 27 ? 6.280 83.109 -16.035 1.00 16.13 51 LYS B CA 1
ATOM 2703 C C . LYS B 1 27 ? 6.774 82.241 -17.209 1.00 15.80 51 LYS B C 1
ATOM 2704 O O . LYS B 1 27 ? 6.797 81.009 -17.076 1.00 15.63 51 LYS B O 1
ATOM 2710 N N . ARG B 1 28 ? 7.102 82.867 -18.352 1.00 13.80 52 ARG B N 1
ATOM 2711 C CA . ARG B 1 28 ? 7.580 82.146 -19.556 1.00 13.41 52 ARG B CA 1
ATOM 2712 C C . ARG B 1 28 ? 9.006 81.630 -19.378 1.00 13.13 52 ARG B C 1
ATOM 2713 O O . ARG B 1 28 ? 9.328 80.544 -19.875 1.00 12.45 52 ARG B O 1
ATOM 2721 N N . TYR B 1 29 ? 9.834 82.434 -18.698 1.00 12.92 53 TYR B N 1
ATOM 2722 C CA . TYR B 1 29 ? 11.275 82.276 -18.609 1.00 13.48 53 TYR B CA 1
ATOM 2723 C C . TYR B 1 29 ? 11.727 82.290 -17.143 1.00 13.84 53 TYR B C 1
ATOM 2724 O O . TYR B 1 29 ? 12.451 83.171 -16.704 1.00 12.71 53 TYR B O 1
ATOM 2733 N N . PRO B 1 30 ? 11.302 81.274 -16.371 1.00 14.16 54 PRO B N 1
ATOM 2734 C CA . PRO B 1 30 ? 11.609 81.322 -14.945 1.00 15.20 54 PRO B CA 1
ATOM 2735 C C . PRO B 1 30 ? 13.108 81.191 -14.646 1.00 16.06 54 PRO B C 1
ATOM 2736 O O . PRO B 1 30 ? 13.547 81.520 -13.539 1.00 17.03 54 PRO B O 1
ATOM 2740 N N . GLU B 1 31 ? 13.892 80.723 -15.610 1.00 16.89 55 GLU B N 1
ATOM 2741 C CA . GLU B 1 31 ? 15.330 80.601 -15.385 1.00 17.66 55 GLU B CA 1
ATOM 2742 C C . GLU B 1 31 ? 16.199 81.812 -15.773 1.00 17.30 55 GLU B C 1
ATOM 2743 O O . GLU B 1 31 ? 17.412 81.747 -15.682 1.00 16.72 55 GLU B O 1
ATOM 2749 N N . SER B 1 32 ? 15.565 82.919 -16.165 1.00 16.96 56 SER B N 1
ATOM 2750 C CA . SER B 1 32 ? 16.253 84.200 -16.421 1.00 16.77 56 SER B CA 1
ATOM 2751 C C . SER B 1 32 ? 15.830 85.204 -15.366 1.00 16.23 56 SER B C 1
ATOM 2752 O O . SER B 1 32 ? 14.654 85.238 -15.011 1.00 16.11 56 SER B O 1
ATOM 2755 N N . LYS B 1 33 ? 16.750 86.042 -14.903 1.00 15.62 57 LYS B N 1
ATOM 2756 C CA . LYS B 1 33 ? 16.362 87.132 -14.009 1.00 15.13 57 LYS B CA 1
ATOM 2757 C C . LYS B 1 33 ? 15.885 88.301 -14.858 1.00 14.30 57 LYS B C 1
ATOM 2758 O O . LYS B 1 33 ? 16.702 88.960 -15.550 1.00 13.66 57 LYS B O 1
ATOM 2764 N N . ILE B 1 34 ? 14.576 88.540 -14.832 1.00 12.22 58 ILE B N 1
ATOM 2765 C CA . ILE B 1 34 ? 14.000 89.685 -15.545 1.00 12.71 58 ILE B CA 1
ATOM 2766 C C . ILE B 1 34 ? 13.976 90.916 -14.611 1.00 12.23 58 ILE B C 1
ATOM 2767 O O . ILE B 1 34 ? 13.461 90.827 -13.488 1.00 13.09 58 ILE B O 1
ATOM 2772 N N . SER B 1 35 ? 14.489 92.054 -15.064 1.00 10.41 59 SER B N 1
ATOM 2773 C CA . SER B 1 35 ? 14.259 93.318 -14.351 1.00 10.93 59 SER B CA 1
ATOM 2774 C C . SER B 1 35 ? 13.796 94.399 -15.326 1.00 10.59 59 SER B C 1
ATOM 2775 O O . SER B 1 35 ? 13.994 94.291 -16.557 1.00 11.21 59 SER B O 1
ATOM 2778 N N . TRP B 1 36 ? 13.186 95.425 -14.762 1.00 9.47 60 TRP B N 1
ATOM 2779 C CA . TRP B 1 36 ? 12.558 96.464 -15.557 1.00 10.10 60 TRP B CA 1
ATOM 2780 C C . TRP B 1 36 ? 13.027 97.825 -15.089 1.00 10.27 60 TRP B C 1
ATOM 2781 O O . TRP B 1 36 ? 13.016 98.091 -13.904 1.00 10.17 60 TRP B O 1
ATOM 2792 N N . VAL B 1 37 ? 13.384 98.699 -16.019 1.00 9.51 61 VAL B N 1
ATOM 2793 C CA . VAL B 1 37 ? 13.822 100.058 -15.689 1.00 9.41 61 VAL B CA 1
ATOM 2794 C C . VAL B 1 37 ? 13.042 101.061 -16.541 1.00 10.25 61 VAL B C 1
ATOM 2795 O O . VAL B 1 37 ? 13.083 100.988 -17.753 1.00 10.12 61 VAL B O 1
ATOM 2799 N N . GLU B 1 38 ? 12.345 101.989 -15.893 1.00 11.04 62 GLU B N 1
ATOM 2800 C CA . GLU B 1 38 ? 11.554 102.995 -16.643 1.00 12.14 62 GLU B CA 1
ATOM 2801 C C . GLU B 1 38 ? 12.448 104.155 -16.980 1.00 11.12 62 GLU B C 1
ATOM 2802 O O . GLU B 1 38 ? 13.325 104.555 -16.167 1.00 12.22 62 GLU B O 1
ATOM 2808 N N . PHE B 1 39 ? 12.301 104.615 -18.205 1.00 11.00 63 PHE B N 1
ATOM 2809 C CA . PHE B 1 39 ? 12.942 105.812 -18.720 1.00 9.93 63 PHE B CA 1
ATOM 2810 C C . PHE B 1 39 ? 11.925 106.863 -19.137 1.00 10.48 63 PHE B C 1
ATOM 2811 O O . PHE B 1 39 ? 10.795 106.516 -19.540 1.00 10.92 63 PHE B O 1
ATOM 2819 N N . PRO B 1 40 ? 12.322 108.145 -19.069 1.00 11.78 64 PRO B N 1
ATOM 2820 C CA . PRO B 1 40 ? 11.393 109.235 -19.398 1.00 12.71 64 PRO B CA 1
ATOM 2821 C C . PRO B 1 40 ? 11.183 109.370 -20.883 1.00 13.27 64 PRO B C 1
ATOM 2822 O O . PRO B 1 40 ? 10.190 109.948 -21.287 1.00 14.06 64 PRO B O 1
ATOM 2826 N N . ALA B 1 41 ? 12.117 108.862 -21.695 1.00 13.13 65 ALA B N 1
ATOM 2827 C CA . ALA B 1 41 ? 12.057 109.014 -23.158 1.00 12.35 65 ALA B CA 1
ATOM 2828 C C . ALA B 1 41 ? 13.093 108.081 -23.772 1.00 13.25 65 ALA B C 1
ATOM 2829 O O . ALA B 1 41 ? 13.997 107.571 -23.079 1.00 12.92 65 ALA B O 1
ATOM 2831 N N . GLY B 1 42 ? 12.941 107.826 -25.059 1.00 13.13 66 GLY B N 1
ATOM 2832 C CA . GLY B 1 42 ? 13.878 106.959 -25.765 1.00 14.42 66 GLY B CA 1
ATOM 2833 C C . GLY B 1 42 ? 15.354 107.322 -25.720 1.00 13.60 66 GLY B C 1
ATOM 2834 O O . GLY B 1 42 ? 16.195 106.444 -25.605 1.00 12.29 66 GLY B O 1
ATOM 2835 N N . PRO B 1 43 ? 15.706 108.623 -25.901 1.00 13.59 67 PRO B N 1
ATOM 2836 C CA . PRO B 1 43 ? 17.130 108.973 -25.840 1.00 13.97 67 PRO B CA 1
ATOM 2837 C C . PRO B 1 43 ? 17.841 108.533 -24.525 1.00 13.79 67 PRO B C 1
ATOM 2838 O O . PRO B 1 43 ? 18.937 107.906 -24.543 1.00 12.42 67 PRO B O 1
ATOM 2842 N N . GLN B 1 44 ? 17.211 108.820 -23.384 1.00 13.57 68 GLN B N 1
ATOM 2843 C CA . GLN B 1 44 ? 17.775 108.360 -22.118 1.00 13.70 68 GLN B CA 1
ATOM 2844 C C . GLN B 1 44 ? 17.889 106.823 -22.040 1.00 12.39 68 GLN B C 1
ATOM 2845 O O . GLN B 1 44 ? 18.874 106.297 -21.474 1.00 12.48 68 GLN B O 1
ATOM 2851 N N . MET B 1 45 ? 16.875 106.112 -22.536 1.00 10.59 69 MET B N 1
ATOM 2852 C CA A MET B 1 45 ? 16.893 104.633 -22.598 0.50 10.36 69 MET B CA 1
ATOM 2853 C CA B MET B 1 45 ? 16.926 104.646 -22.567 0.50 10.34 69 MET B CA 1
ATOM 2854 C C . MET B 1 45 ? 18.085 104.137 -23.443 1.00 9.95 69 MET B C 1
ATOM 2855 O O . MET B 1 45 ? 18.812 103.215 -23.044 1.00 8.21 69 MET B O 1
ATOM 2864 N N . LEU B 1 46 ? 18.262 104.735 -24.619 1.00 8.50 70 LEU B N 1
ATOM 2865 C CA . LEU B 1 46 ? 19.368 104.305 -25.487 1.00 9.13 70 LEU B CA 1
ATOM 2866 C C . LEU B 1 46 ? 20.750 104.594 -24.907 1.00 9.60 70 LEU B C 1
ATOM 2867 O O . LEU B 1 46 ? 21.691 103.850 -25.190 1.00 9.09 70 LEU B O 1
ATOM 2872 N N . GLU B 1 47 ? 20.903 105.679 -24.152 1.00 10.18 71 GLU B N 1
ATOM 2873 C CA A GLU B 1 47 ? 22.151 105.928 -23.447 0.50 10.41 71 GLU B CA 1
ATOM 2874 C CA B GLU B 1 47 ? 22.168 105.909 -23.465 0.50 10.63 71 GLU B CA 1
ATOM 2875 C C . GLU B 1 47 ? 22.458 104.773 -22.480 1.00 10.38 71 GLU B C 1
ATOM 2876 O O . GLU B 1 47 ? 23.619 104.317 -22.350 1.00 11.94 71 GLU B O 1
ATOM 2887 N N . ALA B 1 48 ? 21.434 104.311 -21.770 1.00 8.60 72 ALA B N 1
ATOM 2888 C CA . ALA B 1 48 ? 21.594 103.219 -20.833 1.00 8.83 72 ALA B CA 1
ATOM 2889 C C . ALA B 1 48 ? 21.933 101.923 -21.588 1.00 9.22 72 ALA B C 1
ATOM 2890 O O . ALA B 1 48 ? 22.745 101.146 -21.129 1.00 8.65 72 ALA B O 1
ATOM 2892 N N . LEU B 1 49 ? 21.298 101.714 -22.743 1.00 9.63 73 LEU B N 1
ATOM 2893 C CA . LEU B 1 49 ? 21.568 100.571 -23.597 1.00 9.62 73 LEU B CA 1
ATOM 2894 C C . LEU B 1 49 ? 23.026 100.595 -24.071 1.00 8.94 73 LEU B C 1
ATOM 2895 O O . LEU B 1 49 ? 23.697 99.564 -24.117 1.00 9.35 73 LEU B O 1
ATOM 2900 N N . ASN B 1 50 ? 23.533 101.786 -24.368 1.00 9.20 74 ASN B N 1
ATOM 2901 C CA . ASN B 1 50 ? 24.885 101.944 -24.864 1.00 8.95 74 ASN B CA 1
ATOM 2902 C C . ASN B 1 50 ? 26.012 101.837 -23.825 1.00 8.69 74 ASN B C 1
ATOM 2903 O O . ASN B 1 50 ? 27.166 101.620 -24.202 1.00 8.51 74 ASN B O 1
ATOM 2908 N N . VAL B 1 51 ? 25.697 102.075 -22.547 1.00 7.81 75 VAL B N 1
ATOM 2909 C CA . VAL B 1 51 ? 26.662 101.834 -21.465 1.00 8.23 75 VAL B CA 1
ATOM 2910 C C . VAL B 1 51 ? 26.474 100.446 -20.865 1.00 8.52 75 VAL B C 1
ATOM 2911 O O . VAL B 1 51 ? 27.202 100.060 -19.956 1.00 8.80 75 VAL B O 1
ATOM 2915 N N . GLY B 1 52 ? 25.490 99.710 -21.368 1.00 8.69 76 GLY B N 1
ATOM 2916 C CA . GLY B 1 52 ? 25.325 98.291 -21.019 1.00 9.94 76 GLY B CA 1
ATOM 2917 C C . GLY B 1 52 ? 24.565 98.002 -19.746 1.00 11.26 76 GLY B C 1
ATOM 2918 O O . GLY B 1 52 ? 24.629 96.894 -19.253 1.00 10.45 76 GLY B O 1
ATOM 2919 N N . SER B 1 53 ? 23.821 98.980 -19.223 1.00 11.49 77 SER B N 1
ATOM 2920 C CA . SER B 1 53 ? 23.069 98.764 -17.955 1.00 11.69 77 SER B CA 1
ATOM 2921 C C . SER B 1 53 ? 21.669 98.158 -18.153 1.00 11.23 77 SER B C 1
ATOM 2922 O O . SER B 1 53 ? 21.031 97.716 -17.185 1.00 11.56 77 SER B O 1
ATOM 2925 N N . ILE B 1 54 ? 21.186 98.192 -19.393 1.00 11.52 78 ILE B N 1
ATOM 2926 C CA . ILE B 1 54 ? 19.997 97.436 -19.845 1.00 12.13 78 ILE B CA 1
ATOM 2927 C C . ILE B 1 54 ? 20.330 96.642 -21.118 1.00 12.46 78 ILE B C 1
ATOM 2928 O O . ILE B 1 54 ? 21.332 96.937 -21.805 1.00 13.31 78 ILE B O 1
ATOM 2933 N N . ASP B 1 55 ? 19.498 95.650 -21.436 1.00 12.26 79 ASP B N 1
ATOM 2934 C CA . ASP B 1 55 ? 19.713 94.749 -22.580 1.00 10.99 79 ASP B CA 1
ATOM 2935 C C . ASP B 1 55 ? 18.768 94.969 -23.753 1.00 11.46 79 ASP B C 1
ATOM 2936 O O . ASP B 1 55 ? 19.095 94.640 -24.894 1.00 11.85 79 ASP B O 1
ATOM 2941 N N . LEU B 1 56 ? 17.578 95.489 -23.479 1.00 11.27 80 LEU B N 1
ATOM 2942 C CA . LEU B 1 56 ? 16.564 95.564 -24.533 1.00 11.62 80 LEU B CA 1
ATOM 2943 C C . LEU B 1 56 ? 15.695 96.768 -24.211 1.00 11.96 80 LEU B C 1
ATOM 2944 O O . LEU B 1 56 ? 15.376 97.003 -23.044 1.00 12.04 80 LEU B O 1
ATOM 2949 N N . GLY B 1 57 ? 15.304 97.513 -25.242 1.00 10.21 81 GLY B N 1
ATOM 2950 C CA . GLY B 1 57 ? 14.496 98.679 -25.008 1.00 11.15 81 GLY B CA 1
ATOM 2951 C C . GLY B 1 57 ? 13.528 98.950 -26.129 1.00 11.30 81 GLY B C 1
ATOM 2952 O O . GLY B 1 57 ? 13.738 98.525 -27.285 1.00 10.47 81 GLY B O 1
ATOM 2953 N N . SER B 1 58 ? 12.497 99.721 -25.782 1.00 11.52 82 SER B N 1
ATOM 2954 C CA . SER B 1 58 ? 11.485 100.153 -26.744 1.00 13.77 82 SER B CA 1
ATOM 2955 C C . SER B 1 58 ? 11.574 101.682 -26.963 1.00 13.12 82 SER B C 1
ATOM 2956 O O . SER B 1 58 ? 11.633 102.433 -25.987 1.00 13.84 82 SER B O 1
ATOM 2959 N N . THR B 1 59 ? 11.559 102.132 -28.228 1.00 12.96 83 THR B N 1
ATOM 2960 C CA A THR B 1 59 ? 11.588 103.566 -28.595 0.50 12.85 83 THR B CA 1
ATOM 2961 C CA B THR B 1 59 ? 11.572 103.550 -28.562 0.50 13.08 83 THR B CA 1
ATOM 2962 C C . THR B 1 59 ? 10.880 103.761 -29.914 1.00 13.41 83 THR B C 1
ATOM 2963 O O . THR B 1 59 ? 10.592 102.774 -30.645 1.00 13.27 83 THR B O 1
ATOM 2970 N N . GLY B 1 60 ? 10.604 105.019 -30.271 1.00 12.95 84 GLY B N 1
ATOM 2971 C CA . GLY B 1 60 ? 10.054 105.293 -31.589 1.00 13.06 84 GLY B CA 1
ATOM 2972 C C . GLY B 1 60 ? 11.136 105.325 -32.654 1.00 14.90 84 GLY B C 1
ATOM 2973 O O . GLY B 1 60 ? 12.296 104.952 -32.391 1.00 14.48 84 GLY B O 1
ATOM 2974 N N . ASP B 1 61 ? 10.766 105.765 -33.856 1.00 14.49 85 ASP B N 1
ATOM 2975 C CA . ASP B 1 61 ? 11.709 105.702 -34.973 1.00 16.19 85 ASP B CA 1
ATOM 2976 C C . ASP B 1 61 ? 12.855 106.721 -34.873 1.00 15.70 85 ASP B C 1
ATOM 2977 O O . ASP B 1 61 ? 13.926 106.525 -35.459 1.00 16.32 85 ASP B O 1
ATOM 2982 N N . ILE B 1 62 ? 12.677 107.802 -34.111 1.00 15.21 86 ILE B N 1
ATOM 2983 C CA . ILE B 1 62 ? 13.699 108.873 -34.158 1.00 15.07 86 ILE B CA 1
ATOM 2984 C C . ILE B 1 62 ? 14.936 108.667 -33.249 1.00 13.80 86 ILE B C 1
ATOM 2985 O O . ILE B 1 62 ? 16.092 108.756 -33.719 1.00 13.93 86 ILE B O 1
ATOM 2990 N N . PRO B 1 63 ? 14.717 108.341 -31.960 1.00 13.52 87 PRO B N 1
ATOM 2991 C CA . PRO B 1 63 ? 15.901 108.220 -31.099 1.00 12.06 87 PRO B CA 1
ATOM 2992 C C . PRO B 1 63 ? 17.025 107.270 -31.572 1.00 11.85 87 PRO B C 1
ATOM 2993 O O . PRO B 1 63 ? 18.194 107.603 -31.403 1.00 12.79 87 PRO B O 1
ATOM 2997 N N . PRO B 1 64 ? 16.704 106.101 -32.153 1.00 12.01 88 PRO B N 1
ATOM 2998 C CA . PRO B 1 64 ? 17.793 105.216 -32.604 1.00 11.72 88 PRO B CA 1
ATOM 2999 C C . PRO B 1 64 ? 18.669 105.854 -33.664 1.00 11.26 88 PRO B C 1
ATOM 3000 O O . PRO B 1 64 ? 19.863 105.576 -33.734 1.00 11.64 88 PRO B O 1
ATOM 3004 N N . ILE B 1 65 ? 18.066 106.675 -34.514 1.00 11.57 89 ILE B N 1
ATOM 3005 C CA . ILE B 1 65 ? 18.841 107.398 -35.526 1.00 11.79 89 ILE B CA 1
ATOM 3006 C C . ILE B 1 65 ? 19.938 108.279 -34.865 1.00 12.72 89 ILE B C 1
ATOM 3007 O O . ILE B 1 65 ? 21.098 108.253 -35.288 1.00 12.02 89 ILE B O 1
ATOM 3012 N N . PHE B 1 66 ? 19.565 109.058 -33.842 1.00 12.28 90 PHE B N 1
ATOM 3013 C CA . PHE B 1 66 ? 20.529 109.908 -33.115 1.00 12.16 90 PHE B CA 1
ATOM 3014 C C . PHE B 1 66 ? 21.654 109.041 -32.512 1.00 12.03 90 PHE B C 1
ATOM 3015 O O . PHE B 1 66 ? 22.864 109.398 -32.594 1.00 10.55 90 PHE B O 1
ATOM 3023 N N . ALA B 1 67 ? 21.277 107.875 -31.973 1.00 11.26 91 ALA B N 1
ATOM 3024 C CA . ALA B 1 67 ? 22.254 107.085 -31.231 1.00 12.14 91 ALA B CA 1
ATOM 3025 C C . ALA B 1 67 ? 23.216 106.425 -32.205 1.00 12.67 91 ALA B C 1
ATOM 3026 O O . ALA B 1 67 ? 24.438 106.437 -31.973 1.00 11.27 91 ALA B O 1
ATOM 3028 N N . GLN B 1 68 ? 22.673 105.922 -33.317 1.00 11.97 92 GLN B N 1
ATOM 3029 C CA A GLN B 1 68 ? 23.483 105.255 -34.342 0.50 12.82 92 GLN B CA 1
ATOM 3030 C CA B GLN B 1 68 ? 23.491 105.247 -34.308 0.50 11.81 92 GLN B CA 1
ATOM 3031 C C . GLN B 1 68 ? 24.366 106.245 -35.068 1.00 12.15 92 GLN B C 1
ATOM 3032 O O . GLN B 1 68 ? 25.519 105.925 -35.453 1.00 12.13 92 GLN B O 1
ATOM 3043 N N . ALA B 1 69 ? 23.857 107.466 -35.265 1.00 12.24 93 ALA B N 1
ATOM 3044 C CA . ALA B 1 69 ? 24.677 108.539 -35.872 1.00 12.86 93 ALA B CA 1
ATOM 3045 C C . ALA B 1 69 ? 25.919 108.883 -35.041 1.00 12.99 93 ALA B C 1
ATOM 3046 O O . ALA B 1 69 ? 26.944 109.326 -35.579 1.00 12.86 93 ALA B O 1
ATOM 3048 N N . ALA B 1 70 ? 25.825 108.675 -33.738 1.00 11.98 94 ALA B N 1
ATOM 3049 C CA . ALA B 1 70 ? 26.938 108.942 -32.804 1.00 11.80 94 ALA B CA 1
ATOM 3050 C C . ALA B 1 70 ? 27.825 107.695 -32.591 1.00 12.26 94 ALA B C 1
ATOM 3051 O O . ALA B 1 70 ? 28.759 107.697 -31.767 1.00 11.39 94 ALA B O 1
ATOM 3053 N N . GLY B 1 71 ? 27.528 106.635 -33.341 1.00 12.48 95 GLY B N 1
ATOM 3054 C CA . GLY B 1 71 ? 28.388 105.443 -33.403 1.00 12.53 95 GLY B CA 1
ATOM 3055 C C . GLY B 1 71 ? 27.893 104.319 -32.524 1.00 12.52 95 GLY B C 1
ATOM 3056 O O . GLY B 1 71 ? 28.574 103.299 -32.381 1.00 13.10 95 GLY B O 1
ATOM 3057 N N . ALA B 1 72 ? 26.720 104.472 -31.918 1.00 11.60 96 ALA B N 1
ATOM 3058 C CA . ALA B 1 72 ? 26.222 103.405 -31.032 1.00 12.80 96 ALA B CA 1
ATOM 3059 C C . ALA B 1 72 ? 25.919 102.162 -31.861 1.00 13.94 96 ALA B C 1
ATOM 3060 O O . ALA B 1 72 ? 25.285 102.263 -32.938 1.00 16.10 96 ALA B O 1
ATOM 3062 N N . ASP B 1 73 ? 26.410 101.002 -31.410 1.00 13.34 97 ASP B N 1
ATOM 3063 C CA . ASP B 1 73 ? 26.211 99.750 -32.141 1.00 14.60 97 ASP B CA 1
ATOM 3064 C C . ASP B 1 73 ? 24.986 99.034 -31.580 1.00 14.36 97 ASP B C 1
ATOM 3065 O O . ASP B 1 73 ? 25.093 97.978 -30.910 1.00 15.43 97 ASP B O 1
ATOM 3070 N N . LEU B 1 74 ? 23.834 99.638 -31.810 1.00 13.96 98 LEU B N 1
ATOM 3071 C CA . LEU B 1 74 ? 22.562 99.107 -31.264 1.00 13.02 98 LEU B CA 1
ATOM 3072 C C . LEU B 1 74 ? 21.802 98.529 -32.439 1.00 12.92 98 LEU B C 1
ATOM 3073 O O . LEU B 1 74 ? 21.811 99.145 -33.514 1.00 14.51 98 LEU B O 1
ATOM 3078 N N . VAL B 1 75 ? 21.206 97.344 -32.303 1.00 11.00 99 VAL B N 1
ATOM 3079 C CA . VAL B 1 75 ? 20.561 96.730 -33.472 1.00 10.86 99 VAL B CA 1
ATOM 3080 C C . VAL B 1 75 ? 19.042 96.743 -33.325 1.00 10.59 99 VAL B C 1
ATOM 3081 O O . VAL B 1 75 ? 18.529 96.623 -32.200 1.00 11.03 99 VAL B O 1
ATOM 3085 N N . TYR B 1 76 ? 18.331 96.872 -34.447 1.00 8.94 100 TYR B N 1
ATOM 3086 C CA . TYR B 1 76 ? 16.858 96.810 -34.436 1.00 9.50 100 TYR B CA 1
ATOM 3087 C C . TYR B 1 76 ? 16.474 95.366 -34.467 1.00 9.44 100 TYR B C 1
ATOM 3088 O O . TYR B 1 76 ? 16.726 94.695 -35.471 1.00 9.42 100 TYR B O 1
ATOM 3097 N N . VAL B 1 77 ? 15.820 94.881 -33.397 1.00 8.28 101 VAL B N 1
ATOM 3098 C CA . VAL B 1 77 ? 15.432 93.458 -33.323 1.00 9.24 101 VAL B CA 1
ATOM 3099 C C . VAL B 1 77 ? 13.934 93.265 -33.612 1.00 9.16 101 VAL B C 1
ATOM 3100 O O . VAL B 1 77 ? 13.474 92.145 -33.732 1.00 9.88 101 VAL B O 1
ATOM 3104 N N . GLY B 1 78 ? 13.196 94.368 -33.686 1.00 10.14 102 GLY B N 1
ATOM 3105 C CA . GLY B 1 78 ? 11.742 94.297 -33.915 1.00 9.98 102 GLY B CA 1
ATOM 3106 C C . GLY B 1 78 ? 11.118 95.614 -34.305 1.00 10.23 102 GLY B C 1
ATOM 3107 O O . GLY B 1 78 ? 11.622 96.660 -33.917 1.00 8.40 102 GLY B O 1
ATOM 3108 N N . VAL B 1 79 ? 9.985 95.567 -35.017 1.00 10.29 103 VAL B N 1
ATOM 3109 C CA . VAL B 1 79 ? 9.246 96.799 -35.300 1.00 10.36 103 VAL B CA 1
ATOM 3110 C C . VAL B 1 79 ? 7.715 96.553 -35.214 1.00 11.45 103 VAL B C 1
ATOM 3111 O O . VAL B 1 79 ? 7.263 95.438 -35.502 1.00 11.22 103 VAL B O 1
ATOM 3115 N N . GLU B 1 80 ? 6.952 97.592 -34.845 1.00 12.30 104 GLU B N 1
ATOM 3116 C CA . GLU B 1 80 ? 5.471 97.546 -34.731 1.00 13.07 104 GLU B CA 1
ATOM 3117 C C . GLU B 1 80 ? 4.878 98.358 -35.854 1.00 14.32 104 GLU B C 1
ATOM 3118 O O . GLU B 1 80 ? 5.579 99.235 -36.415 1.00 16.39 104 GLU B O 1
ATOM 3124 N N . PRO B 1 81 ? 3.607 98.112 -36.189 1.00 14.30 105 PRO B N 1
ATOM 3125 C CA . PRO B 1 81 ? 2.997 98.881 -37.265 1.00 14.66 105 PRO B CA 1
ATOM 3126 C C . PRO B 1 81 ? 3.024 100.371 -36.895 1.00 13.89 105 PRO B C 1
ATOM 3127 O O . PRO B 1 81 ? 2.986 100.698 -35.706 1.00 12.44 105 PRO B O 1
ATOM 3131 N N . PRO B 1 82 ? 3.062 101.255 -37.912 1.00 14.91 106 PRO B N 1
ATOM 3132 C CA . PRO B 1 82 ? 2.960 102.684 -37.606 1.00 14.37 106 PRO B CA 1
ATOM 3133 C C . PRO B 1 82 ? 1.544 102.988 -37.036 1.00 13.40 106 PRO B C 1
ATOM 3134 O O . PRO B 1 82 ? 0.596 102.239 -37.328 1.00 11.65 106 PRO B O 1
ATOM 3138 N N . LYS B 1 83 ? 1.432 104.086 -36.293 1.00 12.33 107 LYS B N 1
ATOM 3139 C CA . LYS B 1 83 ? 0.174 104.525 -35.725 1.00 12.92 107 LYS B CA 1
ATOM 3140 C C . LYS B 1 83 ? -0.167 105.909 -36.221 1.00 13.34 107 LYS B C 1
ATOM 3141 O O . LYS B 1 83 ? -0.073 106.884 -35.468 1.00 13.12 107 LYS B O 1
ATOM 3147 N N . PRO B 1 84 ? -0.579 106.016 -37.509 1.00 12.93 108 PRO B N 1
ATOM 3148 C CA . PRO B 1 84 ? -0.838 107.339 -38.103 1.00 13.96 108 PRO B CA 1
ATOM 3149 C C . PRO B 1 84 ? -1.925 108.142 -37.379 1.00 13.80 108 PRO B C 1
ATOM 3150 O O . PRO B 1 84 ? -1.889 109.361 -37.410 1.00 14.79 108 PRO B O 1
ATOM 3154 N N . LYS B 1 85 ? -2.895 107.470 -36.762 1.00 12.88 109 LYS B N 1
ATOM 3155 C CA . LYS B 1 85 ? -4.000 108.172 -36.107 1.00 12.85 109 LYS B CA 1
ATOM 3156 C C . LYS B 1 85 ? -3.595 108.703 -34.742 1.00 12.75 109 LYS B C 1
ATOM 3157 O O . LYS B 1 85 ? -4.424 109.332 -34.052 1.00 14.05 109 LYS B O 1
ATOM 3163 N N . ALA B 1 86 ? -2.359 108.401 -34.317 1.00 11.91 110 ALA B N 1
ATOM 3164 C CA . ALA B 1 86 ? -1.915 108.700 -32.926 1.00 12.64 110 ALA B CA 1
ATOM 3165 C C . ALA B 1 86 ? -0.992 109.909 -32.847 1.00 14.14 110 ALA B C 1
ATOM 3166 O O . ALA B 1 86 ? -0.635 110.334 -31.746 1.00 14.55 110 ALA B O 1
ATOM 3168 N N . GLU B 1 87 ? -0.595 110.429 -34.004 1.00 13.53 111 GLU B N 1
ATOM 3169 C CA . GLU B 1 87 ? 0.230 111.639 -34.065 1.00 15.35 111 GLU B CA 1
ATOM 3170 C C . GLU B 1 87 ? -0.354 112.648 -35.040 1.00 13.27 111 GLU B C 1
ATOM 3171 O O . GLU B 1 87 ? -0.626 112.299 -36.185 1.00 12.33 111 GLU B O 1
ATOM 3177 N N . VAL B 1 88 ? -0.485 113.892 -34.599 1.00 11.77 112 VAL B N 1
ATOM 3178 C CA . VAL B 1 88 ? -1.379 114.840 -35.262 1.00 12.08 112 VAL B CA 1
ATOM 3179 C C . VAL B 1 88 ? -0.815 116.252 -35.208 1.00 11.52 112 VAL B C 1
ATOM 3180 O O . VAL B 1 88 ? 0.066 116.537 -34.367 1.00 11.84 112 VAL B O 1
ATOM 3184 N N . ILE B 1 89 ? -1.365 117.121 -36.068 1.00 11.28 113 ILE B N 1
ATOM 3185 C CA . ILE B 1 89 ? -1.244 118.570 -35.905 1.00 11.57 113 ILE B CA 1
ATOM 3186 C C . ILE B 1 89 ? -2.648 119.063 -35.556 1.00 12.01 113 ILE B C 1
ATOM 3187 O O . ILE B 1 89 ? -3.604 118.840 -36.324 1.00 11.90 113 ILE B O 1
ATOM 3192 N N . LEU B 1 90 ? -2.761 119.678 -34.379 1.00 12.30 114 LEU B N 1
ATOM 3193 C CA . LEU B 1 90 ? -4.013 120.247 -33.886 1.00 11.92 114 LEU B CA 1
ATOM 3194 C C . LEU B 1 90 ? -4.130 121.744 -34.144 1.00 12.37 114 LEU B C 1
ATOM 3195 O O . LEU B 1 90 ? -3.149 122.480 -34.010 1.00 13.46 114 LEU B O 1
ATOM 3200 N N . VAL B 1 91 ? -5.350 122.179 -34.449 1.00 11.82 115 VAL B N 1
ATOM 3201 C CA . VAL B 1 91 ? -5.707 123.615 -34.515 1.00 12.83 115 VAL B CA 1
ATOM 3202 C C . VAL B 1 91 ? -6.986 123.824 -33.696 1.00 13.64 115 VAL B C 1
ATOM 3203 O O . VAL B 1 91 ? -7.612 122.849 -33.286 1.00 13.28 115 VAL B O 1
ATOM 3207 N N . ALA B 1 92 ? -7.400 125.079 -33.487 1.00 14.12 116 ALA B N 1
ATOM 3208 C CA . ALA B 1 92 ? -8.642 125.325 -32.781 1.00 15.10 116 ALA B CA 1
ATOM 3209 C C . ALA B 1 92 ? -9.803 124.874 -33.641 1.00 15.78 116 ALA B C 1
ATOM 3210 O O . ALA B 1 92 ? -9.726 124.905 -34.884 1.00 15.63 116 ALA B O 1
ATOM 3212 N N . GLU B 1 93 ? -10.880 124.445 -32.994 1.00 17.07 117 GLU B N 1
ATOM 3213 C CA . GLU B 1 93 ? -12.047 123.949 -33.711 1.00 18.66 117 GLU B CA 1
ATOM 3214 C C . GLU B 1 93 ? -12.487 124.910 -34.824 1.00 18.94 117 GLU B C 1
ATOM 3215 O O . GLU B 1 93 ? -12.704 124.488 -35.973 1.00 18.17 117 GLU B O 1
ATOM 3221 N N . ASN B 1 94 ? -12.604 126.187 -34.442 1.00 19.01 118 ASN B N 1
ATOM 3222 C CA A ASN B 1 94 ? -13.163 127.228 -35.313 0.50 19.31 118 ASN B CA 1
ATOM 3223 C CA B ASN B 1 94 ? -13.151 127.254 -35.289 0.50 19.43 118 ASN B CA 1
ATOM 3224 C C 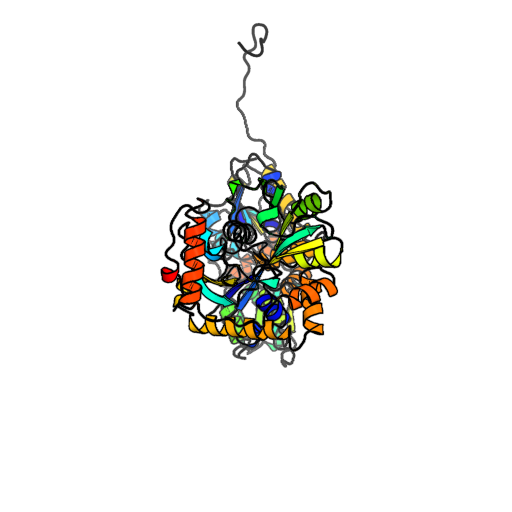. ASN B 1 94 ? -12.103 127.935 -36.162 1.00 19.21 118 ASN B C 1
ATOM 3225 O O . ASN B 1 94 ? -12.377 128.963 -36.784 1.00 18.59 118 ASN B O 1
ATOM 3234 N N . SER B 1 95 ? -10.902 127.361 -36.191 1.00 18.86 119 SER B N 1
ATOM 3235 C CA . SER B 1 95 ? -9.763 127.941 -36.890 1.00 18.51 119 SER B CA 1
ATOM 3236 C C . SER B 1 95 ? -9.998 127.949 -38.384 1.00 17.72 119 SER B C 1
ATOM 3237 O O . SER B 1 95 ? -10.576 127.009 -38.913 1.00 16.97 119 SER B O 1
ATOM 3240 N N . PRO B 1 96 ? -9.561 129.017 -39.064 1.00 17.64 120 PRO B N 1
ATOM 3241 C CA . PRO B 1 96 ? -9.750 129.070 -40.516 1.00 17.47 120 PRO B CA 1
ATOM 3242 C C . PRO B 1 96 ? -8.723 128.223 -41.251 1.00 17.20 120 PRO B C 1
ATOM 3243 O O . PRO B 1 96 ? -8.801 128.087 -42.486 1.00 16.84 120 PRO B O 1
ATOM 3247 N N . ILE B 1 97 ? -7.772 127.662 -40.507 1.00 16.92 121 ILE B N 1
ATOM 3248 C CA . ILE B 1 97 ? -6.740 126.808 -41.097 1.00 16.84 121 ILE B CA 1
ATOM 3249 C C . ILE B 1 97 ? -7.378 125.480 -41.518 1.00 16.78 121 ILE B C 1
ATOM 3250 O O . ILE B 1 97 ? -7.847 124.727 -40.664 1.00 17.00 121 ILE B O 1
ATOM 3255 N N . LYS B 1 98 ? -7.425 125.204 -42.821 1.00 16.51 122 LYS B N 1
ATOM 3256 C CA . LYS B 1 98 ? -8.143 124.016 -43.335 1.00 16.47 122 LYS B CA 1
ATOM 3257 C C . LYS B 1 98 ? -7.219 122.935 -43.868 1.00 15.89 122 LYS B C 1
ATOM 3258 O O . LYS B 1 98 ? -7.544 121.760 -43.809 1.00 15.10 122 LYS B O 1
ATOM 3264 N N . THR B 1 99 ? -6.086 123.342 -44.419 1.00 15.25 123 THR B N 1
ATOM 3265 C CA . THR B 1 99 ? -5.086 122.407 -44.908 1.00 14.96 123 THR B CA 1
ATOM 3266 C C . THR B 1 99 ? -3.781 122.761 -44.246 1.00 14.47 123 THR B C 1
ATOM 3267 O O . THR B 1 99 ? -3.660 123.816 -43.627 1.00 13.45 123 THR B O 1
ATOM 3271 N N . VAL B 1 100 ? -2.804 121.870 -44.388 1.00 13.92 124 VAL B N 1
ATOM 3272 C CA . VAL B 1 100 ? -1.461 122.102 -43.911 1.00 13.66 124 VAL B CA 1
ATOM 3273 C C . VAL B 1 100 ? -0.831 123.338 -44.549 1.00 14.00 124 VAL B C 1
ATOM 3274 O O . VAL B 1 100 ? -0.150 124.140 -43.876 1.00 13.65 124 VAL B O 1
ATOM 3278 N N . ALA B 1 101 ? -1.110 123.558 -45.833 1.00 13.05 125 ALA B N 1
ATOM 3279 C CA . ALA B 1 101 ? -0.605 124.740 -46.476 1.00 13.03 125 ALA B CA 1
ATOM 3280 C C . ALA B 1 101 ? -1.081 126.030 -45.792 1.00 13.26 125 ALA B C 1
ATOM 3281 O O . ALA B 1 101 ? -0.372 127.039 -45.811 1.00 13.61 125 ALA B O 1
ATOM 3283 N N . ASP B 1 102 ? -2.275 125.996 -45.201 1.00 13.85 126 ASP B N 1
ATOM 3284 C CA . ASP B 1 102 ? -2.825 127.175 -44.537 1.00 14.97 126 ASP B CA 1
ATOM 3285 C C . ASP B 1 102 ? -2.004 127.520 -43.288 1.00 14.77 126 ASP B C 1
ATOM 3286 O O . ASP B 1 102 ? -2.279 128.542 -42.670 1.00 15.93 126 ASP B O 1
ATOM 3291 N N . LEU B 1 103 ? -1.028 126.680 -42.916 1.00 14.75 127 LEU B N 1
ATOM 3292 C CA . LEU B 1 103 ? -0.111 126.986 -41.770 1.00 14.72 127 LEU B CA 1
ATOM 3293 C C . LEU B 1 103 ? 1.012 127.971 -42.098 1.00 16.19 127 LEU B C 1
ATOM 3294 O O . LEU B 1 103 ? 1.734 128.413 -41.192 1.00 15.76 127 LEU B O 1
ATOM 3299 N N . LYS B 1 104 ? 1.160 128.317 -43.376 1.00 17.13 128 LYS B N 1
ATOM 3300 C CA . LYS B 1 104 ? 2.153 129.287 -43.790 1.00 18.65 128 LYS B CA 1
ATOM 3301 C C . LYS B 1 104 ? 2.039 130.552 -42.950 1.00 19.44 128 LYS B C 1
ATOM 3302 O O . LYS B 1 104 ? 0.945 131.117 -42.852 1.00 19.45 128 LYS B O 1
ATOM 3308 N N . GLY B 1 105 ? 3.154 130.969 -42.334 1.00 18.79 129 GLY B N 1
ATOM 3309 C CA . GLY B 1 105 ? 3.197 132.197 -41.563 1.00 19.95 129 GLY B CA 1
ATOM 3310 C C . GLY B 1 105 ? 2.784 132.092 -40.108 1.00 19.26 129 GLY B C 1
ATOM 3311 O O . GLY B 1 105 ? 2.975 133.053 -39.333 1.00 19.97 129 GLY B O 1
ATOM 3312 N N . HIS B 1 106 ? 2.216 130.950 -39.728 1.00 18.86 130 HIS B N 1
ATOM 3313 C CA . HIS B 1 106 ? 1.740 130.741 -38.361 1.00 17.88 130 HIS B CA 1
ATOM 3314 C C . HIS B 1 106 ? 2.825 130.118 -37.468 1.00 17.08 130 HIS B C 1
ATOM 3315 O O . HIS B 1 106 ? 3.715 129.394 -37.943 1.00 16.93 130 HIS B O 1
ATOM 3322 N N . LYS B 1 107 ? 2.733 130.393 -36.173 1.00 15.82 131 LYS B N 1
ATOM 3323 C CA . LYS B 1 107 ? 3.570 129.709 -35.180 1.00 14.71 131 LYS B CA 1
ATOM 3324 C C . LYS B 1 107 ? 3.014 128.296 -34.928 1.00 14.36 131 LYS B C 1
ATOM 3325 O O . LYS B 1 107 ? 1.856 128.155 -34.557 1.00 13.10 131 LYS B O 1
ATOM 3331 N N . VAL B 1 108 ? 3.852 127.273 -35.121 1.00 14.06 132 VAL B N 1
ATOM 3332 C CA . VAL B 1 108 ? 3.475 125.879 -34.898 1.00 13.56 132 VAL B CA 1
ATOM 3333 C C . VAL B 1 108 ? 4.376 125.386 -33.785 1.00 13.85 132 VAL B C 1
ATOM 3334 O O . VAL B 1 108 ? 5.601 125.473 -33.885 1.00 14.41 132 VAL B O 1
ATOM 3338 N N . ALA B 1 109 ? 3.780 124.914 -32.709 1.00 12.81 133 ALA B N 1
ATOM 3339 C CA . ALA B 1 109 ? 4.566 124.416 -31.579 1.00 12.79 133 ALA B CA 1
ATOM 3340 C C . ALA B 1 109 ? 4.825 122.901 -31.784 1.00 12.06 133 ALA B C 1
ATOM 3341 O O . ALA B 1 109 ? 3.946 122.160 -32.277 1.00 12.96 133 ALA B O 1
ATOM 3343 N N . PHE B 1 110 ? 6.021 122.456 -31.397 1.00 11.32 134 PHE B N 1
ATOM 3344 C CA . PHE B 1 110 ? 6.387 121.030 -31.333 1.00 10.43 134 PHE B CA 1
ATOM 3345 C C . PHE B 1 110 ? 7.739 120.886 -30.648 1.00 10.29 134 PHE B C 1
ATOM 3346 O O . PHE B 1 110 ? 8.486 121.872 -30.495 1.00 11.43 134 PHE B O 1
ATOM 3354 N N . GLN B 1 111 ? 8.102 119.668 -30.265 1.00 9.62 135 GLN B N 1
ATOM 3355 C CA . GLN B 1 111 ? 9.395 119.455 -29.626 1.00 10.21 135 GLN B CA 1
ATOM 3356 C C . GLN B 1 111 ? 10.497 119.169 -30.630 1.00 9.22 135 GLN B C 1
ATOM 3357 O O . GLN B 1 111 ? 10.339 118.286 -31.513 1.00 8.96 135 GLN B O 1
ATOM 3363 N N . LYS B 1 112 ? 11.606 119.897 -30.498 1.00 9.33 136 LYS B N 1
ATOM 3364 C CA . LYS B 1 112 ? 12.687 119.788 -31.497 1.00 10.59 136 LYS B CA 1
ATOM 3365 C C . LYS B 1 112 ? 13.235 118.351 -31.498 1.00 10.74 136 LYS B C 1
ATOM 3366 O O . LYS B 1 112 ? 13.419 117.772 -30.450 1.00 10.71 136 LYS B O 1
ATOM 3372 N N . GLY B 1 113 ? 13.472 117.800 -32.691 1.00 12.38 137 GLY B N 1
ATOM 3373 C CA . GLY B 1 113 ? 14.118 116.500 -32.857 1.00 12.38 137 GLY B CA 1
ATOM 3374 C C . GLY B 1 113 ? 13.256 115.308 -32.488 1.00 13.41 137 GLY B C 1
ATOM 3375 O O . GLY B 1 113 ? 13.756 114.181 -32.436 1.00 13.77 137 GLY B O 1
ATOM 3376 N N . SER B 1 114 ? 11.969 115.559 -32.228 1.00 12.43 138 SER B N 1
ATOM 3377 C CA . SER B 1 114 ? 10.994 114.533 -31.846 1.00 12.08 138 SER B CA 1
ATOM 3378 C C . SER B 1 114 ? 10.218 113.959 -33.050 1.00 11.59 138 SER B C 1
ATOM 3379 O O . SER B 1 114 ? 10.418 114.362 -34.209 1.00 9.78 138 SER B O 1
ATOM 3382 N N . SER B 1 115 ? 9.342 112.991 -32.762 1.00 11.17 139 SER B N 1
ATOM 3383 C CA . SER B 1 115 ? 8.396 112.475 -33.760 1.00 12.56 139 SER B CA 1
ATOM 3384 C C . SER B 1 115 ? 7.524 113.554 -34.447 1.00 12.23 139 SER B C 1
ATOM 3385 O O . SER B 1 115 ? 7.187 113.409 -35.614 1.00 13.23 139 SER B O 1
ATOM 3388 N N . SER B 1 116 ? 7.109 114.568 -33.707 1.00 11.69 140 SER B N 1
ATOM 3389 C CA . SER B 1 116 ? 6.316 115.667 -34.288 1.00 12.28 140 SER B CA 1
ATOM 3390 C C . SER B 1 116 ? 7.164 116.515 -35.213 1.00 11.29 140 SER B C 1
ATOM 3391 O O . SER B 1 116 ? 6.657 117.036 -36.179 1.00 13.11 140 SER B O 1
ATOM 3394 N N . HIS B 1 117 ? 8.452 116.666 -34.905 1.00 11.04 141 HIS B N 1
ATOM 3395 C CA . HIS B 1 117 ? 9.363 117.335 -35.803 1.00 10.80 141 HIS B CA 1
ATOM 3396 C C . HIS B 1 117 ? 9.440 116.581 -37.123 1.00 10.96 141 HIS B C 1
ATOM 3397 O O . HIS B 1 117 ? 9.300 117.183 -38.197 1.00 10.92 141 HIS B O 1
ATOM 3404 N N . ASN B 1 118 ? 9.611 115.259 -37.040 1.00 10.95 142 ASN B N 1
ATOM 3405 C CA . ASN B 1 118 ? 9.596 114.443 -38.238 1.00 11.01 142 ASN B CA 1
ATOM 3406 C C . ASN B 1 118 ? 8.245 114.562 -38.958 1.00 11.44 142 ASN B C 1
ATOM 3407 O O . ASN B 1 118 ? 8.236 114.745 -40.184 1.00 11.53 142 ASN B O 1
ATOM 3412 N N . LEU B 1 119 ? 7.112 114.450 -38.217 1.00 13.18 143 LEU B N 1
ATOM 3413 C CA A LEU B 1 119 ? 5.768 114.588 -38.808 0.50 12.75 143 LEU B CA 1
ATOM 3414 C CA B LEU B 1 119 ? 5.789 114.563 -38.853 0.50 12.95 143 LEU B CA 1
ATOM 3415 C C . LEU B 1 119 ? 5.664 115.910 -39.567 1.00 13.55 143 LEU B C 1
ATOM 3416 O O . LEU B 1 119 ? 5.164 115.973 -40.683 1.00 12.22 143 LEU B O 1
ATOM 3425 N N . LEU B 1 120 ? 6.130 116.982 -38.925 1.00 13.48 144 LEU B N 1
ATOM 3426 C CA . LEU B 1 120 ? 5.970 118.301 -39.495 1.00 15.23 144 LEU B CA 1
ATOM 3427 C C . LEU B 1 120 ? 6.778 118.483 -40.773 1.00 15.36 144 LEU B C 1
ATOM 3428 O O . LEU B 1 120 ? 6.264 119.000 -41.780 1.00 15.68 144 LEU B O 1
ATOM 3433 N N . LEU B 1 121 ? 8.028 118.039 -40.748 1.00 15.16 145 LEU B N 1
ATOM 3434 C CA . LEU B 1 121 ? 8.847 118.117 -41.945 1.00 15.69 145 LEU B CA 1
ATOM 3435 C C . LEU B 1 121 ? 8.174 117.482 -43.160 1.00 15.92 145 LEU B C 1
ATOM 3436 O O . LEU B 1 121 ? 8.214 118.032 -44.281 1.00 14.92 145 LEU B O 1
ATOM 3441 N N . ARG B 1 122 ? 7.546 116.335 -42.936 1.00 15.33 146 ARG B N 1
ATOM 3442 C CA A ARG B 1 122 ? 6.910 115.569 -44.022 0.50 15.66 146 ARG B CA 1
ATOM 3443 C CA B ARG B 1 122 ? 6.966 115.604 -44.052 0.50 16.22 146 ARG B CA 1
ATOM 3444 C C . ARG B 1 122 ? 5.630 116.197 -44.473 1.00 15.72 146 ARG B C 1
ATOM 3445 O O . ARG B 1 122 ? 5.339 116.224 -45.655 1.00 15.07 146 ARG B O 1
ATOM 3460 N N . ALA B 1 123 ? 4.860 116.681 -43.503 1.00 14.95 147 ALA B N 1
ATOM 3461 C CA . ALA B 1 123 ? 3.597 117.349 -43.820 1.00 14.90 147 ALA B CA 1
ATOM 3462 C C . ALA B 1 123 ? 3.834 118.640 -44.605 1.00 14.75 147 ALA B C 1
ATOM 3463 O O . ALA B 1 123 ? 3.138 118.924 -45.571 1.00 13.96 147 ALA B O 1
ATOM 3465 N N . LEU B 1 124 ? 4.810 119.438 -44.180 1.00 13.71 148 LEU B N 1
ATOM 3466 C CA . LEU B 1 124 ? 5.064 120.697 -44.879 1.00 15.01 148 LEU B CA 1
ATOM 3467 C C . LEU B 1 124 ? 5.479 120.432 -46.310 1.00 15.38 148 LEU B C 1
ATOM 3468 O O . LEU B 1 124 ? 4.921 121.064 -47.243 1.00 15.77 148 LEU B O 1
ATOM 3473 N N . ARG B 1 125 ? 6.442 119.518 -46.498 1.00 15.86 149 ARG B N 1
ATOM 3474 C CA A ARG B 1 125 ? 6.886 119.198 -47.873 0.50 15.99 149 ARG B CA 1
ATOM 3475 C CA B ARG B 1 125 ? 6.903 119.110 -47.832 0.50 16.46 149 ARG B CA 1
ATOM 3476 C C . ARG B 1 125 ? 5.694 118.752 -48.698 1.00 15.96 149 ARG B C 1
ATOM 3477 O O . ARG B 1 125 ? 5.476 119.266 -49.802 1.00 15.71 149 ARG B O 1
ATOM 3492 N N . GLN B 1 126 ? 4.896 117.838 -48.161 1.00 14.40 150 GLN B N 1
ATOM 3493 C CA . GLN B 1 126 ? 3.749 117.373 -48.906 1.00 13.16 150 GLN B CA 1
ATOM 3494 C C . GLN B 1 126 ? 2.778 118.489 -49.315 1.00 12.17 150 GLN B C 1
ATOM 3495 O O . GLN B 1 126 ? 2.144 118.405 -50.368 1.00 11.52 150 GLN B O 1
ATOM 3501 N N . ALA B 1 127 ? 2.697 119.519 -48.484 1.00 13.25 151 ALA B N 1
ATOM 3502 C CA . ALA B 1 127 ? 1.782 120.644 -48.668 1.00 13.89 151 ALA B CA 1
ATOM 3503 C C . ALA B 1 127 ? 2.372 121.735 -49.545 1.00 14.32 151 ALA B C 1
ATOM 3504 O O . ALA B 1 127 ? 1.690 122.711 -49.883 1.00 12.96 151 ALA B O 1
ATOM 3506 N N . GLY B 1 128 ? 3.644 121.580 -49.908 1.00 14.75 152 GLY B N 1
ATOM 3507 C CA . GLY B 1 128 ? 4.311 122.527 -50.800 1.00 16.44 152 GLY B CA 1
ATOM 3508 C C . GLY B 1 128 ? 4.882 123.677 -50.035 1.00 17.40 152 GLY B C 1
ATOM 3509 O O . GLY B 1 128 ? 5.053 124.762 -50.587 1.00 17.08 152 GLY B O 1
ATOM 3510 N N . LEU B 1 129 ? 5.196 123.439 -48.769 1.00 17.03 153 LEU B N 1
ATOM 3511 C CA . LEU B 1 129 ? 5.784 124.463 -47.937 1.00 18.52 153 LEU B CA 1
ATOM 3512 C C . LEU B 1 129 ? 7.187 124.071 -47.548 1.00 19.11 153 LEU B C 1
ATOM 3513 O O . LEU B 1 129 ? 7.465 122.886 -47.433 1.00 19.09 153 LEU B O 1
ATOM 3518 N N . LYS B 1 130 ? 8.075 125.062 -47.377 1.00 19.34 154 LYS B N 1
ATOM 3519 C CA . LYS B 1 130 ? 9.395 124.823 -46.780 1.00 19.81 154 LYS B CA 1
ATOM 3520 C C . LYS B 1 130 ? 9.250 124.918 -45.270 1.00 20.36 154 LYS B C 1
ATOM 3521 O O . LYS B 1 130 ? 8.308 125.525 -44.776 1.00 20.37 154 LYS B O 1
ATOM 3527 N N . PHE B 1 131 ? 10.178 124.310 -44.541 1.00 20.57 155 PHE B N 1
ATOM 3528 C CA . PHE B 1 131 ? 10.272 124.499 -43.098 1.00 21.90 155 PHE B CA 1
ATOM 3529 C C . PHE B 1 131 ? 10.360 125.980 -42.703 1.00 22.35 155 PHE B C 1
ATOM 3530 O O . PHE B 1 131 ? 9.837 126.401 -41.667 1.00 23.02 155 PHE B O 1
ATOM 3538 N N . THR B 1 132 ? 11.031 126.764 -43.545 1.00 21.70 156 THR B N 1
ATOM 3539 C CA . THR B 1 132 ? 11.198 128.205 -43.325 1.00 22.15 156 THR B CA 1
ATOM 3540 C C . THR B 1 132 ? 9.908 128.996 -43.637 1.00 22.06 156 THR B C 1
ATOM 3541 O O . THR B 1 132 ? 9.860 130.196 -43.390 1.00 23.02 156 THR B O 1
ATOM 3545 N N . ASP B 1 133 ? 8.883 128.321 -44.181 1.00 21.56 157 ASP B N 1
ATOM 3546 C CA . ASP B 1 133 ? 7.586 128.949 -44.498 1.00 21.25 157 ASP B CA 1
ATOM 3547 C C . ASP B 1 133 ? 6.638 129.042 -43.285 1.00 20.83 157 ASP B C 1
ATOM 3548 O O . ASP B 1 133 ? 5.573 129.669 -43.357 1.00 20.89 157 ASP B O 1
ATOM 3553 N N . ILE B 1 134 ? 7.040 128.432 -42.172 1.00 20.37 158 ILE B N 1
ATOM 3554 C CA . ILE B 1 134 ? 6.320 128.536 -40.896 1.00 19.86 158 ILE B CA 1
ATOM 3555 C C . ILE B 1 134 ? 7.247 129.190 -39.864 1.00 19.74 158 ILE B C 1
ATOM 3556 O O . ILE B 1 134 ? 8.414 129.454 -40.172 1.00 19.51 158 ILE B O 1
ATOM 3561 N N . GLN B 1 135 ? 6.735 129.461 -38.664 1.00 18.51 159 GLN B N 1
ATOM 3562 C CA . GLN B 1 135 ? 7.581 129.947 -37.568 1.00 18.50 159 GLN B CA 1
ATOM 3563 C C . GLN B 1 135 ? 7.684 128.816 -36.547 1.00 17.81 159 GLN B C 1
ATOM 3564 O O . GLN B 1 135 ? 6.827 128.713 -35.652 1.00 17.13 159 GLN B O 1
ATOM 3570 N N . PRO B 1 136 ? 8.729 127.968 -36.668 1.00 17.89 160 PRO B N 1
ATOM 3571 C CA . PRO B 1 136 ? 8.786 126.834 -35.725 1.00 17.28 160 PRO B CA 1
ATOM 3572 C C . PRO B 1 136 ? 8.907 127.359 -34.319 1.00 16.55 160 PRO B C 1
ATOM 3573 O O . PRO B 1 136 ? 9.694 128.269 -34.048 1.00 17.46 160 PRO B O 1
ATOM 3577 N N . THR B 1 137 ? 8.087 126.814 -33.435 1.00 15.72 161 THR B N 1
ATOM 3578 C CA . THR B 1 137 ? 8.099 127.186 -32.036 1.00 14.24 161 THR B CA 1
ATOM 3579 C C . THR B 1 137 ? 8.449 125.955 -31.182 1.00 13.91 161 THR B C 1
ATOM 3580 O O . THR B 1 137 ? 7.586 125.107 -30.907 1.00 13.78 161 THR B O 1
ATOM 3584 N N . TYR B 1 138 ? 9.727 125.846 -30.805 1.00 13.68 162 TYR B N 1
ATOM 3585 C CA . TYR B 1 138 ? 10.249 124.658 -30.119 1.00 13.20 162 TYR B CA 1
ATOM 3586 C C . TYR B 1 138 ? 9.848 124.627 -28.644 1.00 13.99 162 TYR B C 1
ATOM 3587 O O . TYR B 1 138 ? 10.285 125.457 -27.857 1.00 13.15 162 TYR B O 1
ATOM 3596 N N . LEU B 1 139 ? 9.014 123.653 -28.283 1.00 13.95 163 LEU B N 1
ATOM 3597 C CA . LEU B 1 139 ? 8.443 123.586 -26.946 1.00 14.76 163 LEU B CA 1
ATOM 3598 C C . LEU B 1 139 ? 8.212 122.142 -26.577 1.00 15.23 163 LEU B C 1
ATOM 3599 O O . LEU B 1 139 ? 7.781 121.325 -27.407 1.00 15.12 163 LEU B O 1
ATOM 3604 N N . THR B 1 140 ? 8.504 121.817 -25.330 1.00 14.02 164 THR B N 1
ATOM 3605 C CA . THR B 1 140 ? 8.154 120.491 -24.823 1.00 14.79 164 THR B CA 1
ATOM 3606 C C . THR B 1 140 ? 6.620 120.450 -24.669 1.00 13.93 164 THR B C 1
ATOM 3607 O O . THR B 1 140 ? 5.982 121.522 -24.687 1.00 13.70 164 THR B O 1
ATOM 3611 N N . PRO B 1 141 ? 6.022 119.238 -24.525 1.00 14.07 165 PRO B N 1
ATOM 3612 C CA . PRO B 1 141 ? 4.557 119.112 -24.513 1.00 14.18 165 PRO B CA 1
ATOM 3613 C C . PRO B 1 141 ? 3.746 119.943 -23.510 1.00 14.74 165 PRO B C 1
ATOM 3614 O O . PRO B 1 141 ? 2.757 120.561 -23.917 1.00 14.53 165 PRO B O 1
ATOM 3618 N N . ALA B 1 142 ? 4.139 119.956 -22.236 1.00 14.79 166 ALA B N 1
ATOM 3619 C CA . ALA B 1 142 ? 3.439 120.754 -21.216 1.00 15.07 166 ALA B CA 1
ATOM 3620 C C . ALA B 1 142 ? 3.420 122.257 -21.533 1.00 15.32 166 ALA B C 1
ATOM 3621 O O . ALA B 1 142 ? 2.389 122.920 -21.346 1.00 15.34 166 ALA B O 1
ATOM 3623 N N . ASP B 1 143 ? 4.544 122.789 -22.025 1.00 14.86 167 ASP B N 1
ATOM 3624 C CA . ASP B 1 143 ? 4.643 124.198 -22.408 1.00 15.30 167 ASP B CA 1
ATOM 3625 C C . ASP B 1 143 ? 3.852 124.496 -23.671 1.00 15.15 167 ASP B C 1
ATOM 3626 O O . ASP B 1 143 ? 3.208 125.562 -23.801 1.00 14.92 167 ASP B O 1
ATOM 3631 N N . ALA B 1 144 ? 3.953 123.575 -24.628 1.00 14.51 168 ALA B N 1
ATOM 3632 C CA . ALA B 1 144 ? 3.223 123.700 -25.868 1.00 14.70 168 ALA B CA 1
ATOM 3633 C C . ALA B 1 144 ? 1.730 123.680 -25.619 1.00 14.48 168 ALA B C 1
ATOM 3634 O O . ALA B 1 144 ? 1.005 124.458 -26.225 1.00 15.17 168 ALA B O 1
ATOM 3636 N N . ARG B 1 145 ? 1.275 122.794 -24.732 1.00 15.15 169 ARG B N 1
ATOM 3637 C CA . ARG B 1 145 ? -0.143 122.703 -24.363 1.00 15.57 169 ARG B CA 1
ATOM 3638 C C . ARG B 1 145 ? -0.658 124.031 -23.825 1.00 16.74 169 ARG B C 1
ATOM 3639 O O . ARG B 1 145 ? -1.758 124.460 -24.201 1.00 17.26 169 ARG B O 1
ATOM 3647 N N . ALA B 1 146 ? 0.154 124.684 -22.977 1.00 16.65 170 ALA B N 1
ATOM 3648 C CA . ALA B 1 146 ? -0.146 126.005 -22.431 1.00 17.78 170 ALA B CA 1
ATOM 3649 C C . ALA B 1 146 ? -0.231 127.060 -23.531 1.00 17.97 170 ALA B C 1
ATOM 3650 O O . ALA B 1 146 ? -1.204 127.831 -23.599 1.00 18.28 170 ALA B O 1
ATOM 3652 N N . ALA B 1 147 ? 0.786 127.080 -24.397 1.00 17.91 171 ALA B N 1
ATOM 3653 C CA . ALA B 1 147 ? 0.911 128.117 -25.411 1.00 17.83 171 ALA B CA 1
ATOM 3654 C C . ALA B 1 147 ? -0.247 128.026 -26.395 1.00 18.34 171 ALA B C 1
ATOM 3655 O O . ALA B 1 147 ? -0.766 129.046 -26.868 1.00 18.29 171 ALA B O 1
ATOM 3657 N N . PHE B 1 148 ? -0.652 126.788 -26.685 1.00 18.00 172 PHE B N 1
ATOM 3658 C CA . PHE B 1 148 ? -1.754 126.508 -27.604 1.00 18.79 172 PHE B CA 1
ATOM 3659 C C . PHE B 1 148 ? -3.111 126.935 -27.021 1.00 19.68 172 PHE B C 1
ATOM 3660 O O . PHE B 1 148 ? -3.872 127.655 -27.678 1.00 20.57 172 PHE B O 1
ATOM 3668 N N . GLN B 1 149 ? -3.389 126.518 -25.786 1.00 20.43 173 GLN B N 1
ATOM 3669 C CA . GLN B 1 149 ? -4.592 126.930 -25.063 1.00 22.15 173 GLN B CA 1
ATOM 3670 C C . GLN B 1 149 ? -4.710 128.451 -24.976 1.00 22.25 173 GLN B C 1
ATOM 3671 O O . GLN B 1 149 ? -5.781 129.000 -25.246 1.00 22.45 173 GLN B O 1
ATOM 3677 N N . GLN B 1 150 ? -3.610 129.106 -24.579 1.00 22.83 174 GLN B N 1
ATOM 3678 C CA A GLN B 1 150 ? -3.578 130.564 -24.397 0.50 22.80 174 GLN B CA 1
ATOM 3679 C CA B GLN B 1 150 ? -3.550 130.565 -24.409 0.50 22.76 174 GLN B CA 1
ATOM 3680 C C . GLN B 1 150 ? -3.683 131.323 -25.727 1.00 22.89 174 GLN B C 1
ATOM 3681 O O . GLN B 1 150 ? -3.976 132.523 -25.740 1.00 22.66 174 GLN B O 1
ATOM 3692 N N . GLY B 1 151 ? -3.450 130.622 -26.836 1.00 22.77 175 GLY B N 1
ATOM 3693 C CA . GLY B 1 151 ? -3.496 131.244 -28.156 1.00 22.82 175 GLY B CA 1
ATOM 3694 C C . GLY B 1 151 ? -2.168 131.848 -28.574 1.00 22.84 175 GLY B C 1
ATOM 3695 O O . GLY B 1 151 ? -2.126 132.666 -29.490 1.00 23.50 175 GLY B O 1
ATOM 3696 N N . ASN B 1 152 ? -1.084 131.453 -27.902 1.00 23.14 176 ASN B N 1
ATOM 3697 C CA . ASN B 1 152 ? 0.262 131.948 -28.225 1.00 22.88 176 ASN B CA 1
ATOM 3698 C C . ASN B 1 152 ? 0.757 131.318 -29.526 1.00 21.69 176 ASN B C 1
ATOM 3699 O O . ASN B 1 152 ? 1.598 131.895 -30.225 1.00 21.51 176 ASN B O 1
ATOM 3704 N N . VAL B 1 153 ? 0.241 130.126 -29.835 1.00 21.04 177 VAL B N 1
ATOM 3705 C CA . VAL B 1 153 ? 0.509 129.458 -31.127 1.00 20.10 177 VAL B CA 1
ATOM 3706 C C . VAL B 1 153 ? -0.787 129.002 -31.811 1.00 19.72 177 VAL B C 1
ATOM 3707 O O . VAL B 1 153 ? -1.814 128.795 -31.149 1.00 20.60 177 VAL B O 1
ATOM 3711 N N . ASP B 1 154 ? -0.726 128.859 -33.132 1.00 17.53 178 ASP B N 1
ATOM 3712 C CA . ASP B 1 154 ? -1.900 128.516 -33.928 1.00 17.29 178 ASP B CA 1
ATOM 3713 C C . ASP B 1 154 ? -2.056 127.014 -34.201 1.00 15.98 178 ASP B C 1
ATOM 3714 O O . ASP B 1 154 ? -3.130 126.555 -34.607 1.00 15.53 178 ASP B O 1
ATOM 3719 N N . ALA B 1 155 ? -0.984 126.258 -34.000 1.00 14.69 179 ALA B N 1
ATOM 3720 C CA . ALA B 1 155 ? -1.020 124.804 -34.233 1.00 14.20 179 ALA B CA 1
ATOM 3721 C C . ALA B 1 155 ? -0.068 124.091 -33.298 1.00 13.43 179 ALA B C 1
ATOM 3722 O O . ALA B 1 155 ? 0.880 124.703 -32.812 1.00 14.37 179 ALA B O 1
ATOM 3724 N N . TRP B 1 156 ? -0.282 122.785 -33.098 1.00 12.33 180 TRP B N 1
ATOM 3725 C CA . TRP B 1 156 ? 0.555 122.018 -32.179 1.00 12.99 180 TRP B CA 1
ATOM 3726 C C . TRP B 1 156 ? 0.722 120.616 -32.720 1.00 12.84 180 TRP B C 1
ATOM 3727 O O . TRP B 1 156 ? -0.264 119.872 -32.875 1.00 14.80 180 TRP B O 1
ATOM 3738 N N . ALA B 1 157 ? 1.941 120.266 -33.097 1.00 12.66 181 ALA B N 1
ATOM 3739 C CA . ALA B 1 157 ? 2.191 118.902 -33.579 1.00 12.70 181 ALA B CA 1
ATOM 3740 C C . ALA B 1 157 ? 2.562 118.103 -32.366 1.00 12.93 181 ALA B C 1
ATOM 3741 O O . ALA B 1 157 ? 3.392 118.556 -31.584 1.00 12.73 181 ALA B O 1
ATOM 3743 N N . ILE B 1 158 ? 1.917 116.955 -32.167 1.00 12.46 182 ILE B N 1
ATOM 3744 C CA . ILE B 1 158 ? 1.999 116.270 -30.870 1.00 12.03 182 ILE B CA 1
ATOM 3745 C C . ILE B 1 158 ? 1.527 114.837 -31.009 1.00 10.58 182 ILE B C 1
ATOM 3746 O O . ILE B 1 158 ? 0.748 114.501 -31.918 1.00 10.12 182 ILE B O 1
ATOM 3751 N N . TRP B 1 159 ? 1.988 113.997 -30.077 1.00 10.40 183 TRP B N 1
ATOM 3752 C CA . TRP B 1 159 ? 1.687 112.584 -30.045 1.00 11.62 183 TRP B CA 1
ATOM 3753 C C . TRP B 1 159 ? 0.703 112.202 -28.942 1.00 11.12 183 TRP B C 1
ATOM 3754 O O . TRP B 1 159 ? 0.503 112.938 -28.006 1.00 12.37 183 TRP B O 1
ATOM 3765 N N . ASP B 1 160 ? 0.087 111.027 -29.063 1.00 12.00 184 ASP B N 1
ATOM 3766 C CA . ASP B 1 160 ? -0.742 110.479 -27.973 1.00 10.91 184 ASP B CA 1
ATOM 3767 C C . ASP B 1 160 ? 0.111 110.081 -26.776 1.00 11.84 184 ASP B C 1
ATOM 3768 O O . ASP B 1 160 ? 1.217 109.580 -26.970 1.00 12.37 184 ASP B O 1
ATOM 3773 N N . PRO B 1 161 ? -0.402 110.216 -25.529 1.00 11.67 185 PRO B N 1
ATOM 3774 C CA . PRO B 1 161 ? -1.758 110.587 -25.192 1.00 11.18 185 PRO B CA 1
ATOM 3775 C C . PRO B 1 161 ? -2.002 112.075 -25.009 1.00 11.88 185 PRO B C 1
ATOM 3776 O O . PRO B 1 161 ? -3.139 112.427 -24.678 1.00 12.24 185 PRO B O 1
ATOM 3780 N N . TYR B 1 162 ? -0.996 112.944 -25.222 1.00 11.40 186 TYR B N 1
ATOM 3781 C CA . TYR B 1 162 ? -1.242 114.400 -25.152 1.00 11.32 186 TYR B CA 1
ATOM 3782 C C . TYR B 1 162 ? -2.341 114.792 -26.134 1.00 11.02 186 TYR B C 1
ATOM 3783 O O . TYR B 1 162 ? -3.168 115.657 -25.832 1.00 12.03 186 TYR B O 1
ATOM 3792 N N . TYR B 1 163 ? -2.319 114.163 -27.313 1.00 9.97 187 TYR B N 1
ATOM 3793 C CA . TYR B 1 163 ? -3.338 114.371 -28.340 1.00 10.34 187 TYR B CA 1
ATOM 3794 C C . TYR B 1 163 ? -4.727 114.043 -27.796 1.00 9.95 187 TYR B C 1
ATOM 3795 O O . TYR B 1 163 ? -5.600 114.900 -27.808 1.00 9.20 187 TYR B O 1
ATOM 3804 N N . SER B 1 164 ? -4.927 112.814 -27.319 1.00 9.22 188 SER B N 1
ATOM 3805 C CA . SER B 1 164 ? -6.261 112.445 -26.787 1.00 9.97 188 SER B CA 1
ATOM 3806 C C . SER B 1 164 ? -6.685 113.318 -25.625 1.00 9.58 188 SER B C 1
ATOM 3807 O O . SER B 1 164 ? -7.851 113.642 -25.517 1.00 8.54 188 SER B O 1
ATOM 3810 N N . ALA B 1 165 ? -5.753 113.640 -24.739 1.00 9.21 189 ALA B N 1
ATOM 3811 C CA . ALA B 1 165 ? -6.103 114.522 -23.609 1.00 10.23 189 ALA B CA 1
ATOM 3812 C C . ALA B 1 165 ? -6.674 115.868 -24.123 1.00 9.94 189 ALA B C 1
ATOM 3813 O O . ALA B 1 165 ? -7.748 116.271 -23.683 1.00 10.85 189 ALA B O 1
ATOM 3815 N N . ALA B 1 166 ? -5.980 116.530 -25.067 1.00 9.37 190 ALA B N 1
ATOM 3816 C CA . ALA B 1 166 ? -6.397 117.815 -25.627 1.00 10.03 190 ALA B CA 1
ATOM 3817 C C . ALA B 1 166 ? -7.748 117.686 -26.314 1.00 10.19 190 ALA B C 1
ATOM 3818 O O . ALA B 1 166 ? -8.639 118.538 -26.117 1.00 9.09 190 ALA B O 1
ATOM 3820 N N . LEU B 1 167 ? -7.876 116.638 -27.149 1.00 11.02 191 LEU B N 1
ATOM 3821 C CA . LEU B 1 167 ? -9.117 116.358 -27.896 1.00 12.11 191 LEU B CA 1
ATOM 3822 C C . LEU B 1 167 ? -10.368 116.276 -26.998 1.00 12.41 191 LEU B C 1
ATOM 3823 O O . LEU B 1 167 ? -11.407 116.957 -27.245 1.00 11.84 191 LEU B O 1
ATOM 3828 N N . LEU B 1 168 ? -10.265 115.474 -25.946 1.00 12.74 192 LEU B N 1
ATOM 3829 C CA . LEU B 1 168 ? -11.425 115.194 -25.090 1.00 14.05 192 LEU B CA 1
ATOM 3830 C C . LEU B 1 168 ? -11.767 116.378 -24.209 1.00 15.37 192 LEU B C 1
ATOM 3831 O O . LEU B 1 168 ? -12.864 116.474 -23.675 1.00 15.14 192 LEU B O 1
ATOM 3836 N N . GLN B 1 169 ? -10.791 117.253 -24.012 1.00 16.46 193 GLN B N 1
ATOM 3837 C CA . GLN B 1 169 ? -11.041 118.482 -23.294 1.00 17.33 193 GLN B CA 1
ATOM 3838 C C . GLN B 1 169 ? -11.796 119.545 -24.123 1.00 16.63 193 GLN B C 1
ATOM 3839 O O . GLN B 1 169 ? -12.340 120.500 -23.562 1.00 15.78 193 GLN B O 1
ATOM 3845 N N . GLY B 1 170 ? -11.858 119.342 -25.446 1.00 16.01 194 GLY B N 1
ATOM 3846 C CA . GLY B 1 170 ? -12.704 120.109 -26.350 1.00 16.09 194 GLY B CA 1
ATOM 3847 C C . GLY B 1 170 ? -11.997 121.292 -26.966 1.00 16.12 194 GLY B C 1
ATOM 3848 O O . GLY B 1 170 ? -10.941 121.707 -26.493 1.00 15.78 194 GLY B O 1
ATOM 3849 N N . GLY B 1 171 ? -12.587 121.839 -28.025 1.00 16.38 195 GLY B N 1
ATOM 3850 C CA . GLY B 1 171 ? -12.107 123.096 -28.623 1.00 17.24 195 GLY B CA 1
ATOM 3851 C C . GLY B 1 171 ? -11.018 122.960 -29.683 1.00 16.86 195 GLY B C 1
ATOM 3852 O O . GLY B 1 171 ? -10.615 123.949 -30.283 1.00 18.09 195 GLY B O 1
ATOM 3853 N N . VAL B 1 172 ? -10.541 121.742 -29.904 1.00 17.09 196 VAL B N 1
ATOM 3854 C CA . VAL B 1 172 ? -9.483 121.476 -30.885 1.00 16.94 196 VAL B CA 1
ATOM 3855 C C . VAL B 1 172 ? -9.921 120.444 -31.930 1.00 16.87 196 VAL B C 1
ATOM 3856 O O . VAL B 1 172 ? -10.778 119.600 -31.667 1.00 17.50 196 VAL B O 1
ATOM 3860 N N . ARG B 1 173 ? -9.344 120.527 -33.125 1.00 16.05 197 ARG B N 1
ATOM 3861 C CA . ARG B 1 173 ? -9.563 119.488 -34.131 1.00 15.65 197 ARG B CA 1
ATOM 3862 C C . ARG B 1 173 ? -8.250 119.127 -34.795 1.00 15.20 197 ARG B C 1
ATOM 3863 O O . ARG B 1 173 ? -7.291 119.905 -34.759 1.00 15.75 197 ARG B O 1
ATOM 3871 N N . VAL B 1 174 ? -8.221 117.937 -35.374 1.00 13.88 198 VAL B N 1
ATOM 3872 C CA . VAL B 1 174 ? -7.064 117.451 -36.101 1.00 13.56 198 VAL B CA 1
ATOM 3873 C C . VAL B 1 174 ? -7.044 118.050 -37.498 1.00 13.30 198 VAL B C 1
ATOM 3874 O O . VAL B 1 174 ? -7.912 117.780 -38.340 1.00 13.84 198 VAL B O 1
ATOM 3878 N N . LEU B 1 175 ? -6.021 118.840 -37.746 1.00 13.27 199 LEU B N 1
ATOM 3879 C CA . LEU B 1 175 ? -5.801 119.409 -39.081 1.00 12.25 199 LEU B CA 1
ATOM 3880 C C . LEU B 1 175 ? -5.244 118.330 -39.975 1.00 12.54 199 LEU B C 1
ATOM 3881 O O . LEU B 1 175 ? -5.585 118.254 -41.175 1.00 11.51 199 LEU B O 1
ATOM 3886 N N . LYS B 1 176 ? -4.358 117.513 -39.421 1.00 12.87 200 LYS B N 1
ATOM 3887 C CA . LYS B 1 176 ? -3.650 116.510 -40.219 1.00 13.07 200 LYS B CA 1
ATOM 3888 C C . LYS B 1 176 ? -3.106 115.431 -39.348 1.00 13.42 200 LYS B C 1
ATOM 3889 O O . LYS B 1 176 ? -2.623 115.714 -38.238 1.00 14.43 200 LYS B O 1
ATOM 3895 N N . ASP B 1 177 ? -3.186 114.187 -39.802 1.00 12.13 201 ASP B N 1
ATOM 3896 C CA . ASP B 1 177 ? -2.579 113.091 -39.014 1.00 13.02 201 ASP B CA 1
ATOM 3897 C C . ASP B 1 177 ? -1.499 112.386 -39.838 1.00 13.43 201 ASP B C 1
ATOM 3898 O O . ASP B 1 177 ? -1.084 112.900 -40.892 1.00 12.93 201 ASP B O 1
ATOM 3903 N N . GLY B 1 178 ? -1.058 111.221 -39.385 1.00 13.28 202 GLY B N 1
ATOM 3904 C CA . GLY B 1 178 ? 0.059 110.566 -40.041 1.00 15.36 202 GLY B CA 1
ATOM 3905 C C . GLY B 1 178 ? -0.314 109.736 -41.256 1.00 16.11 202 GLY B C 1
ATOM 3906 O O . GLY B 1 178 ? 0.562 109.111 -41.830 1.00 17.53 202 GLY B O 1
ATOM 3907 N N . THR B 1 179 ? -1.593 109.715 -41.620 1.00 15.79 203 THR B N 1
ATOM 3908 C CA . THR B 1 179 ? -2.124 108.804 -42.641 1.00 17.59 203 THR B CA 1
ATOM 3909 C C . THR B 1 179 ? -1.448 108.983 -43.999 1.00 18.60 203 THR B C 1
ATOM 3910 O O . THR B 1 179 ? -1.117 107.974 -44.666 1.00 18.28 203 THR B O 1
ATOM 3914 N N . ASP B 1 180 ? -1.244 110.245 -44.403 1.00 18.61 204 ASP B N 1
ATOM 3915 C CA . ASP B 1 180 ? -0.787 110.531 -45.804 1.00 20.95 204 ASP B CA 1
ATOM 3916 C C . ASP B 1 180 ? 0.688 110.629 -45.791 1.00 21.92 204 ASP B C 1
ATOM 3917 O O . ASP B 1 180 ? 1.282 111.027 -46.800 1.00 22.90 204 ASP B O 1
ATOM 3922 N N . LEU B 1 181 ? 1.283 110.310 -44.636 1.00 22.38 205 LEU B N 1
ATOM 3923 C CA . LEU B 1 181 ? 2.709 110.583 -44.405 1.00 23.66 205 LEU B CA 1
ATOM 3924 C C . LEU B 1 181 ? 3.595 109.356 -44.262 1.00 24.25 205 LEU B C 1
ATOM 3925 O O . LEU B 1 181 ? 4.758 109.476 -43.879 1.00 26.00 205 LEU B O 1
ATOM 3930 N N . ASN B 1 182 ? 3.051 108.188 -44.567 1.00 24.66 206 ASN B N 1
ATOM 3931 C CA . ASN B 1 182 ? 3.867 106.974 -44.755 1.00 25.42 206 ASN B CA 1
ATOM 3932 C C . ASN B 1 182 ? 4.848 106.684 -43.595 1.00 25.21 206 ASN B C 1
ATOM 3933 O O . ASN B 1 182 ? 6.051 106.519 -43.788 1.00 25.36 206 ASN B O 1
ATOM 3938 N N . GLN B 1 183 ? 4.302 106.596 -42.393 1.00 24.03 207 GLN B N 1
ATOM 3939 C CA . GLN B 1 183 ? 5.092 106.432 -41.174 1.00 23.03 207 GLN B CA 1
ATOM 3940 C C . GLN B 1 183 ? 5.697 105.035 -41.007 1.00 21.09 207 GLN B C 1
ATOM 3941 O O . GLN B 1 183 ? 5.231 104.102 -41.618 1.00 20.94 207 GLN B O 1
ATOM 3947 N N . THR B 1 184 ? 6.729 104.915 -40.156 1.00 19.12 208 THR B N 1
ATOM 3948 C CA . THR B 1 184 ? 7.622 103.710 -40.098 1.00 18.08 208 THR B CA 1
ATOM 3949 C C . THR B 1 184 ? 7.235 102.606 -39.099 1.00 17.49 208 THR B C 1
ATOM 3950 O O . THR B 1 184 ? 7.307 101.400 -39.433 1.00 18.57 208 THR B O 1
ATOM 3954 N N . GLY B 1 185 ? 6.877 103.022 -37.882 1.00 15.77 209 GL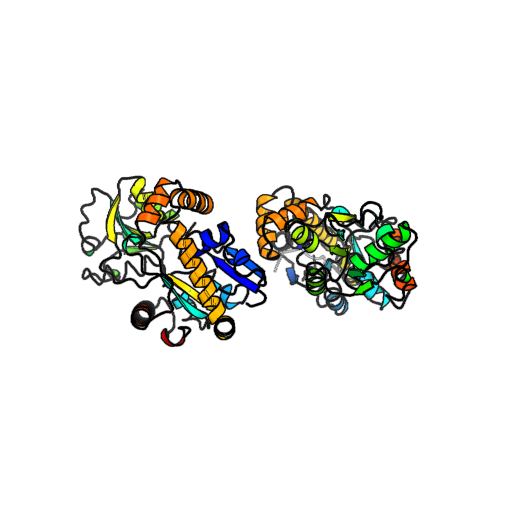Y B N 1
ATOM 3955 C CA . GLY B 1 185 ? 6.521 102.103 -36.777 1.00 14.28 209 GLY B CA 1
ATOM 3956 C C . GLY B 1 185 ? 7.484 102.294 -35.599 1.00 13.47 209 GLY B C 1
ATOM 3957 O O . GLY B 1 185 ? 8.455 102.955 -35.751 1.00 12.84 209 GLY B O 1
ATOM 3958 N N . SER B 1 186 ? 7.193 101.777 -34.408 1.00 13.64 210 SER B N 1
ATOM 3959 C CA . SER B 1 186 ? 8.145 101.989 -33.268 1.00 13.51 210 SER B CA 1
ATOM 3960 C C . SER B 1 186 ? 9.001 100.722 -33.191 1.00 11.74 210 SER B C 1
ATOM 3961 O O . SER B 1 186 ? 8.619 99.675 -33.712 1.00 9.50 210 SER B O 1
ATOM 3964 N N . PHE B 1 187 ? 10.172 100.822 -32.546 1.00 10.72 211 PHE B N 1
ATOM 3965 C CA . PHE B 1 187 ? 11.154 99.733 -32.587 1.00 9.21 211 PHE B CA 1
ATOM 3966 C C . PHE B 1 187 ? 11.516 99.161 -31.245 1.00 9.70 211 PHE B C 1
ATOM 3967 O O . PHE B 1 187 ? 11.266 99.768 -30.187 1.00 11.33 211 PHE B O 1
ATOM 3975 N N . TYR B 1 188 ? 12.119 97.969 -31.286 1.00 9.06 212 TYR B N 1
ATOM 3976 C CA . TYR B 1 188 ? 12.792 97.344 -30.172 1.00 9.73 212 TYR B CA 1
ATOM 3977 C C . TYR B 1 188 ? 14.256 97.199 -30.553 1.00 10.23 212 TYR B C 1
ATOM 3978 O O . TYR B 1 188 ? 14.581 96.757 -31.671 1.00 10.50 212 TYR B O 1
ATOM 3987 N N . LEU B 1 189 ? 15.122 97.588 -29.627 1.00 10.97 213 LEU B N 1
ATOM 3988 C CA . LEU B 1 189 ? 16.564 97.606 -29.861 1.00 11.96 213 LEU B CA 1
ATOM 3989 C C . LEU B 1 189 ? 17.272 96.836 -28.773 1.00 12.94 213 LEU B C 1
ATOM 3990 O O . LEU B 1 189 ? 16.835 96.848 -27.633 1.00 12.21 213 LEU B O 1
ATOM 3995 N N . ALA B 1 190 ? 18.366 96.154 -29.149 1.00 12.53 214 ALA B N 1
ATOM 3996 C CA . ALA B 1 190 ? 19.292 95.505 -28.197 1.00 12.52 214 ALA B CA 1
ATOM 3997 C C . ALA B 1 190 ? 20.716 95.884 -28.596 1.00 13.20 214 ALA B C 1
ATOM 3998 O O . ALA B 1 190 ? 20.899 96.322 -29.715 1.00 11.36 214 ALA B O 1
ATOM 4000 N N . ALA B 1 191 ? 21.708 95.724 -27.698 1.00 13.58 215 ALA B N 1
ATOM 4001 C CA . ALA B 1 191 ? 23.136 95.859 -28.046 1.00 15.09 215 ALA B CA 1
ATOM 4002 C C . ALA B 1 191 ? 23.506 94.718 -28.960 1.00 14.79 215 ALA B C 1
ATOM 4003 O O . ALA B 1 191 ? 22.991 93.602 -28.778 1.00 14.26 215 ALA B O 1
ATOM 4005 N N . ARG B 1 192 ? 24.370 94.978 -29.936 1.00 15.54 216 ARG B N 1
ATOM 4006 C CA . ARG B 1 192 ? 24.698 93.946 -30.923 1.00 15.74 216 ARG B CA 1
ATOM 4007 C C . ARG B 1 192 ? 25.098 92.587 -30.307 1.00 16.61 216 ARG B C 1
ATOM 4008 O O . ARG B 1 192 ? 24.655 91.546 -30.786 1.00 17.06 216 ARG B O 1
ATOM 4016 N N . PRO B 1 193 ? 25.958 92.581 -29.275 1.00 17.80 217 PRO B N 1
ATOM 4017 C CA . PRO B 1 193 ? 26.407 91.262 -28.837 1.00 17.33 217 PRO B CA 1
ATOM 4018 C C . PRO B 1 193 ? 25.328 90.496 -28.075 1.00 17.00 217 PRO B C 1
ATOM 4019 O O . PRO B 1 193 ? 25.270 89.265 -28.191 1.00 16.80 217 PRO B O 1
ATOM 4023 N N . TYR B 1 194 ? 24.457 91.213 -27.347 1.00 16.21 218 TYR B N 1
ATOM 4024 C CA . TYR B 1 194 ? 23.299 90.566 -26.701 1.00 15.37 218 TYR B CA 1
ATOM 4025 C C . TYR B 1 194 ? 22.355 89.977 -27.772 1.00 14.90 218 TYR B C 1
ATOM 4026 O O . TYR B 1 194 ? 21.929 88.832 -27.648 1.00 13.83 218 TYR B O 1
ATOM 4035 N N . ALA B 1 195 ? 22.098 90.727 -28.842 1.00 14.38 219 ALA B N 1
ATOM 4036 C CA . ALA B 1 195 ? 21.304 90.224 -29.962 1.00 15.58 219 ALA B CA 1
ATOM 4037 C C . ALA B 1 195 ? 21.929 89.045 -30.740 1.00 16.41 219 ALA B C 1
ATOM 4038 O O . ALA B 1 195 ? 21.228 88.093 -31.096 1.00 17.37 219 ALA B O 1
ATOM 4040 N N . GLU B 1 196 ? 23.229 89.095 -31.010 1.00 17.05 220 GLU B N 1
ATOM 4041 C CA . GLU B 1 196 ? 23.899 87.971 -31.651 1.00 17.86 220 GLU B CA 1
ATOM 4042 C C . GLU B 1 196 ? 23.798 86.686 -30.826 1.00 17.67 220 GLU B C 1
ATOM 4043 O O . GLU B 1 196 ? 23.434 85.640 -31.351 1.00 17.48 220 GLU B O 1
ATOM 4049 N N . LYS B 1 197 ? 24.114 86.786 -29.535 1.00 17.01 221 LYS B N 1
ATOM 4050 C CA . LYS B 1 197 ? 24.103 85.641 -28.621 1.00 16.10 221 LYS B CA 1
ATOM 4051 C C . LYS B 1 197 ? 22.722 85.071 -28.271 1.00 15.23 221 LYS B C 1
ATOM 4052 O O . LYS B 1 197 ? 22.566 83.855 -28.079 1.00 13.83 221 LYS B O 1
ATOM 4058 N N . ASN B 1 198 ? 21.742 85.956 -28.119 1.00 14.24 222 ASN B N 1
ATOM 4059 C CA . ASN B 1 198 ? 20.407 85.567 -27.673 1.00 14.40 222 ASN B CA 1
ATOM 4060 C C . ASN B 1 198 ? 19.336 85.947 -28.661 1.00 14.24 222 ASN B C 1
ATOM 4061 O O . ASN B 1 198 ? 18.245 86.377 -28.270 1.00 13.35 222 ASN B O 1
ATOM 4066 N N . GLY B 1 199 ? 19.626 85.729 -29.938 1.00 14.37 223 GLY B N 1
ATOM 4067 C CA . GLY B 1 199 ? 18.771 86.221 -31.004 1.00 14.62 223 GLY B CA 1
ATOM 4068 C C . GLY B 1 199 ? 17.382 85.615 -30.953 1.00 14.62 223 GLY B C 1
ATOM 4069 O O . GLY B 1 199 ? 16.375 86.351 -31.037 1.00 15.21 223 GLY B O 1
ATOM 4070 N N . ALA B 1 200 ? 17.333 84.293 -30.829 1.00 14.00 224 ALA B N 1
ATOM 4071 C CA . ALA B 1 200 ? 16.069 83.550 -30.769 1.00 13.83 224 ALA B CA 1
ATOM 4072 C C . ALA B 1 200 ? 15.268 83.929 -29.537 1.00 13.14 224 ALA B C 1
ATOM 4073 O O . ALA B 1 200 ? 14.049 84.194 -29.618 1.00 13.21 224 ALA B O 1
ATOM 4075 N N . PHE B 1 201 ? 15.957 83.981 -28.408 1.00 11.95 225 PHE B N 1
ATOM 4076 C CA . PHE B 1 201 ? 15.321 84.301 -27.123 1.00 11.36 225 PHE B CA 1
ATOM 4077 C C . PHE B 1 201 ? 14.636 85.686 -27.159 1.00 11.71 225 PHE B C 1
ATOM 4078 O O . PHE B 1 201 ? 13.478 85.845 -26.706 1.00 10.77 225 PHE B O 1
ATOM 4086 N N . ILE B 1 202 ? 15.316 86.666 -27.747 1.00 11.40 226 ILE B N 1
ATOM 4087 C CA . ILE B 1 202 ? 14.712 88.001 -27.956 1.00 10.81 226 ILE B CA 1
ATOM 4088 C C . ILE B 1 202 ? 13.454 87.910 -28.818 1.00 11.81 226 ILE B C 1
ATOM 4089 O O . ILE B 1 202 ? 12.432 88.533 -28.498 1.00 11.04 226 ILE B O 1
ATOM 4094 N N . GLN B 1 203 ? 13.482 87.109 -29.886 1.00 11.42 227 GLN B N 1
ATOM 4095 C CA . GLN B 1 203 ? 12.248 86.968 -30.685 1.00 10.91 227 GLN B CA 1
ATOM 4096 C C . GLN B 1 203 ? 11.047 86.436 -29.844 1.00 10.69 227 GLN B C 1
ATOM 4097 O O . GLN B 1 203 ? 9.897 86.857 -30.056 1.00 9.90 227 GLN B O 1
ATOM 4103 N N . GLY B 1 204 ? 11.329 85.530 -28.899 1.00 9.87 228 GLY B N 1
ATOM 4104 C CA . GLY B 1 204 ? 10.313 85.012 -27.960 1.00 8.94 228 GLY B CA 1
ATOM 4105 C C . GLY B 1 204 ? 9.833 86.116 -27.028 1.00 9.41 228 GLY B C 1
ATOM 4106 O O . GLY B 1 204 ? 8.626 86.273 -26.819 1.00 8.72 228 GLY B O 1
ATOM 4107 N N . VAL B 1 205 ? 10.774 86.889 -26.471 1.00 8.66 229 VAL B N 1
ATOM 4108 C CA . VAL B 1 205 ? 10.413 88.084 -25.662 1.00 9.15 229 VAL B CA 1
ATOM 4109 C C . VAL B 1 205 ? 9.489 89.031 -26.427 1.00 10.12 229 VAL B C 1
ATOM 4110 O O . VAL B 1 205 ? 8.424 89.466 -25.896 1.00 9.14 229 VAL B O 1
ATOM 4114 N N . LEU B 1 206 ? 9.897 89.395 -27.651 1.00 9.72 230 LEU B N 1
ATOM 4115 C CA . LEU B 1 206 ? 9.044 90.256 -28.452 1.00 10.33 230 LEU B CA 1
ATOM 4116 C C . LEU B 1 206 ? 7.641 89.624 -28.674 1.00 10.78 230 LEU B C 1
ATOM 4117 O O . LEU B 1 206 ? 6.650 90.339 -28.610 1.00 11.88 230 LEU B O 1
ATOM 4122 N N . ALA B 1 207 ? 7.559 88.307 -28.938 1.00 10.34 231 ALA B N 1
ATOM 4123 C CA . ALA B 1 207 ? 6.272 87.610 -29.122 1.00 9.96 231 ALA B CA 1
ATOM 4124 C C . ALA B 1 207 ? 5.404 87.736 -27.866 1.00 9.79 231 ALA B C 1
ATOM 4125 O O . ALA B 1 207 ? 4.211 87.894 -27.963 1.00 9.69 231 ALA B O 1
ATOM 4127 N N . THR B 1 208 ? 6.023 87.684 -26.697 1.00 9.58 232 THR B N 1
ATOM 4128 C CA . THR B 1 208 ? 5.307 87.940 -25.440 1.00 9.76 232 THR B CA 1
ATOM 4129 C C . THR B 1 208 ? 4.817 89.417 -25.324 1.00 9.32 232 THR B C 1
ATOM 4130 O O . THR B 1 208 ? 3.680 89.678 -24.848 1.00 9.70 232 THR B O 1
ATOM 4134 N N . PHE B 1 209 ? 5.640 90.372 -25.778 1.00 8.09 233 PHE B N 1
ATOM 4135 C CA . PHE B 1 209 ? 5.169 91.783 -25.759 1.00 9.20 233 PHE B CA 1
ATOM 4136 C C . PHE B 1 209 ? 3.962 91.916 -26.659 1.00 9.17 233 PHE B C 1
ATOM 4137 O O . PHE B 1 209 ? 3.026 92.617 -26.317 1.00 9.72 233 PHE B O 1
ATOM 4145 N N . SER B 1 210 ? 3.960 91.178 -27.766 1.00 9.11 234 SER B N 1
ATOM 4146 C CA . SER B 1 210 ? 2.841 91.226 -28.732 1.00 11.06 234 SER B CA 1
ATOM 4147 C C . SER B 1 210 ? 1.546 90.637 -28.169 1.00 10.64 234 SER B C 1
ATOM 4148 O O . SER B 1 210 ? 0.452 91.197 -28.327 1.00 10.21 234 SER B O 1
ATOM 4151 N N . GLU B 1 211 ? 1.703 89.510 -27.498 1.00 12.07 235 GLU B N 1
ATOM 4152 C CA . GLU B 1 211 ? 0.645 88.840 -26.758 1.00 12.51 235 GLU B CA 1
ATOM 4153 C C . GLU B 1 211 ? 0.044 89.790 -25.689 1.00 11.62 235 GLU B C 1
ATOM 4154 O O . GLU B 1 211 ? -1.187 89.869 -25.539 1.00 10.71 235 GLU B O 1
ATOM 4160 N N . ALA B 1 212 ? 0.910 90.503 -24.961 1.00 10.34 236 ALA B N 1
ATOM 4161 C CA . ALA B 1 212 ? 0.483 91.425 -23.902 1.00 9.13 236 ALA B CA 1
ATOM 4162 C C . ALA B 1 212 ? -0.227 92.625 -24.501 1.00 10.00 236 ALA B C 1
ATOM 4163 O O . ALA B 1 212 ? -1.267 93.064 -24.007 1.00 9.14 236 ALA B O 1
ATOM 4165 N N . ASP B 1 213 ? 0.275 93.104 -25.632 1.00 9.51 237 ASP B N 1
ATOM 4166 C CA . ASP B 1 213 ? -0.387 94.190 -26.299 1.00 10.56 237 ASP B CA 1
ATOM 4167 C C . ASP B 1 213 ? -1.808 93.752 -26.749 1.00 10.54 237 ASP B C 1
ATOM 4168 O O . ASP B 1 213 ? -2.750 94.513 -26.605 1.00 10.15 237 ASP B O 1
ATOM 4173 N N . ALA B 1 214 ? -1.971 92.509 -27.190 1.00 10.79 238 ALA B N 1
ATOM 4174 C CA . ALA B 1 214 ? -3.289 92.025 -27.612 1.00 10.93 238 ALA B CA 1
ATOM 4175 C C . ALA B 1 214 ? -4.318 91.948 -26.481 1.00 11.34 238 ALA B C 1
ATOM 4176 O O . ALA B 1 214 ? -5.526 91.919 -26.752 1.00 10.78 238 ALA B O 1
ATOM 4178 N N . LEU B 1 215 ? -3.857 91.940 -25.224 1.00 10.84 239 LEU B N 1
ATOM 4179 C CA . LEU B 1 215 ? -4.805 92.062 -24.112 1.00 11.51 239 LEU B CA 1
ATOM 4180 C C . LEU B 1 215 ? -5.590 93.379 -24.166 1.00 11.95 239 LEU B C 1
ATOM 4181 O O . LEU B 1 215 ? -6.691 93.434 -23.641 1.00 11.68 239 LEU B O 1
ATOM 4186 N N . THR B 1 216 ? -5.040 94.438 -24.781 1.00 12.62 240 THR B N 1
ATOM 4187 C CA . THR B 1 216 ? -5.815 95.673 -24.931 1.00 12.64 240 THR B CA 1
ATOM 4188 C C . THR B 1 216 ? -7.076 95.418 -25.738 1.00 13.34 240 THR B C 1
ATOM 4189 O O . THR B 1 216 ? -8.052 96.149 -25.600 1.00 14.65 240 THR B O 1
ATOM 4193 N N . ARG B 1 217 ? -7.047 94.390 -26.591 1.00 13.54 241 ARG B N 1
ATOM 4194 C CA A ARG B 1 217 ? -8.196 94.005 -27.413 0.50 14.47 241 ARG B CA 1
ATOM 4195 C CA B ARG B 1 217 ? -8.237 94.038 -27.363 0.50 14.42 241 ARG B CA 1
ATOM 4196 C C . ARG B 1 217 ? -9.064 92.919 -26.730 1.00 14.76 241 ARG B C 1
ATOM 4197 O O . ARG B 1 217 ? -10.290 93.010 -26.718 1.00 15.62 241 ARG B O 1
ATOM 4212 N N . SER B 1 218 ? -8.436 91.890 -26.149 1.00 14.24 242 SER B N 1
ATOM 4213 C CA . SER B 1 218 ? -9.239 90.779 -25.544 1.00 13.67 242 SER B CA 1
ATOM 4214 C C . SER B 1 218 ? -9.699 91.042 -24.099 1.00 13.23 242 SER B C 1
ATOM 4215 O O . SER B 1 218 ? -10.690 90.445 -23.614 1.00 12.74 242 SER B O 1
ATOM 4218 N N . GLN B 1 219 ? -8.966 91.914 -23.408 1.00 11.80 243 GLN B N 1
ATOM 4219 C CA . GLN B 1 219 ? -9.246 92.270 -22.029 1.00 11.86 243 GLN B CA 1
ATOM 4220 C C . GLN B 1 219 ? -9.176 93.793 -21.921 1.00 11.06 243 GLN B C 1
ATOM 4221 O O . GLN B 1 219 ? -8.413 94.372 -21.128 1.00 9.33 243 GLN B O 1
ATOM 4227 N N . ARG B 1 220 ? -10.008 94.447 -22.721 1.00 10.47 244 ARG B N 1
ATOM 4228 C CA . ARG B 1 220 ? -9.965 95.893 -22.821 1.00 9.74 244 ARG B CA 1
ATOM 4229 C C . ARG B 1 220 ? -10.209 96.609 -21.489 1.00 10.11 244 ARG B C 1
ATOM 4230 O O . ARG B 1 220 ? -9.466 97.536 -21.118 1.00 10.49 244 ARG B O 1
ATOM 4238 N N . GLU B 1 221 ? -11.253 96.196 -20.777 1.00 8.77 245 GLU B N 1
ATOM 4239 C CA . GLU B 1 221 ? -11.563 96.836 -19.500 1.00 8.86 245 GLU B CA 1
ATOM 4240 C C . GLU B 1 221 ? -10.397 96.760 -18.515 1.00 9.38 245 GLU B C 1
ATOM 4241 O O . GLU B 1 221 ? -9.991 97.764 -17.941 1.00 8.32 245 GLU B O 1
ATOM 4247 N N . GLN B 1 222 ? -9.854 95.559 -18.345 1.00 9.43 246 GLN B N 1
ATOM 4248 C CA . GLN B 1 222 ? -8.727 95.366 -17.438 1.00 9.84 246 GLN B CA 1
ATOM 4249 C C . GLN B 1 222 ? -7.521 96.136 -17.935 1.00 8.59 246 GLN B C 1
ATOM 4250 O O . GLN B 1 222 ? -6.828 96.758 -17.143 1.00 8.19 246 GLN B O 1
ATOM 4256 N N . SER B 1 223 ? -7.275 96.115 -19.245 1.00 7.69 247 SER B N 1
ATOM 4257 C CA . SER B 1 223 ? -6.083 96.820 -19.759 1.00 6.73 247 SER B CA 1
ATOM 4258 C C . SER B 1 223 ? -6.200 98.309 -19.594 1.00 7.16 247 SER B C 1
ATOM 4259 O O . SER B 1 223 ? -5.212 98.985 -19.310 1.00 6.72 247 SER B O 1
ATOM 4262 N N . ILE B 1 224 ? -7.404 98.846 -19.814 1.00 7.03 248 ILE B N 1
ATOM 4263 C CA . ILE B 1 224 ? -7.615 100.275 -19.597 1.00 6.73 248 ILE B CA 1
ATOM 4264 C C . ILE B 1 224 ? -7.291 100.622 -18.160 1.00 8.23 248 ILE B C 1
ATOM 4265 O O . ILE B 1 224 ? -6.646 101.616 -17.896 1.00 8.13 248 ILE B O 1
ATOM 4270 N N . ALA B 1 225 ? -7.743 99.796 -17.234 1.00 7.19 249 ALA B N 1
ATOM 4271 C CA . ALA B 1 225 ? -7.489 100.108 -15.818 1.00 7.33 249 ALA B CA 1
ATOM 4272 C C . ALA B 1 225 ? -6.009 100.117 -15.523 1.00 7.80 249 ALA B C 1
ATOM 4273 O O . ALA B 1 225 ? -5.525 101.048 -14.868 1.00 7.28 249 ALA B O 1
ATOM 4275 N N . LEU B 1 226 ? -5.284 99.124 -16.048 1.00 8.06 250 LEU B N 1
ATOM 4276 C CA . LEU B 1 226 ? -3.824 99.039 -15.801 1.00 8.93 250 LEU B CA 1
ATOM 4277 C C . LEU B 1 226 ? -3.083 100.245 -16.400 1.00 9.63 250 LEU B C 1
ATOM 4278 O O . LEU B 1 226 ? -2.306 100.898 -15.706 1.00 9.80 250 LEU B O 1
ATOM 4283 N N . LEU B 1 227 ? -3.372 100.557 -17.677 1.00 8.86 251 LEU B N 1
ATOM 4284 C CA . LEU B 1 227 ? -2.709 101.688 -18.369 1.00 9.83 251 LEU B CA 1
ATOM 4285 C C . LEU B 1 227 ? -3.088 103.048 -17.767 1.00 11.19 251 LEU B C 1
ATOM 4286 O O . LEU B 1 227 ? -2.232 103.894 -17.657 1.00 10.36 251 LEU B O 1
ATOM 4291 N N . ALA B 1 228 ? -4.351 103.228 -17.345 1.00 8.45 252 ALA B N 1
ATOM 4292 C CA . ALA B 1 228 ? -4.776 104.511 -16.743 1.00 9.14 252 ALA B CA 1
ATOM 4293 C C . ALA B 1 228 ? -3.945 104.773 -15.506 1.00 9.94 252 ALA B C 1
ATOM 4294 O O . ALA B 1 228 ? -3.505 105.912 -15.250 1.00 8.75 252 ALA B O 1
ATOM 4296 N N . LYS B 1 229 ? -3.719 103.717 -14.732 1.00 9.63 253 LYS B N 1
ATOM 4297 C CA . LYS B 1 229 ? -3.022 103.906 -13.445 1.00 11.28 253 LYS B CA 1
ATOM 4298 C C . LYS B 1 229 ? -1.519 104.117 -13.659 1.00 12.24 253 LYS B C 1
ATOM 4299 O O . LYS B 1 229 ? -0.912 105.018 -13.071 1.00 11.34 253 LYS B O 1
ATOM 4305 N N . THR B 1 230 ? -0.919 103.308 -14.514 1.00 13.26 254 THR B N 1
ATOM 4306 C CA . THR B 1 230 ? 0.516 103.472 -14.802 1.00 15.02 254 THR B CA 1
ATOM 4307 C C . THR B 1 230 ? 0.790 104.827 -15.470 1.00 14.11 254 THR B C 1
ATOM 4308 O O . THR B 1 230 ? 1.761 105.510 -15.101 1.00 14.48 254 THR B O 1
ATOM 4312 N N . MET B 1 231 ? -0.074 105.268 -16.394 1.00 13.45 255 MET B N 1
ATOM 4313 C CA . MET B 1 231 ? 0.113 106.591 -17.000 1.00 13.93 255 MET B CA 1
ATOM 4314 C C . MET B 1 231 ? -0.402 107.773 -16.210 1.00 14.51 255 MET B C 1
ATOM 4315 O O . MET B 1 231 ? -0.062 108.933 -16.528 1.00 13.83 255 MET B O 1
ATOM 4320 N N . GLY B 1 232 ? -1.277 107.497 -15.235 1.00 12.76 256 GLY B N 1
ATOM 4321 C CA . GLY B 1 232 ? -1.897 108.528 -14.394 1.00 13.68 256 GLY B CA 1
ATOM 4322 C C . GLY B 1 232 ? -2.909 109.357 -15.153 1.00 14.45 256 GLY B C 1
ATOM 4323 O O . GLY B 1 232 ? -2.923 110.584 -15.048 1.00 15.58 256 GLY B O 1
ATOM 4324 N N . LEU B 1 233 ? -3.715 108.714 -15.985 1.00 12.57 257 LEU B N 1
ATOM 4325 C CA . LEU B 1 233 ? -4.627 109.480 -16.853 1.00 12.94 257 LEU B CA 1
ATOM 4326 C C . LEU B 1 233 ? -6.028 108.959 -16.693 1.00 11.61 257 LEU B C 1
ATOM 4327 O O . LEU B 1 233 ? -6.197 107.814 -16.253 1.00 13.10 257 LEU B O 1
ATOM 4332 N N . PRO B 1 234 ? -7.044 109.766 -17.037 1.00 12.32 258 PRO B N 1
ATOM 4333 C CA . PRO B 1 234 ? -8.421 109.261 -16.932 1.00 11.80 258 PRO B CA 1
ATOM 4334 C C . PRO B 1 234 ? -8.687 108.118 -17.903 1.00 12.05 258 PRO B C 1
ATOM 4335 O O . PRO B 1 234 ? -8.062 108.069 -19.002 1.00 10.11 258 PRO B O 1
ATOM 4339 N N . ALA B 1 235 ? -9.591 107.206 -17.520 1.00 10.46 259 ALA B N 1
ATOM 4340 C CA . ALA B 1 235 ? -9.925 106.055 -18.398 1.00 10.00 259 ALA B CA 1
ATOM 4341 C C . ALA B 1 235 ? -10.398 106.478 -19.811 1.00 9.46 259 ALA B C 1
ATOM 4342 O O . ALA B 1 235 ? -9.997 105.845 -20.800 1.00 9.61 259 ALA B O 1
ATOM 4344 N N . PRO B 1 236 ? -11.219 107.557 -19.931 1.00 9.60 260 PRO B N 1
ATOM 4345 C CA . PRO B 1 236 ? -11.627 107.873 -21.296 1.00 9.69 260 PRO B CA 1
ATOM 4346 C C . PRO B 1 236 ? -10.457 108.325 -22.153 1.00 10.01 260 PRO B C 1
ATOM 4347 O O . PRO B 1 236 ? -10.505 108.118 -23.387 1.00 11.48 260 PRO B O 1
ATOM 4351 N N . VAL B 1 237 ? -9.408 108.898 -21.542 1.00 8.89 261 VAL B N 1
ATOM 4352 C CA . VAL B 1 237 ? -8.232 109.266 -22.314 1.00 8.73 261 VAL B CA 1
ATOM 4353 C C . VAL B 1 237 ? -7.478 108.026 -22.809 1.00 8.76 261 VAL B C 1
ATOM 4354 O O . VAL B 1 237 ? -7.004 107.981 -23.945 1.00 9.51 261 VAL B O 1
ATOM 4358 N N . ILE B 1 238 ? -7.390 106.997 -21.957 1.00 8.24 262 ILE B N 1
ATOM 4359 C CA . ILE B 1 238 ? -6.747 105.728 -22.363 1.00 7.99 262 ILE B CA 1
ATOM 4360 C C . ILE B 1 238 ? -7.580 105.044 -23.452 1.00 8.93 262 ILE B C 1
ATOM 4361 O O . ILE B 1 238 ? -7.023 104.486 -24.397 1.00 9.92 262 ILE B O 1
ATOM 4366 N N . ALA B 1 239 ? -8.896 105.118 -23.340 1.00 7.75 263 ALA B N 1
ATOM 4367 C CA . ALA B 1 239 ? -9.760 104.439 -24.323 1.00 8.53 263 ALA B CA 1
ATOM 4368 C C . ALA B 1 239 ? -9.472 105.074 -25.659 1.00 9.44 263 ALA B C 1
ATOM 4369 O O . ALA B 1 239 ? -9.356 104.386 -26.674 1.00 9.84 263 ALA B O 1
ATOM 4371 N N . SER B 1 240 ? -9.380 106.399 -25.658 1.00 10.37 264 SER B N 1
ATOM 4372 C CA . SER B 1 240 ? -9.134 107.136 -26.904 1.00 11.41 264 SER B CA 1
ATOM 4373 C C . SER B 1 240 ? -7.756 106.798 -27.471 1.00 11.15 264 SER B C 1
ATOM 4374 O O . SER B 1 240 ? -7.612 106.521 -28.670 1.00 11.16 264 SER B O 1
ATOM 4377 N N . TYR B 1 241 ? -6.753 106.751 -26.602 1.00 10.50 265 TYR B N 1
ATOM 4378 C CA . TYR B 1 241 ? -5.377 106.354 -26.973 1.00 11.38 265 TYR B CA 1
ATOM 4379 C C . TYR B 1 241 ? -5.372 104.962 -27.621 1.00 11.40 265 TYR B C 1
ATOM 4380 O O . TYR B 1 241 ? -4.788 104.761 -28.698 1.00 11.91 265 TYR B O 1
ATOM 4389 N N . LEU B 1 242 ? -6.070 103.993 -27.015 1.00 9.77 266 LEU B N 1
ATOM 4390 C CA . LEU B 1 242 ? -6.152 102.665 -27.636 1.00 9.12 266 LEU B CA 1
ATOM 4391 C C . LEU B 1 242 ? -6.899 102.640 -28.946 1.00 8.46 266 LEU B C 1
ATOM 4392 O O . LEU B 1 242 ? -6.493 101.914 -29.869 1.00 9.78 266 LEU B O 1
ATOM 4397 N N . ASP B 1 243 ? -7.918 103.477 -29.097 1.00 8.85 267 ASP B N 1
ATOM 4398 C CA . ASP B 1 243 ? -8.704 103.532 -30.331 1.00 9.83 267 ASP B CA 1
ATOM 4399 C C . ASP B 1 243 ? -7.905 104.104 -31.531 1.00 10.11 267 ASP B C 1
ATOM 4400 O O . ASP B 1 243 ? -8.327 104.000 -32.671 1.00 11.25 267 ASP B O 1
ATOM 4405 N N . HIS B 1 244 ? -6.788 104.758 -31.256 1.00 10.02 268 HIS B N 1
ATOM 4406 C CA . HIS B 1 244 ? -5.975 105.357 -32.312 1.00 9.22 268 HIS B CA 1
ATOM 4407 C C . HIS B 1 244 ? -4.862 104.419 -32.776 1.00 10.11 268 HIS B C 1
ATOM 4408 O O . HIS B 1 244 ? -3.987 104.818 -33.555 1.00 10.63 268 HIS B O 1
ATOM 4415 N N . ARG B 1 245 ? -4.831 103.201 -32.244 1.00 9.64 269 ARG B N 1
ATOM 4416 C CA . ARG B 1 245 ? -3.752 102.226 -32.544 1.00 11.07 269 ARG B CA 1
ATOM 4417 C C . ARG B 1 245 ? -4.321 101.079 -33.407 1.00 12.31 269 ARG B C 1
ATOM 4418 O O . ARG B 1 245 ? -5.457 100.633 -33.165 1.00 12.06 269 ARG B O 1
ATOM 4426 N N . PRO B 1 246 ? -3.540 100.598 -34.386 1.00 12.13 270 PRO B N 1
ATOM 4427 C CA . PRO B 1 246 ? -3.910 99.399 -35.150 1.00 13.15 270 PRO B CA 1
ATOM 4428 C C . PRO B 1 246 ? -3.576 98.178 -34.308 1.00 12.90 270 PRO B C 1
ATOM 4429 O O . PRO B 1 246 ? -2.848 98.298 -33.312 1.00 13.29 270 PRO B O 1
ATOM 4433 N N . PRO B 1 247 ? -4.106 96.995 -34.676 1.00 14.41 271 PRO B N 1
ATOM 4434 C CA . PRO B 1 247 ? -3.677 95.820 -33.925 1.00 14.90 271 PRO B CA 1
ATOM 4435 C C . PRO B 1 247 ? -2.164 95.713 -34.036 1.00 14.88 271 PRO B C 1
ATOM 4436 O O . PRO B 1 247 ? -1.595 96.028 -35.086 1.00 15.70 271 PRO B O 1
ATOM 4440 N N . THR B 1 248 ? -1.520 95.327 -32.942 1.00 16.12 272 THR B N 1
ATOM 4441 C CA . THR B 1 248 ? -0.051 95.260 -32.890 1.00 16.94 272 THR B CA 1
ATOM 4442 C C . THR B 1 248 ? 0.474 93.921 -33.373 1.00 16.70 272 THR B C 1
ATOM 4443 O O . THR B 1 248 ? -0.115 92.868 -33.099 1.00 17.78 272 THR B O 1
ATOM 4447 N N . THR B 1 249 ? 1.567 93.985 -34.109 1.00 15.88 273 THR B N 1
ATOM 4448 C CA . THR B 1 249 ? 2.381 92.804 -34.393 1.00 16.24 273 THR B CA 1
ATOM 4449 C C . THR B 1 249 ? 3.796 93.273 -34.083 1.00 15.67 273 THR B C 1
ATOM 4450 O O . THR B 1 249 ? 4.059 94.472 -34.115 1.00 15.18 273 THR B O 1
ATOM 4454 N N . ILE B 1 250 ? 4.696 92.369 -33.707 1.00 14.47 274 ILE B N 1
ATOM 4455 C CA . ILE B 1 250 ? 6.118 92.744 -33.638 1.00 13.17 274 ILE B CA 1
ATOM 4456 C C . ILE B 1 250 ? 6.849 91.779 -34.533 1.00 13.21 274 ILE B C 1
ATOM 4457 O O . ILE B 1 250 ? 6.752 90.557 -34.362 1.00 13.57 274 ILE B O 1
ATOM 4462 N N . LYS B 1 251 ? 7.554 92.322 -35.509 1.00 13.45 275 LYS B N 1
ATOM 4463 C CA . LYS B 1 251 ? 8.219 91.486 -36.499 1.00 14.13 275 LYS B CA 1
ATOM 4464 C C . LYS B 1 251 ? 9.641 91.971 -36.695 1.00 13.94 275 LYS B C 1
ATOM 4465 O O . LYS B 1 251 ? 9.898 93.163 -36.527 1.00 12.25 275 LYS B O 1
ATOM 4471 N N . PRO B 1 252 ? 10.556 91.071 -37.106 1.00 13.38 276 PRO B N 1
ATOM 4472 C CA . PRO B 1 252 ? 11.869 91.602 -37.527 1.00 13.71 276 PRO B CA 1
ATOM 4473 C C . PRO B 1 252 ? 11.692 92.657 -38.626 1.00 13.53 276 PRO B C 1
ATOM 4474 O O . PRO B 1 252 ? 10.665 92.695 -39.330 1.00 13.05 276 PRO B O 1
ATOM 4478 N N . VAL B 1 253 ? 12.662 93.551 -38.729 1.00 13.00 277 VAL B N 1
ATOM 4479 C CA . VAL B 1 253 ? 12.545 94.689 -39.611 1.00 14.19 277 VAL B CA 1
ATOM 4480 C C . VAL B 1 253 ? 12.769 94.208 -41.043 1.00 14.80 277 VAL B C 1
ATOM 4481 O O . VAL B 1 253 ? 13.835 93.644 -41.361 1.00 16.48 277 VAL B O 1
ATOM 4485 N N . ASN B 1 254 ? 11.749 94.402 -41.886 1.00 15.37 278 ASN B N 1
ATOM 4486 C CA . ASN B 1 254 ? 11.810 94.011 -43.280 1.00 15.69 278 ASN B CA 1
ATOM 4487 C C . ASN B 1 254 ? 12.349 95.119 -44.189 1.00 15.36 278 ASN B C 1
ATOM 4488 O O . ASN B 1 254 ? 12.682 96.226 -43.736 1.00 13.71 278 ASN B O 1
ATOM 4493 N N . ALA B 1 255 ? 12.447 94.813 -45.478 1.00 14.77 279 ALA B N 1
ATOM 4494 C CA . ALA B 1 255 ? 13.195 95.679 -46.377 1.00 15.64 279 ALA B CA 1
ATOM 4495 C C . ALA B 1 255 ? 12.489 97.016 -46.578 1.00 15.46 279 ALA B C 1
ATOM 4496 O O . ALA B 1 255 ? 13.140 98.061 -46.670 1.00 15.95 279 ALA B O 1
ATOM 4498 N N . GLU B 1 256 ? 11.161 96.966 -46.611 1.00 15.22 280 GLU B N 1
ATOM 4499 C CA . GLU B 1 256 ? 10.336 98.149 -46.807 1.00 16.00 280 GLU B CA 1
ATOM 4500 C C . GLU B 1 256 ? 10.443 99.075 -45.611 1.00 15.23 280 GLU B C 1
ATOM 4501 O O . GLU B 1 256 ? 10.562 100.292 -45.774 1.00 14.05 280 GLU B O 1
ATOM 4507 N N . VAL B 1 257 ? 10.359 98.494 -44.407 1.00 14.87 281 VAL B N 1
ATOM 4508 C CA . VAL B 1 257 ? 10.508 99.298 -43.191 1.00 13.76 281 VAL B CA 1
ATOM 4509 C C . VAL B 1 257 ? 11.922 99.860 -43.064 1.00 13.33 281 VAL B C 1
ATOM 4510 O O . VAL B 1 257 ? 12.084 101.038 -42.742 1.00 11.83 281 VAL B O 1
ATOM 4514 N N . ALA B 1 258 ? 12.930 99.030 -43.373 1.00 13.07 282 ALA B N 1
ATOM 4515 C CA . ALA B 1 258 ? 14.321 99.456 -43.438 1.00 13.35 282 ALA B CA 1
ATOM 4516 C C . ALA B 1 258 ? 14.473 100.666 -44.369 1.00 13.97 282 ALA B C 1
ATOM 4517 O O . ALA B 1 258 ? 15.214 101.610 -44.055 1.00 13.21 282 ALA B O 1
ATOM 4519 N N . ALA B 1 259 ? 13.766 100.619 -45.507 1.00 13.77 283 ALA B N 1
ATOM 4520 C CA . ALA B 1 259 ? 13.881 101.663 -46.503 1.00 14.79 283 ALA B CA 1
ATOM 4521 C C . ALA B 1 259 ? 13.290 102.953 -45.951 1.00 14.55 283 ALA B C 1
ATOM 4522 O O . ALA B 1 259 ? 13.874 104.026 -46.138 1.00 15.08 283 ALA B O 1
ATOM 4524 N N . LEU B 1 260 ? 12.153 102.827 -45.263 1.00 14.51 284 LEU B N 1
ATOM 4525 C CA . LEU B 1 260 ? 11.480 103.968 -44.639 1.00 14.22 284 LEU B CA 1
ATOM 4526 C C . LEU B 1 260 ? 12.367 104.578 -43.566 1.00 14.23 284 LEU B C 1
ATOM 4527 O O . LEU B 1 260 ? 12.540 105.810 -43.517 1.00 13.53 284 LEU B O 1
ATOM 4532 N N . GLN B 1 261 ? 12.948 103.719 -42.732 1.00 12.49 285 GLN B N 1
ATOM 4533 C CA . GLN B 1 261 ? 13.834 104.217 -41.673 1.00 13.44 285 GLN B CA 1
ATOM 4534 C C . GLN B 1 261 ? 15.085 104.904 -42.228 1.00 13.20 285 GLN B C 1
ATOM 4535 O O . GLN B 1 261 ? 15.567 105.865 -41.642 1.00 11.40 285 GLN B O 1
ATOM 4541 N N . GLN B 1 262 ? 15.581 104.433 -43.385 1.00 12.52 286 GLN B N 1
ATOM 4542 C CA . GLN B 1 262 ? 16.731 105.058 -44.019 1.00 13.62 286 GLN B CA 1
ATOM 4543 C C . GLN B 1 262 ? 16.394 106.439 -44.566 1.00 13.72 286 GLN B C 1
ATOM 4544 O O . GLN B 1 262 ? 17.187 107.371 -44.419 1.00 14.79 286 GLN B O 1
ATOM 4550 N N . GLN B 1 263 ? 15.205 106.576 -45.159 1.00 14.33 287 GLN B N 1
ATOM 4551 C CA . GLN B 1 263 ? 14.696 107.875 -45.626 1.00 16.62 287 GLN B CA 1
ATOM 4552 C C . GLN B 1 263 ? 14.658 108.880 -44.458 1.00 15.59 287 GLN B C 1
ATOM 4553 O O . GLN B 1 263 ? 15.124 109.998 -44.610 1.00 14.95 287 GLN B O 1
ATOM 4559 N N . THR B 1 264 ? 14.140 108.468 -43.293 1.00 15.36 288 THR B N 1
ATOM 4560 C CA . THR B 1 264 ? 14.106 109.380 -42.149 1.00 14.31 288 THR B CA 1
ATOM 4561 C C . THR B 1 264 ? 15.522 109.727 -41.688 1.00 14.99 288 THR B C 1
ATOM 4562 O O . THR B 1 264 ? 15.816 110.895 -41.368 1.00 14.71 288 THR B O 1
ATOM 4566 N N . ALA B 1 265 ? 16.406 108.725 -41.659 1.00 14.92 289 ALA B N 1
ATOM 4567 C CA . ALA B 1 265 ? 17.799 108.958 -41.306 1.00 15.21 289 ALA B CA 1
ATOM 4568 C C . ALA B 1 265 ? 18.451 109.953 -42.259 1.00 16.70 289 ALA B C 1
ATOM 4569 O O . ALA B 1 265 ? 19.092 110.896 -41.820 1.00 16.18 289 ALA B O 1
ATOM 4571 N N . ASP B 1 266 ? 18.254 109.751 -43.561 1.00 17.66 290 ASP B N 1
ATOM 4572 C CA . ASP B 1 266 ? 18.751 110.700 -44.566 1.00 19.10 290 ASP B CA 1
ATOM 4573 C C . ASP B 1 266 ? 18.099 112.085 -44.382 1.00 18.78 290 ASP B C 1
ATOM 4574 O O . ASP B 1 266 ? 18.792 113.091 -44.419 1.00 18.79 290 ASP B O 1
ATOM 4579 N N . LEU B 1 267 ? 16.779 112.128 -44.184 1.00 19.08 291 LEU B N 1
ATOM 4580 C CA . LEU B 1 267 ? 16.051 113.390 -43.942 1.00 19.26 291 LEU B CA 1
ATOM 4581 C C . LEU B 1 267 ? 16.619 114.171 -42.736 1.00 19.59 291 LEU B C 1
ATOM 4582 O O . LEU B 1 267 ? 16.798 115.407 -42.817 1.00 18.88 291 LEU B O 1
ATOM 4587 N N . PHE B 1 268 ? 16.897 113.454 -41.636 1.00 19.30 292 PHE B N 1
ATOM 4588 C CA . PHE B 1 268 ? 17.476 114.106 -40.462 1.00 21.06 292 PHE B CA 1
ATOM 4589 C C . PHE B 1 268 ? 18.940 114.518 -40.693 1.00 22.07 292 PHE B C 1
ATOM 4590 O O . PHE B 1 268 ? 19.408 115.504 -40.108 1.00 23.48 292 PHE B O 1
ATOM 4598 N N . TYR B 1 269 ? 19.675 113.772 -41.510 1.00 22.92 293 TYR B N 1
ATOM 4599 C CA . TYR B 1 269 ? 21.050 114.165 -41.773 1.00 23.61 293 TYR B CA 1
ATOM 4600 C C . TYR B 1 269 ? 21.034 115.406 -42.657 1.00 25.40 293 TYR B C 1
ATOM 4601 O O . TYR B 1 269 ? 21.806 116.348 -42.435 1.00 26.51 293 TYR B O 1
ATOM 4610 N N . GLU B 1 270 ? 20.165 115.390 -43.665 1.00 26.39 294 GLU B N 1
ATOM 4611 C CA A GLU B 1 270 ? 20.081 116.499 -44.614 0.50 27.38 294 GLU B CA 1
ATOM 4612 C CA B GLU B 1 270 ? 20.063 116.486 -44.629 0.50 27.31 294 GLU B CA 1
ATOM 4613 C C . GLU B 1 270 ? 19.611 117.772 -43.928 1.00 27.47 294 GLU B C 1
ATOM 4614 O O . GLU B 1 270 ? 19.938 118.861 -44.361 1.00 27.39 294 GLU B O 1
ATOM 4625 N N . ASN B 1 271 ? 18.858 117.628 -42.840 1.00 27.19 295 ASN B N 1
ATOM 4626 C CA . ASN B 1 271 ? 18.438 118.787 -42.045 1.00 27.47 295 ASN B CA 1
ATOM 4627 C C . ASN B 1 271 ? 19.398 119.084 -40.881 1.00 27.37 295 ASN B C 1
ATOM 4628 O O . ASN B 1 271 ? 19.103 119.908 -40.014 1.00 27.27 295 ASN B O 1
ATOM 4633 N N . ARG B 1 272 ? 20.542 118.395 -40.873 1.00 27.67 296 ARG B N 1
ATOM 4634 C CA . ARG B 1 272 ? 21.630 118.581 -39.878 1.00 28.06 296 ARG B CA 1
ATOM 4635 C C . ARG B 1 272 ? 21.259 118.268 -38.417 1.00 27.35 296 ARG B C 1
ATOM 4636 O O . ARG B 1 272 ? 21.905 118.762 -37.489 1.00 27.30 296 ARG B O 1
ATOM 4644 N N . LEU B 1 273 ? 20.244 117.415 -38.219 1.00 26.01 297 LEU B N 1
ATOM 4645 C CA . LEU B 1 273 ? 19.768 117.088 -36.880 1.00 24.98 297 LEU B CA 1
ATOM 4646 C C . LEU B 1 273 ? 20.646 116.016 -36.253 1.00 24.14 297 LEU B C 1
ATOM 4647 O O . LEU B 1 273 ? 20.699 115.888 -35.036 1.00 24.24 297 LEU B O 1
ATOM 4652 N N . VAL B 1 274 ? 21.284 115.222 -37.109 1.00 22.75 298 VAL B N 1
ATOM 4653 C CA . VAL B 1 274 ? 22.300 114.248 -36.712 1.00 23.09 298 VAL B CA 1
ATOM 4654 C C . VAL B 1 274 ? 23.549 114.524 -37.573 1.00 23.31 298 VAL B C 1
ATOM 4655 O O . VAL B 1 274 ? 23.407 114.956 -38.738 1.00 23.84 298 VAL B O 1
ATOM 4659 N N . PRO B 1 275 ? 24.764 114.255 -37.033 1.00 23.85 299 PRO B N 1
ATOM 4660 C CA . PRO B 1 275 ? 26.033 114.560 -37.716 1.00 24.34 299 PRO B CA 1
ATOM 4661 C C . PRO B 1 275 ? 26.519 113.627 -38.823 1.00 24.91 299 PRO B C 1
ATOM 4662 O O . PRO B 1 275 ? 27.412 114.015 -39.561 1.00 25.12 299 PRO B O 1
ATOM 4666 N N . LYS B 1 276 ? 25.997 112.405 -38.911 1.00 25.38 300 LYS B N 1
ATOM 4667 C CA . LYS B 1 276 ? 26.495 111.409 -39.876 1.00 25.90 300 LYS B CA 1
ATOM 4668 C C . LYS B 1 276 ? 25.334 110.760 -40.607 1.00 26.24 300 LYS B C 1
ATOM 4669 O O . LYS B 1 276 ? 24.216 110.703 -40.080 1.00 25.37 300 LYS B O 1
ATOM 4675 N N . LYS B 1 277 ? 25.601 110.326 -41.841 1.00 27.02 301 LYS B N 1
ATOM 4676 C CA . LYS B 1 277 ? 24.681 109.487 -42.589 1.00 28.52 301 LYS B CA 1
ATOM 4677 C C . LYS B 1 277 ? 24.814 108.078 -42.005 1.00 28.00 301 LYS B C 1
ATOM 4678 O O . LYS B 1 277 ? 25.919 107.614 -41.711 1.00 29.50 301 LYS B O 1
ATOM 4684 N N . VAL B 1 278 ? 23.694 107.421 -41.799 1.00 26.74 302 VAL B N 1
ATOM 4685 C CA . VAL B 1 278 ? 23.672 106.148 -41.108 1.00 26.27 302 VAL B CA 1
ATOM 4686 C C . VAL B 1 278 ? 23.301 105.060 -42.106 1.00 25.01 302 VAL B C 1
ATOM 4687 O O . VAL B 1 278 ? 22.516 105.313 -43.024 1.00 25.10 302 VAL B O 1
ATOM 4691 N N . ASP B 1 279 ? 23.871 103.867 -41.957 1.00 22.48 303 ASP B N 1
ATOM 4692 C CA . ASP B 1 279 ? 23.460 102.771 -42.837 1.00 20.88 303 ASP B CA 1
ATOM 4693 C C . ASP B 1 279 ? 22.493 101.903 -42.068 1.00 18.67 303 ASP B C 1
ATOM 4694 O O . ASP B 1 279 ? 22.913 101.009 -41.334 1.00 18.05 303 ASP B O 1
ATOM 4699 N N . ILE B 1 280 ? 21.194 102.188 -42.202 1.00 18.01 304 ILE B N 1
ATOM 4700 C CA . ILE B 1 280 ? 20.198 101.526 -41.349 1.00 16.88 304 ILE B CA 1
ATOM 4701 C C . ILE B 1 280 ? 20.291 100.012 -41.508 1.00 16.96 304 ILE B C 1
ATOM 4702 O O . ILE B 1 280 ? 20.229 99.293 -40.513 1.00 16.10 304 ILE B O 1
ATOM 4707 N N . ARG B 1 281 ? 20.497 99.520 -42.738 1.00 15.60 305 ARG B N 1
ATOM 4708 C CA . ARG B 1 281 ? 20.447 98.070 -42.943 1.00 16.37 305 ARG B CA 1
ATOM 4709 C C . ARG B 1 281 ? 21.590 97.348 -42.226 1.00 16.31 305 ARG B C 1
ATOM 4710 O O . ARG B 1 281 ? 21.460 96.192 -41.834 1.00 16.91 305 ARG B O 1
ATOM 4718 N N . GLN B 1 282 ? 22.675 98.062 -41.983 1.00 15.84 306 GLN B N 1
ATOM 4719 C CA . GLN B 1 282 ? 23.804 97.490 -41.242 1.00 16.81 306 GLN B CA 1
ATOM 4720 C C . GLN B 1 282 ? 23.405 97.171 -39.801 1.00 16.72 306 GLN B C 1
ATOM 4721 O O . GLN B 1 282 ? 24.074 96.384 -39.120 1.00 16.44 306 GLN B O 1
ATOM 4727 N N . ARG B 1 283 ? 22.300 97.768 -39.340 1.00 16.03 307 ARG B N 1
ATOM 4728 C CA . ARG B 1 283 ? 21.945 97.669 -37.939 1.00 16.83 307 ARG B CA 1
ATOM 4729 C C . ARG B 1 283 ? 20.712 96.825 -37.690 1.00 15.55 307 ARG B C 1
ATOM 4730 O O . ARG B 1 283 ? 20.218 96.791 -36.582 1.00 14.75 307 ARG B O 1
ATOM 4738 N N . ILE B 1 284 ? 20.199 96.176 -38.720 1.00 15.44 308 ILE B N 1
ATOM 4739 C CA . ILE B 1 284 ? 19.011 95.357 -38.574 1.00 16.85 308 ILE B CA 1
ATOM 4740 C C . ILE B 1 284 ? 19.478 93.967 -38.184 1.00 17.80 308 ILE B C 1
ATOM 4741 O O . ILE B 1 284 ? 20.320 93.385 -38.875 1.00 17.79 308 ILE B O 1
ATOM 4746 N N . TRP B 1 285 ? 18.996 93.459 -37.052 1.00 18.80 309 TRP B N 1
ATOM 4747 C CA . TRP B 1 285 ? 19.269 92.072 -36.679 1.00 20.49 309 TRP B CA 1
ATOM 4748 C C . TRP B 1 285 ? 18.564 91.151 -37.684 1.00 22.04 309 TRP B C 1
ATOM 4749 O O . TRP B 1 285 ? 17.414 91.419 -38.089 1.00 22.55 309 TRP B O 1
ATOM 4760 N N . GLN B 1 286 ? 19.243 90.061 -38.057 1.00 23.74 310 GLN B N 1
ATOM 4761 C CA . GLN B 1 286 ? 18.779 89.121 -39.097 1.00 25.83 310 GLN B CA 1
ATOM 4762 C C . GLN B 1 286 ? 18.328 87.737 -38.591 1.00 25.55 310 GLN B C 1
ATOM 4763 O O . GLN B 1 286 ? 19.123 86.973 -38.025 1.00 25.35 310 GLN B O 1
ATOM 4769 N N . ASN B 1 304 ? 5.374 114.358 -17.987 0.50 16.32 328 ASN B N 1
ATOM 4770 C CA . ASN B 1 304 ? 5.590 113.026 -18.623 0.50 15.95 328 ASN B CA 1
ATOM 4771 C C . ASN B 1 304 ? 5.618 113.107 -20.166 0.50 15.34 328 ASN B C 1
ATOM 4772 O O . ASN B 1 304 ? 4.707 113.721 -20.757 0.50 15.51 328 ASN B O 1
ATOM 4777 N N . LEU B 1 305 ? 6.624 112.507 -20.825 0.50 13.25 329 LEU B N 1
ATOM 4778 C CA . LEU B 1 305 ? 6.591 112.402 -22.302 0.50 11.39 329 LEU B CA 1
ATOM 4779 C C . LEU B 1 305 ? 5.844 111.172 -22.818 0.50 9.86 329 LEU B C 1
ATOM 4780 O O . LEU B 1 305 ? 5.352 111.178 -23.965 0.50 7.96 329 LEU B O 1
ATOM 4785 N N . TYR B 1 306 ? 5.704 110.160 -21.959 0.50 7.54 330 TYR B N 1
ATOM 4786 C CA . TYR B 1 306 ? 5.000 108.898 -22.255 0.50 7.32 330 TYR B CA 1
ATOM 4787 C C . TYR B 1 306 ? 5.669 107.985 -23.275 0.50 6.97 330 TYR B C 1
ATOM 4788 O O . TYR B 1 306 ? 5.912 106.819 -22.991 0.50 5.74 330 TYR B O 1
ATOM 4797 N N A PHE B 1 307 ? 5.938 108.504 -24.471 0.50 7.14 331 PHE B N 1
ATOM 4798 N N B PHE B 1 307 ? 26.716 110.695 15.572 0.50 17.44 331 PHE B N 1
ATOM 4799 C CA A PHE B 1 307 ? 6.626 107.700 -25.464 0.50 8.12 331 PHE B CA 1
ATOM 4800 C CA B PHE B 1 307 ? 27.566 111.817 15.007 0.50 17.12 331 PHE B CA 1
ATOM 4801 C C A PHE B 1 307 ? 7.310 108.526 -26.528 0.50 8.89 331 PHE B C 1
ATOM 4802 C C B PHE B 1 307 ? 26.777 113.072 14.608 0.50 18.63 331 PHE B C 1
ATOM 4803 O O A PHE B 1 307 ? 6.677 109.322 -27.229 0.50 9.79 331 PHE B O 1
ATOM 4804 O O B PHE B 1 307 ? 25.627 112.961 14.177 0.50 18.45 331 PHE B O 1
ATOM 4819 N N A GLN B 1 308 ? 8.613 108.344 -26.635 0.50 9.31 332 GLN B N 1
ATOM 4820 N N B GLN B 1 308 ? 27.450 114.229 14.754 0.50 19.78 332 GLN B N 1
ATOM 4821 C CA A GLN B 1 308 ? 9.373 108.896 -27.744 0.50 10.80 332 GLN B CA 1
ATOM 4822 C CA B GLN B 1 308 ? 27.054 115.621 14.415 0.50 22.35 332 GLN B CA 1
ATOM 4823 C C A GLN B 1 308 ? 10.420 107.875 -28.217 0.50 10.69 332 GLN B C 1
ATOM 4824 C C B GLN B 1 308 ? 25.796 116.233 15.053 0.50 23.08 332 GLN B C 1
ATOM 4825 O O A GLN B 1 308 ? 10.987 107.172 -27.375 0.50 9.64 332 GLN B O 1
ATOM 4826 O O B GLN B 1 308 ? 25.495 115.979 16.231 0.50 24.15 332 GLN B O 1
#

Sequence (599 aa):
SPEEALRIGYQKGSIGMVLLAKSSHQLLEKRYPESKKISWVEFPAGPQMMLEALNVGSIDLGSTTGDIPPIFAQAAGADLVYVGVEPPKPKAEVILVAEENSPIKKTVADLKGHKVAFQKGSSSHNLLLRALRQAGLKFTDIQQPTYLTPADARAAFQQQGNVDAWAIWDPYYSAALLQQGGVRVLKDGTDDLNNQTGSSFYLAARPYAEEKNGAFIQGVLATFSEADALTRRSQQREQSIALLAKTMGLPAPVIASYLDHRPPTTIKPVNAEEVAALQQQQTADLFYENRLVPKKVDIRQRIWQQPTQLEGKQLEFRVPGNNEENLYFQSPEALRIGYQKGSIGMVLAKSHQLLEKRYPESKISWVEFPAGPQMMLEEALNVGSIDLGSTTGDIPPIFAQQAAGADLVYVGVEPPKPKAEVILVAENNSPIKTVADLKGHKVAFQKGSSSHNLLLLRRALRRQAGLKFTDIQPTYLTPADARAAFQQQGNVDAWAIWDPYYSAALLQGGVRVLKDGTDLNQTGSFYLAARPYAEKNGAFIQGVLATFSEADALTRRSQREQSIALLAKTMGLPAPVIASYLDHRPPTTIKPVNAEVAALQQQTADLFYEENRLVPKKVDIRQRIWQNLYFFQQ

Nearest PDB structures (foldseek):
  2x26-assembly2_B  TM=1.003E+00  e=7.547E-63  Escherichia coli K-12
  2x26-assembly1_A  TM=1.001E+00  e=7.484E-58  Escherichia coli K-12
  3ksx-assembly1_A  TM=9.071E-01  e=6.270E-41  Xanthomonas citri pv. citri str. 306
  6ssy-assembly2_B  TM=8.070E-01  e=1.214E-21  Escherichia coli K-12
  3un6-assembly1_A  TM=7.623E-01  e=3.088E-17  Staphylococcus aureus subsp. aureus NCTC 8325

Organism: Escherichia coli (strain K12) (NCBI:txid83333)

CATH classification: 3.40.190.10 (+1 more: 3.40.190.10)

GO terms:
  GO:0042918 alkanesulfonate transmembrane transport (P, EXP)
  GO:0042959 ABC-type alkanesulfonate transporter transporter activity (F, EXP)
  GO:0006790 sulfur compound metabolic process (P, IGI)

Foldseek 3Di:
DDQEAEEEEELPLQLVLLCVVVVVCCVVCVNHHYHYDYDHADQVVVVCQQVPVGFKYWHFLQNVLQVVLVPRLKFFFKFKDDLQLFWFKKFFPPDPDQALLSQFAFEEEDAPSDPLVLQNQQRQVVSVHHCVRHPYHHDYLVVQVVCRVVVVGGIYTDGPLSVLVVVVVHRMDTNGTCVVVPDQGITMIGRVVSCVVAQVVVVVVLQSSLVSSCCCVVVVVVSLVSSCVSVVHDSSSSVVVNVSGDRIDIGQQDPVSLVNSLVSSVVCCVVVVRVGRGNNVSRGDDGDHDDDDDDDDDDDDPDDPVPD/DDAEAEEEEELLLQLVLLCVVVVVCCVVCVRHHYHYDYDLADLVVVVCLQVPVGFKYWHFLQNVLQCVLVPRQKFFLKFKDDQFLFWFKKFFPPDPQQALLSQFAWEEEEAPSDPLNLQNCQRQVVSVHHPVRHRYHHDDLVVQVVCRVVVVGGIYTAGPLSVLVSVVVDGMDGNGTCVVPPGQGITMIGRVVSCVVCVVVVVVVLVSSLVSSCCCVVVVVVSLVSSCVSVVHDSVSSVVSVVSGDRIDMDFQDPVSLVVSLVSSVVCVVVVVRPDRGNNVVRGRCCRSVD

Secondary structure (DSSP, 8-state):
--SEEEEEE-TT-HHHHHHHHTTHHHHH-TTSEEEEEE-SSHHHHHHHHHHTS-SEEEE-SHHHHHHHHTT--EEEEEEE---GGGEEEEEETT-S--SGGGGTTSEEEE-TTSHHHHHHHHHHHHTT--GGGSEEEE--HHHHHHHHHTTSSSEEEEETTHHHHHHHHSSEEEEEESTTS----EEEEEEHHHHHHTHHHHHHHHHHHHHHHHHHHHTHHHHHHHHHHHHT--HHHHHHHHHT-PPP--B---HHHHHHHHHHHHHHHHTTSSSS---GGGGBPPP--PPPP--------S---S--/--SEEEEEE-TT-HHHHHHHHTTHHHHH-TTSEEEEEE-SSHHHHHHHHHTTS-SEEEE-SHHHHHHHHTT--EEEEEE----GGGEEEEEETT-S--SGGGGTTSEEEE-TTSHHHHHHHHHHHHHT--GGGSEEEE--HHHHHHHHHHTS-SEEEEETTHHHHHHHHSSEEEEEEGGGGT----EEEEEHHHHHHTHHHHHHHHHHHHHHHHHHHHTHHHHHHHHHHHHT--HHHHHHHHHTSPPP--B---HHHHHHHHHHHHHHHHTTSSSS---GGGGB-------